Protein AF-A0A7V9HME3-F1 (afdb_monomer_lite)

pLDDT: mean 75.53, std 19.0, range [26.95, 96.56]

Structure (mmCIF, N/CA/C/O backbone):
data_AF-A0A7V9HME3-F1
#
_entry.id   AF-A0A7V9HME3-F1
#
loop_
_atom_site.group_PDB
_atom_site.id
_atom_site.type_symbol
_atom_site.label_atom_id
_atom_site.label_alt_id
_atom_site.label_comp_id
_atom_site.label_asym_id
_atom_site.label_entity_id
_atom_site.label_seq_id
_atom_site.pdbx_PDB_ins_code
_atom_site.Cartn_x
_atom_site.Cartn_y
_atom_site.Cartn_z
_atom_site.occupancy
_atom_site.B_iso_or_equiv
_atom_site.auth_seq_id
_atom_site.auth_comp_id
_atom_site.auth_asym_id
_atom_site.auth_atom_id
_atom_site.pdbx_PDB_model_num
ATOM 1 N N . MET A 1 1 ? 101.382 1.362 2.089 1.00 41.09 1 MET A N 1
ATOM 2 C CA . MET A 1 1 ? 100.525 1.329 0.886 1.00 41.09 1 MET A CA 1
ATOM 3 C C . MET A 1 1 ? 99.172 0.795 1.305 1.00 41.09 1 MET A C 1
ATOM 5 O O . MET A 1 1 ? 99.038 -0.388 1.569 1.00 41.09 1 MET A O 1
ATOM 9 N N . VAL A 1 2 ? 98.224 1.706 1.494 1.00 33.09 2 VAL A N 1
ATOM 10 C CA . VAL A 1 2 ? 96.854 1.451 1.943 1.00 33.09 2 VAL A CA 1
ATOM 11 C C . VAL A 1 2 ? 95.989 2.127 0.890 1.00 33.09 2 VAL A C 1
ATOM 13 O O . VAL A 1 2 ? 96.031 3.350 0.779 1.00 33.09 2 VAL A O 1
ATOM 16 N N . HIS A 1 3 ? 95.307 1.346 0.051 1.00 34.91 3 HIS A N 1
ATOM 17 C CA . HIS A 1 3 ? 94.431 1.894 -0.980 1.00 34.91 3 HIS A CA 1
ATOM 18 C C . HIS A 1 3 ? 92.996 1.987 -0.469 1.00 34.91 3 HIS A C 1
ATOM 20 O O . HIS A 1 3 ? 92.331 1.005 -0.149 1.00 34.91 3 HIS A O 1
ATOM 26 N N . SER A 1 4 ? 92.586 3.241 -0.364 1.00 33.09 4 SER A N 1
ATOM 27 C CA . SER A 1 4 ? 91.311 3.792 0.050 1.00 33.09 4 SER A CA 1
ATOM 28 C C . SER A 1 4 ? 90.191 3.470 -0.941 1.00 33.09 4 SER A C 1
ATOM 30 O O . SER A 1 4 ? 90.226 3.876 -2.099 1.00 33.09 4 SER A O 1
ATOM 32 N N . SER A 1 5 ? 89.153 2.795 -0.446 1.00 32.88 5 SER A N 1
ATOM 33 C CA . SER A 1 5 ? 87.836 2.715 -1.089 1.00 32.88 5 SER A CA 1
ATOM 34 C C . SER A 1 5 ? 87.030 3.993 -0.808 1.00 32.88 5 SER A C 1
ATOM 36 O O . SER A 1 5 ? 86.922 4.374 0.362 1.00 32.88 5 SER A O 1
ATOM 38 N N . PRO A 1 6 ? 86.418 4.648 -1.811 1.00 38.66 6 PRO A N 1
ATOM 39 C CA . PRO A 1 6 ? 85.421 5.681 -1.576 1.00 38.66 6 PRO A CA 1
ATOM 40 C C . PRO A 1 6 ? 84.012 5.082 -1.446 1.00 38.66 6 PRO A C 1
ATOM 42 O O . PRO A 1 6 ? 83.623 4.161 -2.162 1.00 38.66 6 PRO A O 1
ATOM 45 N N . ARG A 1 7 ? 83.250 5.640 -0.501 1.00 34.16 7 ARG A N 1
ATOM 46 C CA . ARG A 1 7 ? 81.841 5.344 -0.200 1.00 34.16 7 ARG A CA 1
ATOM 47 C C . ARG A 1 7 ? 80.904 5.768 -1.349 1.00 34.16 7 ARG A C 1
ATOM 49 O O . ARG A 1 7 ? 81.213 6.741 -2.036 1.00 34.16 7 ARG A O 1
ATOM 56 N N . PRO A 1 8 ? 79.725 5.134 -1.507 1.00 34.56 8 PRO A N 1
ATOM 57 C CA . PRO A 1 8 ? 78.711 5.573 -2.460 1.00 34.56 8 PRO A CA 1
ATOM 58 C C . PRO A 1 8 ? 77.891 6.754 -1.911 1.00 34.56 8 PRO A C 1
ATOM 60 O O . PRO A 1 8 ? 77.368 6.707 -0.797 1.00 34.56 8 PRO A O 1
ATOM 63 N N . CYS A 1 9 ? 77.763 7.805 -2.725 1.00 29.91 9 CYS A N 1
ATOM 64 C CA . CYS A 1 9 ? 76.843 8.919 -2.515 1.00 29.91 9 CYS A CA 1
ATOM 65 C C . CYS A 1 9 ? 75.464 8.610 -3.106 1.00 29.91 9 CYS A C 1
ATOM 67 O O . CYS A 1 9 ? 75.332 8.096 -4.215 1.00 29.91 9 CYS A O 1
ATOM 69 N N . ALA A 1 10 ? 74.442 8.996 -2.350 1.00 34.16 10 ALA A N 1
ATOM 70 C CA . ALA A 1 10 ? 73.043 8.986 -2.728 1.00 34.16 10 ALA A CA 1
ATOM 71 C C . ALA A 1 10 ? 72.748 9.908 -3.923 1.00 34.16 10 ALA A C 1
ATOM 73 O O . ALA A 1 10 ? 73.160 11.068 -3.936 1.00 34.16 10 ALA A O 1
ATOM 74 N N . ARG A 1 11 ? 71.926 9.429 -4.864 1.00 30.30 11 ARG A N 1
ATOM 75 C CA . ARG A 1 11 ? 71.015 10.287 -5.633 1.00 30.30 11 ARG A CA 1
ATOM 76 C C . ARG A 1 11 ? 69.853 9.469 -6.201 1.00 30.30 11 ARG A C 1
ATOM 78 O O . ARG A 1 11 ? 69.960 8.822 -7.234 1.00 30.30 11 ARG A O 1
ATOM 85 N N . TRP A 1 12 ? 68.740 9.505 -5.477 1.00 31.12 12 TRP A N 1
ATOM 86 C CA . TRP A 1 12 ? 67.407 9.266 -6.020 1.00 31.12 12 TRP A CA 1
ATOM 87 C C . TRP A 1 12 ? 66.980 10.500 -6.821 1.00 31.12 12 TRP A C 1
ATOM 89 O O . TRP A 1 12 ? 67.091 11.607 -6.297 1.00 31.12 12 TRP A O 1
ATOM 99 N N . LEU A 1 13 ? 66.488 10.296 -8.048 1.00 33.16 13 LEU A N 1
ATOM 100 C CA . LEU A 1 13 ? 65.291 10.907 -8.658 1.00 33.16 13 LEU A CA 1
ATOM 101 C C . LEU A 1 13 ? 65.391 10.903 -10.192 1.00 33.16 13 LEU A C 1
ATOM 103 O O . LEU A 1 13 ? 66.421 11.258 -10.753 1.00 33.16 13 LEU A O 1
ATOM 107 N N . ALA A 1 14 ? 64.244 10.604 -10.809 1.00 31.83 14 ALA A N 1
ATOM 108 C CA . ALA A 1 14 ? 63.891 10.711 -12.228 1.00 31.83 14 ALA A CA 1
ATOM 109 C C . ALA A 1 14 ? 64.246 9.519 -13.138 1.00 31.83 14 ALA A C 1
ATOM 111 O O . ALA A 1 14 ? 65.328 9.452 -13.705 1.00 31.83 14 ALA A O 1
ATOM 112 N N . ALA A 1 15 ? 63.269 8.619 -13.322 1.00 31.84 15 ALA A N 1
ATOM 113 C CA . ALA A 1 15 ? 62.687 8.271 -14.632 1.00 31.84 15 ALA A CA 1
ATOM 114 C C . ALA A 1 15 ? 61.824 6.994 -14.523 1.00 31.84 15 ALA A C 1
ATOM 116 O O . ALA A 1 15 ? 62.150 5.955 -15.088 1.00 31.84 15 ALA A O 1
ATOM 117 N N . ALA A 1 16 ? 60.695 7.060 -13.807 1.00 32.53 16 ALA A N 1
ATOM 118 C CA . ALA A 1 16 ? 59.605 6.119 -14.059 1.00 32.53 16 ALA A CA 1
ATOM 119 C C . ALA A 1 16 ? 58.816 6.667 -15.253 1.00 32.53 16 ALA A C 1
ATOM 121 O O . ALA A 1 16 ? 58.003 7.583 -15.117 1.00 32.53 16 ALA A O 1
ATOM 122 N N . GLY A 1 17 ? 59.163 6.159 -16.435 1.00 29.45 17 GLY A N 1
ATOM 123 C CA . GLY A 1 17 ? 58.468 6.423 -17.683 1.00 29.45 17 GLY A CA 1
ATOM 124 C C . GLY A 1 17 ? 56.984 6.091 -17.565 1.00 29.45 17 GLY A C 1
ATOM 125 O O . GLY A 1 17 ? 56.580 5.085 -16.984 1.00 29.45 17 GLY A O 1
ATOM 126 N N . ALA A 1 18 ? 56.185 6.995 -18.110 1.00 40.78 18 ALA A N 1
ATOM 127 C CA . ALA A 1 18 ? 54.745 6.941 -18.150 1.00 40.78 18 ALA A CA 1
ATOM 128 C C . ALA A 1 18 ? 54.237 5.691 -18.888 1.00 40.78 18 ALA A C 1
ATOM 130 O O . ALA A 1 18 ? 54.322 5.600 -20.108 1.00 40.78 18 ALA A O 1
ATOM 131 N N . GLN A 1 19 ? 53.594 4.786 -18.156 1.00 33.94 19 GLN A N 1
ATOM 132 C CA . GLN A 1 19 ? 52.427 4.069 -18.661 1.00 33.94 19 GLN A CA 1
ATOM 133 C C . GLN A 1 19 ? 51.243 4.466 -17.785 1.00 33.94 19 GLN A C 1
ATOM 135 O O . GLN A 1 19 ? 50.906 3.819 -16.796 1.00 33.94 19 GLN A O 1
ATOM 140 N N . ARG A 1 20 ? 50.614 5.589 -18.156 1.00 35.94 20 ARG A N 1
ATOM 141 C CA . ARG A 1 20 ? 49.207 5.819 -17.832 1.00 35.94 20 ARG A CA 1
ATOM 142 C C . ARG A 1 20 ? 48.431 4.696 -18.512 1.00 35.94 20 ARG A C 1
ATOM 144 O O . ARG A 1 20 ? 48.147 4.772 -19.702 1.00 35.94 20 ARG A O 1
ATOM 151 N N . ILE A 1 21 ? 48.092 3.662 -17.755 1.00 40.03 21 ILE A N 1
ATOM 152 C CA . ILE A 1 21 ? 46.880 2.906 -18.037 1.00 40.03 21 ILE A CA 1
ATOM 153 C C . ILE A 1 21 ? 45.759 3.911 -17.780 1.00 40.03 21 ILE A C 1
ATOM 155 O O . ILE A 1 21 ? 45.405 4.189 -16.635 1.00 40.03 21 ILE A O 1
ATOM 159 N N . GLU A 1 22 ? 45.269 4.543 -18.845 1.00 37.12 22 GLU A N 1
ATOM 160 C CA . GLU A 1 22 ? 43.923 5.096 -18.842 1.00 37.12 22 GLU A CA 1
ATOM 161 C C . GLU A 1 22 ? 42.990 3.947 -18.466 1.00 37.12 22 GLU A C 1
ATOM 163 O O . GLU A 1 22 ? 42.651 3.091 -19.281 1.00 37.12 22 GLU A O 1
ATOM 168 N N . ALA A 1 23 ? 42.608 3.893 -17.193 1.00 38.44 23 ALA A N 1
ATOM 169 C CA . ALA A 1 23 ? 41.457 3.132 -16.755 1.00 38.44 23 ALA A CA 1
ATOM 170 C C . ALA A 1 23 ? 40.221 3.814 -17.360 1.00 38.44 23 ALA A C 1
ATOM 172 O O . ALA A 1 23 ? 39.567 4.634 -16.718 1.00 38.44 23 ALA A O 1
ATOM 173 N N . ALA A 1 24 ? 39.955 3.522 -18.634 1.00 38.50 24 ALA A N 1
ATOM 174 C CA . ALA A 1 24 ? 38.717 3.867 -19.308 1.00 38.50 24 ALA A CA 1
ATOM 175 C C . ALA A 1 24 ? 37.545 3.384 -18.442 1.00 38.50 24 ALA A C 1
ATOM 177 O O . ALA A 1 24 ? 37.530 2.226 -18.031 1.00 38.50 24 ALA A O 1
ATOM 178 N N . GLU A 1 25 ? 36.592 4.269 -18.135 1.00 40.69 25 GLU A N 1
ATOM 179 C CA . GLU A 1 25 ? 35.398 3.979 -17.334 1.00 40.69 25 GLU A CA 1
ATOM 180 C C . GLU A 1 25 ? 34.687 2.687 -17.805 1.00 40.69 25 GLU A C 1
ATOM 182 O O . GLU A 1 25 ? 33.953 2.717 -18.797 1.00 40.69 25 GLU A O 1
ATOM 187 N N . PRO A 1 26 ? 34.777 1.551 -17.083 1.00 43.62 26 PRO A N 1
ATOM 188 C CA . PRO A 1 26 ? 34.186 0.293 -17.545 1.00 43.62 26 PRO A CA 1
ATOM 189 C C . PRO A 1 26 ? 32.694 0.156 -17.176 1.00 43.62 26 PRO A C 1
ATOM 191 O O . PRO A 1 26 ? 32.185 -0.955 -17.031 1.00 43.62 26 PRO A O 1
ATOM 194 N N . SER A 1 27 ? 31.971 1.250 -16.913 1.00 57.22 27 SER A N 1
ATOM 195 C CA . SER A 1 27 ? 30.692 1.190 -16.178 1.00 57.22 27 SER A CA 1
ATOM 196 C C . SER A 1 27 ? 29.428 1.346 -17.034 1.00 57.22 27 SER A C 1
ATOM 198 O O . SER A 1 27 ? 28.427 0.699 -16.734 1.00 57.22 27 SER A O 1
ATOM 200 N N . ARG A 1 28 ? 29.433 2.144 -18.114 1.00 54.12 28 ARG A N 1
ATOM 201 C CA . ARG A 1 28 ? 28.217 2.393 -18.927 1.00 54.12 28 ARG A CA 1
ATOM 202 C C . ARG A 1 28 ? 28.084 1.515 -20.169 1.00 54.12 28 ARG A C 1
ATOM 204 O O . ARG A 1 28 ? 26.977 1.063 -20.456 1.00 54.12 28 ARG A O 1
ATOM 211 N N . GLN A 1 29 ? 29.177 1.257 -20.891 1.00 57.31 29 GLN A N 1
ATOM 212 C CA . GLN A 1 29 ? 29.146 0.403 -22.091 1.00 57.31 29 GLN A CA 1
ATOM 213 C C . GLN A 1 29 ? 28.780 -1.046 -21.741 1.00 57.31 29 GLN A C 1
ATOM 215 O O . GLN A 1 29 ? 27.947 -1.650 -22.412 1.00 57.31 29 GLN A O 1
ATOM 220 N N . THR A 1 30 ? 29.299 -1.555 -20.622 1.00 76.25 30 THR A N 1
ATOM 221 C CA . THR A 1 30 ? 29.009 -2.901 -20.111 1.00 76.25 30 THR A CA 1
ATOM 222 C C . THR A 1 30 ? 27.530 -3.077 -19.769 1.00 76.25 30 THR A C 1
ATOM 224 O O . THR A 1 30 ? 26.920 -4.076 -20.139 1.00 76.25 30 THR A O 1
ATOM 227 N N . TRP A 1 31 ? 26.913 -2.079 -19.126 1.00 84.50 31 TRP A N 1
ATOM 228 C CA . TRP A 1 31 ? 25.488 -2.129 -18.799 1.00 84.50 31 TRP A CA 1
ATOM 229 C C . TRP A 1 31 ? 24.591 -1.962 -20.033 1.00 84.50 31 TRP A C 1
ATOM 231 O O . TRP A 1 31 ? 23.593 -2.667 -20.164 1.00 84.50 31 TRP A O 1
ATOM 241 N N . ALA A 1 32 ? 24.949 -1.080 -20.973 1.00 83.31 32 ALA A N 1
ATOM 242 C CA . ALA A 1 32 ? 24.205 -0.927 -22.223 1.00 83.31 32 ALA A CA 1
ATOM 243 C C . ALA A 1 32 ? 24.171 -2.233 -23.036 1.00 83.31 32 ALA A C 1
ATOM 245 O O . ALA A 1 32 ? 23.119 -2.596 -23.559 1.00 83.31 32 ALA A O 1
ATOM 246 N N . ALA A 1 33 ? 25.285 -2.969 -23.080 1.00 83.44 33 ALA A N 1
ATOM 247 C CA . ALA A 1 33 ? 25.333 -4.301 -23.676 1.00 83.44 33 ALA A CA 1
ATOM 248 C C . ALA A 1 33 ? 24.533 -5.331 -22.854 1.00 83.44 33 ALA A C 1
ATOM 250 O O . ALA A 1 33 ? 23.775 -6.123 -23.415 1.00 83.44 33 ALA A O 1
ATOM 251 N N . ALA A 1 34 ? 24.650 -5.305 -21.521 1.00 85.88 34 ALA A N 1
ATOM 252 C CA . ALA A 1 34 ? 23.962 -6.246 -20.638 1.00 85.88 34 ALA A CA 1
ATOM 253 C C . ALA A 1 34 ? 22.433 -6.111 -20.690 1.00 85.88 34 ALA A C 1
ATOM 255 O O . ALA A 1 34 ? 21.739 -7.129 -20.723 1.00 85.88 34 ALA A O 1
ATOM 256 N N . ARG A 1 35 ? 21.902 -4.882 -20.743 1.00 87.31 35 ARG A N 1
ATOM 257 C CA . ARG A 1 35 ? 20.454 -4.628 -20.778 1.00 87.31 35 ARG A CA 1
ATOM 258 C C . ARG A 1 35 ? 19.804 -4.926 -22.129 1.00 87.31 35 ARG A C 1
ATOM 260 O O . ARG A 1 35 ? 18.584 -5.060 -22.177 1.00 87.31 35 ARG A O 1
ATOM 267 N N . GLY A 1 36 ? 20.585 -5.044 -23.202 1.00 89.12 36 GLY A N 1
ATOM 268 C CA . GLY A 1 36 ? 20.087 -5.250 -24.564 1.00 89.12 36 GLY A CA 1
ATOM 269 C C . GLY A 1 36 ? 19.535 -3.983 -25.225 1.00 89.12 36 GLY A C 1
ATOM 270 O O . GLY A 1 36 ? 19.592 -2.879 -24.671 1.00 89.12 36 GLY A O 1
ATOM 271 N N . VAL A 1 37 ? 18.999 -4.139 -26.436 1.00 90.44 37 VAL A N 1
ATOM 272 C CA . VAL A 1 37 ? 18.492 -3.029 -27.249 1.00 90.44 37 VAL A CA 1
ATOM 273 C C . VAL A 1 37 ? 17.177 -2.522 -26.664 1.00 90.44 37 VAL A C 1
ATOM 275 O O . VAL A 1 37 ? 16.319 -3.298 -26.249 1.00 90.44 37 VAL A O 1
ATOM 278 N N . THR A 1 38 ? 17.006 -1.199 -26.620 1.00 91.44 38 THR A N 1
ATOM 279 C CA . THR A 1 38 ? 15.726 -0.590 -26.233 1.00 91.44 38 THR A CA 1
ATOM 280 C C . THR A 1 38 ? 14.723 -0.791 -27.366 1.00 91.44 38 THR A C 1
ATOM 282 O O . THR A 1 38 ? 14.939 -0.283 -28.462 1.00 91.44 38 THR A O 1
ATOM 285 N N . ARG A 1 39 ? 13.625 -1.498 -27.095 1.00 88.88 39 ARG A N 1
ATOM 286 C CA . ARG A 1 39 ? 12.517 -1.705 -28.040 1.00 88.88 39 ARG A CA 1
ATOM 287 C C . ARG A 1 39 ? 11.510 -0.574 -27.987 1.00 88.88 39 ARG A C 1
ATOM 289 O O . ARG A 1 39 ? 10.953 -0.188 -29.006 1.00 88.88 39 ARG A O 1
ATOM 296 N N . TRP A 1 40 ? 11.307 -0.023 -26.797 1.00 92.44 40 TRP A N 1
ATOM 297 C CA . TRP A 1 40 ? 10.346 1.043 -26.582 1.00 92.44 40 TRP A CA 1
ATOM 298 C C . TRP A 1 40 ? 10.709 1.875 -25.358 1.00 92.44 40 TRP A C 1
ATOM 300 O O . TRP A 1 40 ? 11.304 1.376 -24.400 1.00 92.44 40 TRP A O 1
ATOM 310 N N . ALA A 1 41 ? 10.356 3.158 -25.391 1.00 91.00 41 ALA A N 1
ATOM 311 C CA . ALA A 1 41 ? 10.542 4.069 -24.278 1.00 91.00 41 ALA A CA 1
ATOM 312 C C . ALA A 1 41 ? 9.422 5.108 -24.239 1.00 91.00 41 ALA A C 1
ATOM 314 O O . ALA A 1 41 ? 9.056 5.670 -25.269 1.00 91.00 41 ALA A O 1
ATOM 315 N N . ALA A 1 42 ? 8.926 5.408 -23.043 1.00 91.38 42 ALA A N 1
ATOM 316 C CA . ALA A 1 42 ? 7.930 6.448 -22.827 1.00 91.38 42 ALA A CA 1
ATOM 317 C C . ALA A 1 42 ? 8.014 7.002 -21.405 1.00 91.38 42 ALA A C 1
ATOM 319 O O . ALA A 1 42 ? 8.760 6.515 -20.556 1.00 91.38 42 ALA A O 1
ATOM 320 N N . THR A 1 43 ? 7.215 8.023 -21.124 1.00 91.81 43 THR A N 1
ATOM 321 C CA . THR A 1 43 ? 6.899 8.400 -19.747 1.00 91.81 43 THR A CA 1
ATOM 322 C C . THR A 1 43 ? 5.681 7.604 -19.287 1.00 91.81 43 THR A C 1
ATOM 324 O O . THR A 1 43 ? 4.725 7.465 -20.044 1.00 91.81 43 THR A O 1
ATOM 327 N N . ALA A 1 44 ? 5.682 7.101 -18.055 1.00 91.81 44 ALA A N 1
ATOM 328 C CA . ALA A 1 44 ? 4.568 6.345 -17.494 1.00 91.81 44 ALA A CA 1
ATOM 329 C C . ALA A 1 44 ? 4.349 6.668 -16.011 1.00 91.81 44 ALA A C 1
ATOM 331 O O . ALA A 1 44 ? 5.264 7.089 -15.306 1.00 91.81 44 ALA A O 1
ATOM 332 N N . ASP A 1 45 ? 3.122 6.449 -15.547 1.00 92.00 45 ASP A N 1
ATOM 333 C CA . ASP A 1 45 ? 2.838 6.280 -14.126 1.00 92.00 45 ASP A CA 1
ATOM 334 C C . ASP A 1 45 ? 2.911 4.804 -13.773 1.00 92.00 45 ASP A C 1
ATOM 336 O O . ASP A 1 45 ? 2.432 3.957 -14.527 1.00 92.00 45 ASP A O 1
ATOM 340 N N . ILE A 1 46 ? 3.494 4.507 -12.622 1.00 93.38 46 ILE A N 1
ATOM 341 C CA . ILE A 1 46 ? 3.687 3.155 -12.118 1.00 93.38 46 ILE A CA 1
ATOM 342 C C . ILE A 1 46 ? 3.099 3.084 -10.714 1.00 93.38 46 ILE A C 1
ATOM 344 O O . ILE A 1 46 ? 3.332 3.977 -9.902 1.00 93.38 46 ILE A O 1
ATOM 348 N N . ALA A 1 47 ? 2.330 2.042 -10.426 1.00 91.56 47 ALA A N 1
ATOM 349 C CA . ALA A 1 47 ? 1.734 1.818 -9.115 1.00 91.56 47 ALA A CA 1
ATOM 350 C C . ALA A 1 47 ? 1.715 0.331 -8.753 1.00 91.56 47 ALA A C 1
ATOM 352 O O . ALA A 1 47 ? 1.915 -0.534 -9.607 1.00 91.56 47 ALA A O 1
ATOM 353 N N . GLY A 1 48 ? 1.484 0.038 -7.477 1.00 90.62 48 GLY A N 1
ATOM 354 C CA . GLY A 1 48 ? 1.412 -1.327 -6.965 1.00 90.62 48 GLY A CA 1
ATOM 355 C C . GLY A 1 48 ? 2.759 -1.857 -6.474 1.00 90.62 48 GLY A C 1
ATOM 356 O O . GLY A 1 48 ? 3.617 -1.111 -5.996 1.00 90.62 48 GLY A O 1
ATOM 357 N N . ALA A 1 49 ? 2.926 -3.168 -6.586 1.00 91.25 49 ALA A N 1
ATOM 358 C CA . ALA A 1 49 ? 3.977 -3.951 -5.954 1.00 91.25 49 ALA A CA 1
ATOM 359 C C . ALA A 1 49 ? 5.294 -3.952 -6.746 1.00 91.25 49 ALA A C 1
ATOM 361 O O . ALA A 1 49 ? 5.836 -5.014 -7.010 1.00 91.25 49 ALA A O 1
ATOM 362 N N . PHE A 1 50 ? 5.790 -2.800 -7.201 1.00 93.12 50 PHE A N 1
ATOM 363 C CA . PHE A 1 50 ? 7.058 -2.742 -7.943 1.00 93.12 50 PHE A CA 1
ATOM 364 C C . PHE A 1 50 ? 8.291 -2.874 -7.024 1.00 93.12 50 PHE A C 1
ATOM 366 O O . PHE A 1 50 ? 8.202 -2.573 -5.832 1.00 93.12 50 PHE A O 1
ATOM 373 N N . PRO A 1 51 ? 9.474 -3.239 -7.556 1.00 92.81 51 PRO A N 1
ATOM 374 C CA . PRO A 1 51 ? 10.717 -3.275 -6.785 1.00 92.81 51 PRO A CA 1
ATOM 375 C C . PRO A 1 51 ? 11.003 -1.971 -6.022 1.00 92.81 51 PRO A C 1
ATOM 377 O O . PRO A 1 51 ? 11.150 -0.905 -6.620 1.00 92.81 51 PRO A O 1
ATOM 380 N N . GLY A 1 52 ? 11.100 -2.043 -4.691 1.00 89.62 52 GLY A N 1
ATOM 381 C CA . GLY A 1 52 ? 11.301 -0.876 -3.826 1.00 89.62 52 GLY A CA 1
ATOM 382 C C . GLY A 1 52 ? 10.035 -0.059 -3.526 1.00 89.62 52 GLY A C 1
ATOM 383 O O . GLY A 1 52 ? 10.144 1.047 -2.986 1.00 89.62 52 GLY A O 1
ATOM 384 N N . CYS A 1 53 ? 8.838 -0.576 -3.832 1.00 89.50 53 CYS A N 1
ATOM 385 C CA . CYS A 1 53 ? 7.558 0.103 -3.595 1.00 89.50 53 CYS A CA 1
ATOM 386 C C . CYS A 1 53 ? 7.381 0.590 -2.150 1.00 89.50 53 CYS A C 1
ATOM 388 O O . CYS A 1 53 ? 6.878 1.697 -1.944 1.00 89.50 53 CYS A O 1
ATOM 390 N N . GLY A 1 54 ? 7.850 -0.180 -1.162 1.00 86.94 54 GLY A N 1
ATOM 391 C CA . GLY A 1 54 ? 7.728 0.142 0.262 1.00 86.94 54 GLY A CA 1
ATOM 392 C C . GLY A 1 54 ? 8.432 1.440 0.668 1.00 86.94 54 GLY A C 1
ATOM 393 O O . GLY A 1 54 ? 7.986 2.114 1.585 1.00 86.94 54 GLY A O 1
ATOM 394 N N . GLN A 1 55 ? 9.474 1.858 -0.056 1.00 87.00 55 GLN A N 1
ATOM 395 C CA . GLN A 1 55 ? 10.165 3.128 0.204 1.00 87.00 55 GLN A CA 1
ATOM 396 C C . GLN A 1 55 ? 9.519 4.318 -0.514 1.00 87.00 55 GLN A C 1
ATOM 398 O O . GLN A 1 55 ? 9.809 5.471 -0.204 1.00 87.00 55 GLN A O 1
ATOM 403 N N . ARG A 1 56 ? 8.658 4.055 -1.502 1.00 85.81 56 ARG A N 1
ATOM 404 C CA . ARG A 1 56 ? 8.049 5.064 -2.389 1.00 85.81 56 ARG A CA 1
ATOM 405 C C . ARG A 1 56 ? 6.545 5.192 -2.195 1.00 85.81 56 ARG A C 1
ATOM 407 O O . ARG A 1 56 ? 5.884 5.928 -2.918 1.00 85.81 56 ARG A O 1
ATOM 414 N N . GLY A 1 57 ? 5.998 4.437 -1.249 1.00 85.00 57 GLY A N 1
ATOM 415 C CA . GLY A 1 57 ? 4.571 4.364 -1.003 1.00 85.00 57 GLY A CA 1
ATOM 416 C C . GLY A 1 57 ? 3.816 3.720 -2.151 1.00 85.00 57 GLY A C 1
ATOM 417 O O . GLY A 1 57 ? 2.632 3.962 -2.261 1.00 85.00 57 GLY A O 1
ATOM 418 N N . GLY A 1 58 ? 4.440 2.933 -3.027 1.00 88.19 58 GLY A N 1
ATOM 419 C CA . GLY A 1 58 ? 3.714 2.191 -4.065 1.00 88.19 58 GLY A CA 1
ATOM 420 C C . GLY A 1 58 ? 3.180 3.015 -5.235 1.00 88.19 58 GLY A C 1
ATOM 421 O O . GLY A 1 58 ? 2.265 2.557 -5.918 1.00 88.19 58 GLY A O 1
ATOM 422 N N . ALA A 1 59 ? 3.725 4.210 -5.486 1.00 90.06 59 ALA A N 1
ATOM 423 C CA . ALA A 1 59 ? 3.495 4.937 -6.735 1.00 90.06 59 ALA A CA 1
ATOM 424 C C . ALA A 1 59 ? 4.743 5.712 -7.194 1.00 90.06 59 ALA A C 1
ATOM 426 O O . ALA A 1 59 ? 5.447 6.314 -6.387 1.00 90.06 59 ALA A O 1
ATOM 427 N N . LEU A 1 60 ? 4.987 5.731 -8.503 1.00 91.31 60 LEU A N 1
ATOM 428 C CA . LEU A 1 60 ? 5.966 6.576 -9.186 1.00 91.31 60 LEU A CA 1
ATOM 429 C C . LEU A 1 60 ? 5.262 7.261 -10.359 1.00 91.31 60 LEU A C 1
ATOM 431 O O . LEU A 1 60 ? 4.777 6.600 -11.275 1.00 91.31 60 LEU A O 1
ATOM 435 N N . LEU A 1 61 ? 5.163 8.588 -10.320 1.00 90.88 61 LEU A N 1
ATOM 436 C CA . LEU A 1 61 ? 4.417 9.355 -11.317 1.00 90.88 61 LEU A CA 1
ATOM 437 C C . LEU A 1 61 ? 5.364 10.024 -12.310 1.00 90.88 61 LEU A C 1
ATOM 439 O O . LEU A 1 61 ? 6.312 10.697 -11.916 1.00 90.88 61 LEU A O 1
ATOM 443 N N . GLY A 1 62 ? 5.065 9.901 -13.603 1.00 91.12 62 GLY A N 1
ATOM 444 C CA . GLY A 1 62 ? 5.849 10.538 -14.662 1.00 91.12 62 GLY A CA 1
ATOM 445 C C . GLY A 1 62 ? 7.275 9.993 -14.819 1.00 91.12 62 GLY A C 1
ATOM 446 O O . GLY A 1 62 ? 8.152 10.718 -15.289 1.00 91.12 62 GLY A O 1
ATOM 447 N N . SER A 1 63 ? 7.507 8.735 -14.453 1.00 93.75 63 SER A N 1
ATOM 448 C CA . SER A 1 63 ? 8.801 8.065 -14.593 1.00 93.75 63 SER A CA 1
ATOM 449 C C . SER A 1 63 ? 9.123 7.728 -16.046 1.00 93.75 63 SER A C 1
ATOM 451 O O . SER A 1 63 ? 8.233 7.476 -16.860 1.00 93.75 63 SER A O 1
ATOM 453 N N . LYS A 1 64 ? 10.413 7.691 -16.388 1.00 94.62 64 LYS A N 1
ATOM 454 C CA . LYS A 1 64 ? 10.884 7.213 -17.692 1.00 94.62 64 LYS A CA 1
ATOM 455 C C . LYS A 1 64 ? 10.885 5.690 -17.699 1.00 94.62 64 LYS A C 1
ATOM 457 O O . LYS A 1 64 ? 11.669 5.070 -16.990 1.00 94.62 64 LYS A O 1
ATOM 462 N N . LEU A 1 65 ? 10.032 5.106 -18.525 1.00 94.81 65 LEU A N 1
ATOM 463 C CA . LEU A 1 65 ? 9.911 3.674 -18.735 1.00 94.81 65 LEU A CA 1
ATOM 464 C C . LEU A 1 65 ? 10.639 3.274 -20.020 1.00 94.81 65 LEU A C 1
ATOM 466 O O . LEU A 1 65 ? 10.516 3.952 -21.041 1.00 94.81 65 LEU A O 1
ATOM 470 N N . ARG A 1 66 ? 11.382 2.170 -19.979 1.00 93.81 66 ARG A N 1
ATOM 471 C CA . ARG A 1 66 ? 12.003 1.541 -21.147 1.00 93.81 66 ARG A CA 1
ATOM 472 C C . ARG A 1 66 ? 11.739 0.045 -21.118 1.00 93.81 66 ARG A C 1
ATOM 474 O O . ARG A 1 66 ? 11.934 -0.587 -20.088 1.00 93.81 66 ARG A O 1
ATOM 481 N N . VAL A 1 67 ? 11.352 -0.514 -22.254 1.00 92.75 67 VAL A N 1
ATOM 482 C CA . VAL A 1 67 ? 11.342 -1.960 -22.483 1.00 92.75 67 VAL A CA 1
ATOM 483 C C . VAL A 1 67 ? 12.532 -2.270 -23.378 1.00 92.75 67 VAL A C 1
ATOM 485 O O . VAL A 1 67 ? 12.673 -1.691 -24.458 1.00 92.75 67 VAL A O 1
ATOM 488 N N . THR A 1 68 ? 13.422 -3.134 -22.907 1.00 92.75 68 THR A N 1
ATOM 489 C CA . THR A 1 68 ? 14.559 -3.650 -23.672 1.00 92.75 68 THR A CA 1
ATOM 490 C C . THR A 1 68 ? 14.351 -5.126 -23.993 1.00 92.75 68 THR A C 1
ATOM 492 O O . THR A 1 68 ? 13.369 -5.720 -23.565 1.00 92.75 68 THR A O 1
ATOM 495 N N . ASP A 1 69 ? 15.298 -5.739 -24.700 1.00 88.56 69 ASP A N 1
ATOM 496 C CA . ASP A 1 69 ? 15.293 -7.190 -24.942 1.00 88.56 69 ASP A CA 1
ATOM 497 C C . ASP A 1 69 ? 15.253 -8.039 -23.663 1.00 88.56 69 ASP A C 1
ATOM 499 O O . ASP A 1 69 ? 14.832 -9.190 -23.691 1.00 88.56 69 ASP A O 1
ATOM 503 N N . ARG A 1 70 ? 15.760 -7.503 -22.547 1.00 91.00 70 ARG A N 1
ATOM 504 C CA . ARG A 1 70 ? 16.016 -8.278 -21.323 1.00 91.00 70 ARG A CA 1
ATOM 505 C C . ARG A 1 70 ? 15.367 -7.693 -20.080 1.00 91.00 70 ARG A C 1
ATOM 507 O O . ARG A 1 70 ? 15.193 -8.419 -19.106 1.00 91.00 70 ARG A O 1
ATOM 514 N N . TYR A 1 71 ? 15.023 -6.408 -20.088 1.00 93.94 71 TYR A N 1
ATOM 515 C CA . TYR A 1 71 ? 14.542 -5.712 -18.902 1.00 93.94 71 TYR A CA 1
ATOM 516 C C . TYR A 1 71 ? 13.397 -4.751 -19.210 1.00 93.94 71 TYR A C 1
ATOM 518 O O . TYR A 1 71 ? 13.383 -4.050 -20.221 1.00 93.94 71 TYR A O 1
ATOM 526 N N . LEU A 1 72 ? 12.496 -4.632 -18.243 1.00 95.31 72 LEU A N 1
ATOM 527 C CA . LEU A 1 72 ? 11.698 -3.438 -18.027 1.00 95.31 72 LEU A CA 1
ATOM 528 C C . LEU A 1 72 ? 12.483 -2.502 -17.101 1.00 95.31 72 LEU A C 1
ATOM 530 O O . LEU A 1 72 ? 12.800 -2.873 -15.976 1.00 95.31 72 LEU A O 1
ATOM 534 N N . LEU A 1 73 ? 12.810 -1.295 -17.547 1.00 95.88 73 LEU A N 1
ATOM 535 C CA . LEU A 1 73 ? 13.600 -0.328 -16.783 1.00 95.88 73 LEU A CA 1
ATOM 536 C C . LEU A 1 73 ? 12.771 0.914 -16.477 1.00 95.88 73 LEU A C 1
ATOM 538 O O . LEU A 1 73 ? 12.158 1.501 -17.367 1.00 95.88 73 LEU A O 1
ATOM 542 N N . VAL A 1 74 ? 12.814 1.345 -15.224 1.00 96.56 74 VAL A N 1
ATOM 543 C CA . VAL A 1 74 ? 12.129 2.532 -14.719 1.00 96.56 74 VAL A CA 1
ATOM 544 C C . VAL A 1 74 ? 13.164 3.474 -14.148 1.00 96.56 74 VAL A C 1
ATOM 546 O O . VAL A 1 74 ? 13.909 3.099 -13.248 1.00 96.56 74 VAL A O 1
ATOM 549 N N . ASP A 1 75 ? 13.205 4.697 -14.675 1.00 95.19 75 ASP A N 1
ATOM 550 C CA . ASP A 1 75 ? 14.113 5.758 -14.244 1.00 95.19 75 ASP A CA 1
ATOM 551 C C . ASP A 1 75 ? 15.563 5.264 -14.090 1.00 95.19 75 ASP A C 1
ATOM 553 O O . ASP A 1 75 ? 16.235 5.501 -13.088 1.00 95.19 75 ASP A O 1
ATOM 557 N N . GLU A 1 76 ? 16.043 4.559 -15.117 1.00 92.88 76 GLU A N 1
ATOM 558 C CA . GLU A 1 76 ? 17.390 3.987 -15.189 1.00 92.88 76 GLU A CA 1
ATOM 559 C C . GLU A 1 76 ? 18.468 4.991 -14.738 1.00 92.88 76 GLU A C 1
ATOM 561 O O . GLU A 1 76 ? 18.540 6.125 -15.224 1.00 92.88 76 GLU A O 1
ATOM 566 N N . GLY A 1 77 ? 19.308 4.569 -13.790 1.00 88.25 77 GLY A N 1
ATOM 567 C CA . GLY A 1 77 ? 20.366 5.391 -13.197 1.00 88.25 77 GLY A CA 1
ATOM 568 C C . GLY A 1 77 ? 19.924 6.288 -12.033 1.00 88.25 77 GLY A C 1
ATOM 569 O O . GLY A 1 77 ? 20.781 6.844 -11.347 1.00 88.25 77 GLY A O 1
ATOM 570 N N . ARG A 1 78 ? 18.621 6.429 -11.757 1.00 90.88 78 ARG A N 1
ATOM 571 C CA . ARG A 1 78 ? 18.119 7.185 -10.595 1.00 90.88 78 ARG A CA 1
ATOM 572 C C . ARG A 1 78 ? 18.139 6.331 -9.329 1.00 90.88 78 ARG A C 1
ATOM 574 O O . ARG A 1 78 ? 18.012 5.114 -9.390 1.00 90.88 78 ARG A O 1
ATOM 581 N N . ALA A 1 79 ? 18.229 6.985 -8.168 1.00 88.38 79 ALA A N 1
ATOM 582 C CA . ALA A 1 79 ? 18.222 6.318 -6.862 1.00 88.38 79 ALA A CA 1
ATOM 583 C C . ALA A 1 79 ? 16.912 5.562 -6.570 1.00 88.38 79 ALA A C 1
ATOM 585 O O . ALA A 1 79 ? 16.930 4.571 -5.849 1.00 88.38 79 ALA A O 1
ATOM 586 N N . HIS A 1 80 ? 15.789 6.017 -7.129 1.00 87.62 80 HIS A N 1
ATOM 587 C CA . HIS A 1 80 ? 14.478 5.368 -7.019 1.00 87.62 80 HIS A CA 1
ATOM 588 C C . HIS A 1 80 ? 14.124 4.482 -8.214 1.00 87.62 80 HIS A C 1
ATOM 590 O O . HIS A 1 80 ? 13.081 3.836 -8.187 1.00 87.62 80 HIS A O 1
ATOM 596 N N . GLY A 1 81 ? 14.948 4.496 -9.263 1.00 92.88 81 GLY A N 1
ATOM 597 C CA . GLY A 1 81 ? 14.711 3.687 -10.447 1.00 92.88 81 GLY A CA 1
ATOM 598 C C . GLY A 1 81 ? 14.909 2.210 -10.144 1.00 92.88 81 GLY A C 1
ATOM 599 O O . GLY A 1 81 ? 15.693 1.863 -9.259 1.00 92.88 81 GLY A O 1
ATOM 600 N N . PHE A 1 82 ? 14.236 1.352 -10.900 1.00 94.94 82 PHE A N 1
ATOM 601 C CA . PHE A 1 82 ? 14.432 -0.090 -10.824 1.00 94.94 82 PHE A CA 1
ATOM 602 C C . PHE A 1 82 ? 14.490 -0.751 -12.204 1.00 94.94 82 PHE A C 1
ATOM 604 O O . PHE A 1 82 ? 14.065 -0.177 -13.207 1.00 94.94 82 PHE A O 1
ATOM 611 N N . GLY A 1 83 ? 15.031 -1.964 -12.257 1.00 94.75 83 GLY A N 1
ATOM 612 C CA . GLY A 1 83 ? 14.949 -2.850 -13.410 1.00 94.75 83 GLY A CA 1
ATOM 613 C C . GLY A 1 83 ? 14.218 -4.133 -13.043 1.00 94.75 83 GLY A C 1
ATOM 614 O O . GLY A 1 83 ? 14.418 -4.667 -11.966 1.00 94.75 83 GLY A O 1
ATOM 615 N N . LEU A 1 84 ? 13.378 -4.648 -13.924 1.00 94.56 84 LEU A N 1
ATOM 616 C CA . LEU A 1 84 ? 12.755 -5.953 -13.768 1.00 94.56 84 LEU A CA 1
ATOM 617 C C . LEU A 1 84 ? 13.197 -6.815 -14.953 1.00 94.56 84 LEU A C 1
ATOM 619 O O . LEU A 1 84 ? 12.901 -6.439 -16.091 1.00 94.56 84 LEU A O 1
ATOM 623 N N . PRO A 1 85 ? 13.937 -7.917 -14.729 1.00 92.56 85 PRO A N 1
ATOM 624 C CA . PRO A 1 85 ? 14.243 -8.856 -15.796 1.00 92.56 85 PRO A CA 1
ATOM 625 C C . PRO A 1 85 ? 12.940 -9.334 -16.425 1.00 92.56 85 PRO A C 1
ATOM 627 O O . PRO A 1 85 ? 12.026 -9.739 -15.708 1.00 92.56 85 PRO A O 1
ATOM 630 N N . LEU A 1 86 ? 12.854 -9.312 -17.754 1.00 91.69 86 LEU A N 1
ATOM 631 C CA . LEU A 1 86 ? 11.664 -9.812 -18.435 1.00 91.69 86 LEU A CA 1
ATOM 632 C C . LEU A 1 86 ? 11.448 -11.291 -18.102 1.00 91.69 86 LEU A C 1
ATOM 634 O O . LEU A 1 86 ? 10.329 -11.685 -17.844 1.00 91.69 86 LEU A O 1
ATOM 638 N N . THR A 1 87 ? 12.505 -12.081 -17.925 1.00 90.50 87 THR A N 1
ATOM 639 C CA . THR A 1 87 ? 12.400 -13.487 -17.494 1.00 90.50 87 THR A CA 1
ATOM 640 C C . THR A 1 87 ? 11.698 -13.705 -16.147 1.00 90.50 87 THR A C 1
ATOM 642 O O . THR A 1 87 ? 11.285 -14.826 -15.871 1.00 90.50 87 THR A O 1
ATOM 645 N N . ALA A 1 88 ? 11.567 -12.677 -15.300 1.00 91.50 88 ALA A N 1
ATOM 646 C CA . ALA A 1 88 ? 10.818 -12.756 -14.044 1.00 91.50 88 ALA A CA 1
ATOM 647 C C . ALA A 1 88 ? 9.319 -12.444 -14.216 1.00 91.50 88 ALA A C 1
ATOM 649 O O . ALA A 1 88 ? 8.541 -12.637 -13.283 1.00 91.50 88 ALA A O 1
ATOM 650 N N . VAL A 1 89 ? 8.906 -11.940 -15.381 1.00 92.88 89 VAL A N 1
ATOM 651 C CA . VAL A 1 89 ? 7.522 -11.577 -15.690 1.00 92.88 89 VAL A CA 1
ATOM 652 C C . VAL A 1 89 ? 6.737 -12.838 -16.033 1.00 92.88 89 VAL A C 1
ATOM 654 O O . VAL A 1 89 ? 7.021 -13.501 -17.025 1.00 92.88 89 VAL A O 1
ATOM 657 N N . SER A 1 90 ? 5.731 -13.161 -15.220 1.00 91.44 90 SER A N 1
ATOM 658 C CA . SER A 1 90 ? 4.871 -14.329 -15.432 1.00 91.44 90 SER A CA 1
ATOM 659 C C . SER A 1 90 ? 3.736 -14.027 -16.407 1.00 91.44 90 SER A C 1
ATOM 661 O O . SER A 1 90 ? 3.356 -14.877 -17.210 1.00 91.44 90 SER A O 1
ATOM 663 N N . ARG A 1 91 ? 3.169 -12.815 -16.345 1.00 91.25 91 ARG A N 1
ATOM 664 C CA . ARG A 1 91 ? 1.955 -12.467 -17.093 1.00 91.25 91 ARG A CA 1
ATOM 665 C C . ARG A 1 91 ? 1.847 -10.969 -17.345 1.00 91.25 91 ARG A C 1
ATOM 667 O O . ARG A 1 91 ? 2.188 -10.153 -16.491 1.00 91.25 91 ARG A O 1
ATOM 674 N N . ILE A 1 92 ? 1.284 -10.615 -18.500 1.00 91.50 92 ILE A N 1
ATOM 675 C CA . ILE A 1 92 ? 0.916 -9.240 -18.851 1.00 91.50 92 ILE A CA 1
ATOM 676 C C . ILE A 1 92 ? -0.556 -9.212 -19.252 1.00 91.50 92 ILE A C 1
ATOM 678 O O . ILE A 1 92 ? -1.000 -10.001 -20.084 1.00 91.50 92 ILE A O 1
ATOM 682 N N . ALA A 1 93 ? -1.314 -8.290 -18.671 1.00 89.12 93 ALA A N 1
ATOM 683 C CA . ALA A 1 93 ? -2.718 -8.084 -18.985 1.00 89.12 93 ALA A CA 1
ATOM 684 C C . ALA A 1 93 ? -3.025 -6.606 -19.244 1.00 89.12 93 ALA A C 1
ATOM 686 O O . ALA A 1 93 ? -2.431 -5.708 -18.654 1.00 89.12 93 ALA A O 1
ATOM 687 N N . ILE A 1 94 ? -3.985 -6.353 -20.124 1.00 87.38 94 ILE A N 1
ATOM 688 C CA . ILE A 1 94 ? -4.511 -5.030 -20.447 1.00 87.38 94 ILE A CA 1
ATOM 689 C C . ILE A 1 94 ? -5.773 -4.818 -19.619 1.00 87.38 94 ILE A C 1
ATOM 691 O O . ILE A 1 94 ? -6.772 -5.498 -19.837 1.00 87.38 94 ILE A O 1
ATOM 695 N N . GLY A 1 95 ? -5.733 -3.881 -18.681 1.00 81.19 95 GLY A N 1
ATOM 696 C CA . GLY A 1 95 ? -6.882 -3.481 -17.875 1.00 81.19 95 GLY A CA 1
ATOM 697 C C . GLY A 1 95 ? -7.395 -2.094 -18.242 1.00 81.19 95 GLY A C 1
ATOM 698 O O . GLY A 1 95 ? -6.832 -1.389 -19.085 1.00 81.19 95 GLY A O 1
ATOM 699 N N . ALA A 1 96 ? -8.460 -1.681 -17.564 1.00 71.00 96 ALA A N 1
ATOM 700 C CA . ALA A 1 96 ? -8.984 -0.326 -17.630 1.00 71.00 96 ALA A CA 1
ATOM 701 C C . ALA A 1 96 ? -8.864 0.346 -16.261 1.00 71.00 96 ALA A C 1
ATOM 703 O O . ALA A 1 96 ? -9.251 -0.225 -15.244 1.00 71.00 96 ALA A O 1
ATOM 704 N N . ALA A 1 97 ? -8.387 1.589 -16.239 1.00 63.84 97 ALA A N 1
ATOM 705 C CA . ALA A 1 97 ? -8.532 2.432 -15.066 1.00 63.84 97 ALA A CA 1
ATOM 706 C C . ALA A 1 97 ? -10.005 2.804 -14.890 1.00 63.84 97 ALA A C 1
ATOM 708 O O . ALA A 1 97 ? -10.603 3.435 -15.769 1.00 63.84 97 ALA A O 1
ATOM 709 N N . ALA A 1 98 ? -10.580 2.420 -13.749 1.00 55.38 98 ALA A N 1
ATOM 710 C CA . ALA A 1 98 ? -11.875 2.900 -13.290 1.00 55.38 98 ALA A CA 1
ATOM 711 C C . ALA A 1 98 ? -11.751 4.382 -12.883 1.00 55.38 98 ALA A C 1
ATOM 713 O O . ALA A 1 98 ? -11.764 4.740 -11.711 1.00 55.38 98 ALA A O 1
ATOM 714 N N . GLU A 1 99 ? -11.560 5.267 -13.861 1.00 52.88 99 GLU A N 1
ATOM 715 C CA . GLU A 1 99 ? -11.662 6.708 -13.648 1.00 52.88 99 GLU A CA 1
ATOM 716 C C . GLU A 1 99 ? -13.131 7.127 -13.806 1.00 52.88 99 GLU A C 1
ATOM 718 O O . GLU A 1 99 ? -13.796 6.765 -14.772 1.00 52.88 99 GLU A O 1
ATOM 723 N N . THR A 1 100 ? -13.631 7.949 -12.881 1.00 43.34 100 THR A N 1
ATOM 724 C CA . THR A 1 100 ? -14.936 8.639 -12.948 1.00 43.34 100 THR A CA 1
ATOM 725 C C . THR A 1 100 ? -14.997 9.731 -14.035 1.00 43.34 100 THR A C 1
ATOM 727 O O . THR A 1 100 ? -15.862 10.603 -13.996 1.00 43.34 100 THR A O 1
ATOM 730 N N . LEU A 1 101 ? -14.072 9.710 -14.997 1.00 40.75 101 LEU A N 1
ATOM 731 C CA . LEU A 1 101 ? -13.940 10.651 -16.111 1.00 40.75 101 LEU A CA 1
ATOM 732 C C . LEU A 1 101 ? -14.387 9.983 -17.427 1.00 40.75 101 LEU A C 1
ATOM 734 O O . LEU A 1 101 ? -14.333 8.760 -17.539 1.00 40.75 101 LEU A O 1
ATOM 738 N N . PRO A 1 102 ? -14.792 10.753 -18.457 1.00 40.16 102 PRO A N 1
ATOM 739 C CA . PRO A 1 102 ? -15.494 10.230 -19.639 1.00 40.16 102 PRO A CA 1
ATOM 740 C C . PRO A 1 102 ? -14.680 9.293 -20.553 1.00 40.16 102 PRO A C 1
ATOM 742 O O . PRO A 1 102 ? -15.205 8.825 -21.560 1.00 40.16 102 PRO A O 1
ATOM 745 N N . ARG A 1 103 ? -13.411 8.989 -20.244 1.00 51.72 103 ARG A N 1
ATOM 746 C CA . ARG A 1 103 ? -12.594 8.028 -21.001 1.00 51.72 103 ARG A CA 1
ATOM 747 C C . ARG A 1 103 ? -11.807 7.128 -20.054 1.00 51.72 103 ARG A C 1
ATOM 749 O O . ARG A 1 103 ? -10.860 7.580 -19.415 1.00 51.72 103 ARG A O 1
ATOM 756 N N . ARG A 1 104 ? -12.168 5.840 -20.018 1.00 59.50 104 ARG A N 1
ATOM 757 C CA . ARG A 1 104 ? -11.359 4.785 -19.392 1.00 59.50 104 ARG A CA 1
ATOM 758 C C . ARG A 1 104 ? -9.988 4.763 -20.068 1.00 59.50 104 ARG A C 1
ATOM 760 O O . ARG A 1 104 ? -9.905 4.535 -21.273 1.00 59.50 104 ARG A O 1
ATOM 767 N N . LYS A 1 105 ? -8.920 5.019 -19.313 1.00 72.69 105 LYS A N 1
ATOM 768 C CA . LYS A 1 105 ? -7.549 4.874 -19.818 1.00 72.69 105 LYS A CA 1
ATOM 769 C C . LYS A 1 105 ? -7.108 3.428 -19.655 1.00 72.69 105 LYS A C 1
ATOM 771 O O . LYS A 1 105 ? -7.273 2.855 -18.579 1.00 72.69 105 LYS A O 1
ATOM 776 N N . ALA A 1 106 ? -6.566 2.851 -20.720 1.00 80.31 106 ALA A N 1
ATOM 777 C CA . ALA A 1 106 ? -6.000 1.515 -20.672 1.00 80.31 106 ALA A CA 1
ATOM 778 C C . ALA A 1 106 ? -4.723 1.507 -19.816 1.00 80.31 106 ALA A C 1
ATOM 780 O O . ALA A 1 106 ? -3.950 2.471 -19.816 1.00 80.31 106 ALA A O 1
ATOM 781 N N . VAL A 1 107 ? -4.526 0.427 -19.067 1.00 87.19 107 VAL A N 1
ATOM 782 C CA . VAL A 1 107 ? -3.352 0.203 -18.216 1.00 87.19 107 VAL A CA 1
ATOM 783 C C . VAL A 1 107 ? -2.797 -1.192 -18.461 1.00 87.19 107 VAL A C 1
ATOM 785 O O . VAL A 1 107 ? -3.531 -2.098 -18.854 1.00 87.19 107 VAL A O 1
ATOM 788 N N . LEU A 1 108 ? -1.499 -1.367 -18.245 1.00 89.88 108 LEU A N 1
ATOM 789 C CA . LEU A 1 108 ? -0.856 -2.675 -18.259 1.00 89.88 108 LEU A CA 1
ATOM 790 C C . LEU A 1 108 ? -0.720 -3.167 -16.823 1.00 89.88 108 LEU A C 1
ATOM 792 O O . LEU A 1 108 ? -0.156 -2.475 -15.980 1.00 89.88 108 LEU A O 1
ATOM 796 N N . HIS A 1 109 ? -1.222 -4.361 -16.556 1.00 90.31 109 HIS A N 1
ATOM 797 C CA . HIS A 1 109 ? -0.934 -5.121 -15.353 1.00 90.31 109 HIS A CA 1
ATOM 798 C C . HIS A 1 109 ? 0.170 -6.106 -15.686 1.00 90.31 109 HIS A C 1
ATOM 800 O O . HIS A 1 109 ? 0.027 -6.907 -16.606 1.00 90.31 109 HIS A O 1
ATOM 806 N N . LEU A 1 110 ? 1.258 -6.045 -14.941 1.00 92.75 110 LEU A N 1
ATOM 807 C CA . LEU A 1 110 ? 2.384 -6.938 -15.106 1.00 92.75 110 LEU A CA 1
ATOM 808 C C . LEU A 1 110 ? 2.554 -7.708 -13.801 1.00 92.75 110 LEU A C 1
ATOM 810 O O . LEU A 1 110 ? 2.816 -7.110 -12.757 1.00 92.75 110 LEU A O 1
ATOM 814 N N . ALA A 1 111 ? 2.353 -9.019 -13.874 1.00 92.38 111 ALA A N 1
ATOM 815 C CA . ALA A 1 111 ? 2.627 -9.936 -12.783 1.00 92.38 111 ALA A CA 1
ATOM 816 C C . ALA A 1 111 ? 4.047 -10.483 -12.942 1.00 92.38 111 ALA A C 1
ATOM 818 O O . ALA A 1 111 ? 4.472 -10.818 -14.052 1.00 92.38 111 ALA A O 1
ATOM 819 N N . TYR A 1 112 ? 4.795 -10.530 -11.849 1.00 93.50 112 TYR A N 1
ATOM 820 C CA . TYR A 1 112 ? 6.166 -11.015 -11.842 1.00 93.50 112 TYR A CA 1
ATOM 821 C C . TYR A 1 112 ? 6.466 -11.776 -10.557 1.00 93.50 112 TYR A C 1
ATOM 823 O O . TYR A 1 112 ? 5.857 -11.524 -9.519 1.00 93.50 112 TYR A O 1
ATOM 831 N N . ASN A 1 113 ? 7.407 -12.712 -10.629 1.00 90.81 113 ASN A N 1
ATOM 832 C CA . ASN A 1 113 ? 7.843 -13.471 -9.469 1.00 90.81 113 ASN A CA 1
ATOM 833 C C . ASN A 1 113 ? 9.001 -12.751 -8.768 1.00 90.81 113 ASN A C 1
ATOM 835 O O . ASN A 1 113 ? 10.030 -12.456 -9.378 1.00 90.81 113 ASN A O 1
ATOM 839 N N . ASP A 1 114 ? 8.831 -12.494 -7.477 1.00 88.50 114 ASP A N 1
ATOM 840 C CA . ASP A 1 114 ? 9.856 -11.976 -6.584 1.00 88.50 114 ASP A CA 1
ATOM 841 C C . ASP A 1 114 ? 10.083 -12.981 -5.455 1.00 88.50 114 ASP A C 1
ATOM 843 O O . ASP A 1 114 ? 9.277 -13.080 -4.530 1.00 88.50 114 ASP A O 1
ATOM 847 N N . ARG A 1 115 ? 11.164 -13.764 -5.562 1.00 84.50 115 ARG A N 1
ATOM 848 C CA . ARG A 1 115 ? 11.574 -14.765 -4.557 1.00 84.50 115 ARG A CA 1
ATOM 849 C C . ARG A 1 115 ? 10.459 -15.747 -4.167 1.00 84.50 115 ARG A C 1
ATOM 851 O O . ARG A 1 115 ? 10.318 -16.109 -3.006 1.00 84.50 115 ARG A O 1
ATOM 858 N N . GLY A 1 116 ? 9.659 -16.184 -5.136 1.00 82.81 116 GLY A N 1
ATOM 859 C CA . GLY A 1 116 ? 8.542 -17.104 -4.909 1.00 82.81 116 GLY A CA 1
ATOM 860 C C . GLY A 1 116 ? 7.200 -16.419 -4.646 1.00 82.81 116 GLY A C 1
ATOM 861 O O . GLY A 1 116 ? 6.179 -17.097 -4.674 1.00 82.81 116 GLY A O 1
ATOM 862 N N . THR A 1 117 ? 7.165 -15.095 -4.480 1.00 84.50 117 THR A N 1
ATOM 863 C CA . THR A 1 117 ? 5.920 -14.327 -4.338 1.00 84.50 117 THR A CA 1
ATOM 864 C C . THR A 1 117 ? 5.533 -13.699 -5.674 1.00 84.50 117 THR A C 1
ATOM 866 O O . THR A 1 117 ? 6.309 -12.936 -6.249 1.00 84.50 117 THR A O 1
ATOM 869 N N . GLU A 1 118 ? 4.330 -13.982 -6.183 1.00 89.19 118 GLU A N 1
ATOM 870 C CA . GLU A 1 118 ? 3.804 -13.255 -7.345 1.00 89.19 118 GLU A CA 1
ATOM 871 C C . GLU A 1 118 ? 3.375 -11.843 -6.928 1.00 89.19 118 GLU A C 1
ATOM 873 O O . GLU A 1 118 ? 2.581 -11.661 -6.009 1.00 89.19 118 GLU A O 1
ATOM 878 N N . ARG A 1 119 ? 3.897 -10.832 -7.618 1.00 90.50 119 ARG A N 1
ATOM 879 C CA . ARG A 1 119 ? 3.620 -9.416 -7.376 1.00 90.50 119 ARG A CA 1
ATOM 880 C C . ARG A 1 119 ? 3.061 -8.774 -8.628 1.00 90.50 119 ARG A C 1
ATOM 882 O O . ARG A 1 119 ? 3.467 -9.114 -9.735 1.00 90.50 119 ARG A O 1
ATOM 889 N N . THR A 1 120 ? 2.181 -7.790 -8.452 1.00 91.44 120 THR A N 1
ATOM 890 C CA . THR A 1 120 ? 1.595 -7.060 -9.579 1.00 91.44 120 THR A CA 1
ATOM 891 C C . THR A 1 120 ? 1.985 -5.588 -9.576 1.00 91.44 120 THR A C 1
ATOM 893 O O . THR A 1 120 ? 1.694 -4.856 -8.628 1.00 91.44 120 THR A O 1
ATOM 896 N N . VAL A 1 121 ? 2.563 -5.130 -10.686 1.00 92.44 121 VAL A N 1
ATOM 897 C CA . VAL A 1 121 ? 2.775 -3.711 -10.989 1.00 92.44 121 VAL A CA 1
ATOM 898 C C . VAL A 1 121 ? 1.785 -3.247 -12.055 1.00 92.44 121 VAL A C 1
ATOM 900 O O . VAL A 1 121 ? 1.493 -3.958 -13.016 1.00 92.44 121 VAL A O 1
ATOM 903 N N . VAL A 1 122 ? 1.254 -2.041 -11.884 1.00 91.56 122 VAL A N 1
ATOM 904 C CA . VAL A 1 122 ? 0.370 -1.384 -12.847 1.00 91.56 122 VAL A CA 1
ATOM 905 C C . VAL A 1 122 ? 1.128 -0.258 -13.528 1.00 91.56 122 VAL A C 1
ATOM 907 O O . VAL A 1 122 ? 1.741 0.577 -12.867 1.00 91.56 122 VAL A O 1
ATOM 910 N N . ILE A 1 123 ? 1.066 -0.219 -14.855 1.00 92.25 123 ILE A N 1
ATOM 911 C CA . ILE A 1 123 ? 1.764 0.749 -15.693 1.00 92.25 123 ILE A CA 1
ATOM 912 C C . ILE A 1 123 ? 0.740 1.492 -16.546 1.00 92.25 123 ILE A C 1
ATOM 914 O O . ILE A 1 123 ? -0.032 0.891 -17.295 1.00 92.25 123 ILE A O 1
ATOM 918 N N . ARG A 1 124 ? 0.765 2.821 -16.471 1.00 90.19 124 ARG A N 1
ATOM 919 C CA . ARG A 1 124 ? -0.050 3.721 -17.288 1.00 90.19 124 ARG A CA 1
ATOM 920 C C . ARG A 1 124 ? 0.862 4.624 -18.124 1.00 90.19 124 ARG A C 1
ATOM 922 O O . ARG A 1 124 ? 1.320 5.651 -17.614 1.00 90.19 124 ARG A O 1
ATOM 929 N N . PRO A 1 125 ? 1.140 4.271 -19.392 1.00 88.12 125 PRO A N 1
ATOM 930 C CA . PRO A 1 125 ? 1.878 5.139 -20.305 1.00 88.12 125 PRO A CA 1
ATOM 931 C C . PRO A 1 125 ? 1.188 6.501 -20.450 1.00 88.12 125 PRO A C 1
ATOM 933 O O . PRO A 1 125 ? -0.037 6.589 -20.553 1.00 88.12 125 PRO A O 1
ATOM 936 N N . ARG A 1 126 ? 1.970 7.580 -20.442 1.00 84.38 126 ARG A N 1
ATOM 937 C CA . ARG A 1 126 ? 1.486 8.947 -20.649 1.00 84.38 126 ARG A CA 1
ATOM 938 C C . ARG A 1 126 ? 1.687 9.340 -22.108 1.00 84.38 126 ARG A C 1
ATOM 940 O O . ARG A 1 126 ? 2.796 9.259 -22.625 1.00 84.38 126 ARG A O 1
ATOM 947 N N . THR A 1 127 ? 0.633 9.846 -22.740 1.00 69.81 127 THR A N 1
ATOM 948 C CA . THR A 1 127 ? 0.734 10.520 -24.040 1.00 69.81 127 THR A CA 1
ATOM 949 C C . THR A 1 127 ? 1.448 11.861 -23.871 1.00 69.81 127 THR A C 1
ATOM 951 O O . THR A 1 127 ? 1.106 12.641 -22.973 1.00 69.81 127 THR A O 1
ATOM 954 N N . VAL A 1 128 ? 2.426 12.156 -24.726 1.00 61.72 128 VAL A N 1
ATOM 955 C CA . VAL A 1 128 ? 3.137 13.443 -24.712 1.00 61.72 128 VAL A CA 1
ATOM 956 C C . VAL A 1 128 ? 2.184 14.543 -25.193 1.00 61.72 128 VAL A C 1
ATOM 958 O O . VAL A 1 128 ? 1.597 14.427 -26.261 1.00 61.72 128 VAL A O 1
ATOM 961 N N . ARG A 1 129 ? 2.031 15.626 -24.416 1.00 50.34 129 ARG A N 1
ATOM 962 C CA . ARG A 1 129 ? 1.073 16.724 -24.683 1.00 50.34 129 ARG A CA 1
ATOM 963 C C . ARG A 1 129 ? 1.309 17.503 -25.994 1.00 50.34 129 ARG A C 1
ATOM 965 O O . ARG A 1 129 ? 0.427 18.258 -26.377 1.00 50.34 129 ARG A O 1
ATOM 972 N N . PHE A 1 130 ? 2.462 17.341 -26.649 1.00 47.22 130 PHE A N 1
ATOM 973 C CA . PHE A 1 130 ? 2.884 18.144 -27.811 1.00 47.22 130 PHE A CA 1
ATOM 974 C C . PHE A 1 130 ? 3.549 17.334 -28.943 1.00 47.22 130 PHE A C 1
ATOM 976 O O . PHE A 1 130 ? 4.110 17.915 -29.867 1.00 47.22 130 PHE A O 1
ATOM 983 N N . GLY A 1 131 ? 3.506 16.000 -28.884 1.00 39.62 131 GLY A N 1
ATOM 984 C CA . GLY A 1 131 ? 3.924 15.135 -29.991 1.00 39.62 131 GLY A CA 1
ATOM 985 C C . GLY A 1 131 ? 2.706 14.677 -30.782 1.00 39.62 131 GLY A C 1
ATOM 986 O O . GLY A 1 131 ? 1.613 14.597 -30.222 1.00 39.62 131 GLY A O 1
ATOM 987 N N . TRP A 1 132 ? 2.887 14.365 -32.066 1.00 41.19 132 TRP A N 1
ATOM 988 C CA . TRP A 1 132 ? 1.878 13.663 -32.863 1.00 41.19 132 TRP A CA 1
ATOM 989 C C . TRP A 1 132 ? 1.301 12.496 -32.039 1.00 41.19 132 TRP A C 1
ATOM 991 O O . TRP A 1 132 ? 2.085 11.801 -31.385 1.00 41.19 132 TRP A O 1
ATOM 1001 N N . PRO A 1 133 ? -0.031 12.304 -31.996 1.00 42.53 133 PRO A N 1
ATOM 1002 C CA . PRO A 1 133 ? -0.669 11.356 -31.092 1.00 42.53 133 PRO A CA 1
ATOM 1003 C C . PRO A 1 133 ? -0.416 9.921 -31.567 1.00 42.53 133 PRO A C 1
ATOM 1005 O O . PRO A 1 133 ? -1.274 9.288 -32.171 1.00 42.53 133 PRO A O 1
ATOM 1008 N N . GLY A 1 134 ? 0.783 9.408 -31.303 1.00 54.38 134 GLY A N 1
ATOM 1009 C CA . GLY A 1 134 ? 1.034 7.977 -31.281 1.00 54.38 134 GLY A CA 1
ATOM 1010 C C . GLY A 1 134 ? 0.290 7.376 -30.095 1.00 54.38 134 GLY A C 1
ATOM 1011 O O . GLY A 1 134 ? 0.286 7.946 -28.996 1.00 54.38 134 GLY A O 1
ATOM 1012 N N . ASP A 1 135 ? -0.368 6.243 -30.315 1.00 73.75 135 ASP A N 1
ATOM 1013 C CA . ASP A 1 135 ? -0.970 5.457 -29.247 1.00 73.75 135 ASP A CA 1
ATOM 1014 C C . ASP A 1 135 ? 0.150 4.834 -28.399 1.00 73.75 135 ASP A C 1
ATOM 1016 O O . ASP A 1 135 ? 0.508 3.673 -28.568 1.00 73.75 135 ASP A O 1
ATOM 1020 N N . CYS A 1 136 ? 0.728 5.614 -27.474 1.00 78.06 136 CYS A N 1
ATOM 1021 C CA . CYS A 1 136 ? 1.829 5.160 -26.618 1.00 78.06 136 CYS A CA 1
ATOM 1022 C C . CYS A 1 136 ? 1.479 3.881 -25.839 1.00 78.06 136 CYS A C 1
ATOM 1024 O O . CYS A 1 136 ? 2.375 3.153 -25.415 1.00 78.06 136 CYS A O 1
ATOM 1026 N N . PHE A 1 137 ? 0.186 3.625 -25.611 1.00 82.88 137 PHE A N 1
ATOM 1027 C CA . PHE A 1 137 ? -0.286 2.384 -25.016 1.00 82.88 137 PHE A CA 1
ATOM 1028 C C . PHE A 1 137 ? -0.197 1.221 -26.014 1.00 82.88 137 PHE A C 1
ATOM 1030 O O . PHE A 1 137 ? 0.365 0.178 -25.680 1.00 82.88 137 PHE A O 1
ATOM 1037 N N . GLY A 1 138 ? -0.688 1.408 -27.240 1.00 84.25 138 GLY A N 1
ATOM 1038 C CA . GLY A 1 138 ? -0.528 0.456 -28.343 1.00 84.25 138 GLY A CA 1
ATOM 1039 C C . GLY A 1 138 ? 0.937 0.120 -28.644 1.00 84.25 138 GLY A C 1
ATOM 1040 O O . GLY A 1 138 ? 1.277 -1.052 -28.825 1.00 84.25 138 GLY A O 1
ATOM 1041 N N . ASP A 1 139 ? 1.826 1.113 -28.595 1.00 86.38 139 ASP A N 1
ATOM 1042 C CA . ASP A 1 139 ? 3.271 0.916 -28.760 1.00 86.38 139 ASP A CA 1
ATOM 1043 C C . ASP A 1 139 ? 3.863 0.079 -27.618 1.00 86.38 139 ASP A C 1
ATOM 1045 O O . ASP A 1 139 ? 4.657 -0.830 -27.861 1.00 86.38 139 ASP A O 1
ATOM 1049 N N . ALA A 1 140 ? 3.439 0.328 -26.372 1.00 86.69 140 ALA A N 1
ATOM 1050 C CA . ALA A 1 140 ? 3.861 -0.465 -25.219 1.00 86.69 140 ALA A CA 1
ATOM 1051 C C . ALA A 1 140 ? 3.427 -1.932 -25.359 1.00 86.69 140 ALA A C 1
ATOM 1053 O O . ALA A 1 140 ? 4.231 -2.842 -25.164 1.00 86.69 140 ALA A O 1
ATOM 1054 N N . VAL A 1 141 ? 2.167 -2.168 -25.743 1.00 88.44 141 VAL A N 1
ATOM 1055 C CA . VAL A 1 141 ? 1.634 -3.514 -26.012 1.00 88.44 141 VAL A CA 1
ATOM 1056 C C . VAL A 1 141 ? 2.444 -4.202 -27.111 1.00 88.44 141 VAL A C 1
ATOM 1058 O O . VAL A 1 141 ? 2.815 -5.365 -26.968 1.00 88.44 141 VAL A O 1
ATOM 1061 N N . THR A 1 142 ? 2.760 -3.481 -28.187 1.00 88.75 142 THR A N 1
ATOM 1062 C CA . THR A 1 142 ? 3.563 -4.001 -29.301 1.00 88.75 142 THR A CA 1
ATOM 1063 C C . THR A 1 142 ? 4.979 -4.357 -28.858 1.00 88.75 142 THR A C 1
ATOM 1065 O O . THR A 1 142 ? 5.481 -5.417 -29.225 1.00 88.75 142 THR A O 1
ATOM 1068 N N . ALA A 1 143 ? 5.606 -3.536 -28.015 1.00 88.50 143 ALA A N 1
ATOM 1069 C CA . ALA A 1 143 ? 6.930 -3.815 -27.472 1.00 88.50 143 ALA A CA 1
ATOM 1070 C C . ALA A 1 143 ? 6.951 -5.088 -26.614 1.00 88.50 143 ALA A C 1
ATOM 1072 O O . ALA A 1 143 ? 7.871 -5.895 -26.732 1.00 88.50 143 ALA A O 1
ATOM 1073 N N . PHE A 1 144 ? 5.919 -5.310 -25.794 1.00 87.88 144 PHE A N 1
ATOM 1074 C CA . PHE A 1 144 ? 5.791 -6.551 -25.030 1.00 87.88 144 PHE A CA 1
ATOM 1075 C C . PHE A 1 144 ? 5.536 -7.770 -25.926 1.00 87.88 144 PHE A C 1
ATOM 1077 O O . PHE A 1 144 ? 6.125 -8.819 -25.675 1.00 87.88 144 PHE A O 1
ATOM 1084 N N . ARG A 1 145 ? 4.766 -7.629 -27.015 1.00 89.44 145 ARG A N 1
ATOM 1085 C CA . ARG A 1 145 ? 4.630 -8.689 -28.033 1.00 89.44 145 ARG A CA 1
ATOM 1086 C C . ARG A 1 145 ? 5.947 -9.048 -28.697 1.00 89.44 145 ARG A C 1
ATOM 1088 O O . ARG A 1 145 ? 6.286 -10.220 -28.807 1.00 89.44 145 ARG A O 1
ATOM 1095 N N . GLN A 1 146 ? 6.734 -8.046 -29.074 1.00 86.31 146 GLN A N 1
ATOM 1096 C CA . GLN A 1 146 ? 8.070 -8.261 -29.634 1.00 86.31 146 GLN A CA 1
ATOM 1097 C C . GLN A 1 146 ? 9.032 -8.918 -28.635 1.00 86.31 146 GLN A C 1
ATOM 1099 O O . GLN A 1 146 ? 9.961 -9.605 -29.048 1.00 86.31 146 GLN A O 1
ATOM 1104 N N . ALA A 1 147 ? 8.801 -8.734 -27.333 1.00 83.31 147 ALA A N 1
ATOM 1105 C CA . ALA A 1 147 ? 9.533 -9.410 -26.268 1.00 83.31 147 ALA A CA 1
ATOM 1106 C C . ALA A 1 147 ? 8.994 -10.820 -25.936 1.00 83.31 147 ALA A C 1
ATOM 1108 O O . ALA A 1 147 ? 9.468 -11.433 -24.983 1.00 83.31 147 ALA A O 1
ATOM 1109 N N . GLY A 1 148 ? 8.024 -11.334 -26.703 1.00 85.62 148 GLY A N 1
ATOM 1110 C CA . GLY A 1 148 ? 7.493 -12.695 -26.572 1.00 85.62 148 GLY A CA 1
ATOM 1111 C C . GLY A 1 148 ? 6.297 -12.849 -25.628 1.00 85.62 148 GLY A C 1
ATOM 1112 O O . GLY A 1 148 ? 5.926 -13.976 -25.313 1.00 85.62 148 GLY A O 1
ATOM 1113 N N . TYR A 1 149 ? 5.685 -11.753 -25.172 1.00 88.31 149 TYR A N 1
ATOM 1114 C CA . TYR A 1 149 ? 4.475 -11.796 -24.343 1.00 88.31 149 TYR A CA 1
ATOM 1115 C C . TYR A 1 149 ? 3.220 -11.636 -25.192 1.00 88.31 149 TYR A C 1
ATOM 1117 O O . TYR A 1 149 ? 3.209 -10.860 -26.136 1.00 88.31 149 TYR A O 1
ATOM 1125 N N . GLU A 1 150 ? 2.115 -12.254 -24.788 1.00 88.31 150 GLU A N 1
ATOM 1126 C CA . GLU A 1 150 ? 0.798 -11.986 -25.375 1.00 88.31 150 GLU A CA 1
ATOM 1127 C C . GLU A 1 150 ? -0.101 -11.276 -24.355 1.00 88.31 150 GLU A C 1
ATOM 1129 O O . GLU A 1 150 ? -0.728 -11.935 -23.522 1.00 88.31 150 GLU A O 1
ATOM 1134 N N . PRO A 1 151 ? -0.162 -9.923 -24.361 1.00 85.19 151 PRO A N 1
ATOM 1135 C CA . PRO A 1 151 ? -0.992 -9.179 -23.424 1.00 85.19 151 PRO A CA 1
ATOM 1136 C C . PRO A 1 151 ? -2.477 -9.509 -23.595 1.00 85.19 151 PRO A C 1
ATOM 1138 O O . PRO A 1 151 ? -3.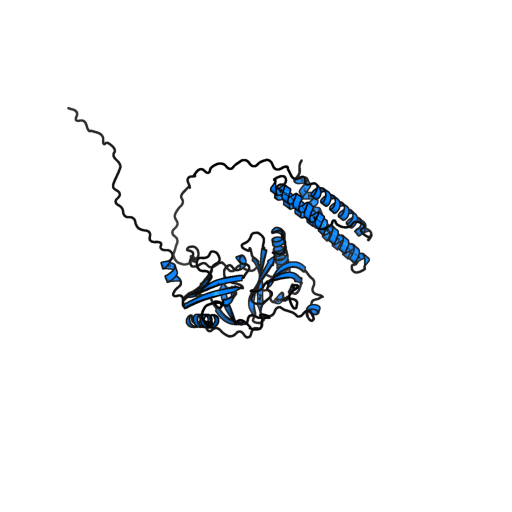103 -9.148 -24.596 1.00 85.19 151 PRO A O 1
ATOM 1141 N N . MET A 1 152 ? -3.063 -10.156 -22.591 1.00 84.44 152 MET A N 1
ATOM 1142 C CA . MET A 1 152 ? -4.476 -10.538 -22.604 1.00 84.44 152 MET A CA 1
ATOM 1143 C C . MET A 1 152 ? -5.357 -9.388 -22.118 1.00 84.44 152 MET A C 1
ATOM 1145 O O . MET A 1 152 ? -5.006 -8.693 -21.167 1.00 84.44 152 MET A O 1
ATOM 1149 N N . ARG A 1 153 ? -6.536 -9.187 -22.716 1.00 79.81 153 ARG A N 1
ATOM 1150 C CA . ARG A 1 153 ? -7.519 -8.256 -22.142 1.00 79.81 153 ARG A CA 1
ATOM 1151 C C . ARG A 1 153 ? -8.043 -8.814 -20.824 1.00 79.81 153 ARG A C 1
ATOM 1153 O O . ARG A 1 153 ? -8.533 -9.936 -20.766 1.00 79.81 153 ARG A O 1
ATOM 1160 N N . SER A 1 154 ? -7.954 -8.003 -19.783 1.00 72.06 154 SER A N 1
ATOM 1161 C CA . SER A 1 154 ? -8.580 -8.265 -18.502 1.00 72.06 154 SER A CA 1
ATOM 1162 C C . SER A 1 154 ? -10.020 -7.765 -18.549 1.00 72.06 154 SER A C 1
ATOM 1164 O O . SER A 1 154 ? -10.268 -6.582 -18.778 1.00 72.06 154 SER A O 1
ATOM 1166 N N . ASN A 1 155 ? -10.971 -8.664 -18.299 1.00 62.16 155 ASN A N 1
ATOM 1167 C CA . ASN A 1 155 ? -12.376 -8.306 -18.085 1.00 62.16 155 ASN A CA 1
ATOM 1168 C C . ASN A 1 155 ? -12.639 -7.828 -16.642 1.00 62.16 155 ASN A C 1
ATOM 1170 O O . ASN A 1 155 ? -13.790 -7.626 -16.260 1.00 62.16 155 ASN A O 1
ATOM 1174 N N . GLN A 1 156 ? -11.593 -7.671 -15.823 1.00 61.69 156 GLN A N 1
ATOM 1175 C CA . GLN A 1 156 ? -11.728 -7.332 -14.411 1.00 61.69 156 GLN A CA 1
ATOM 1176 C C . GLN A 1 156 ? -12.271 -5.911 -14.237 1.00 61.69 156 GLN A C 1
ATOM 1178 O O . GLN A 1 156 ? -11.652 -4.929 -14.651 1.00 61.69 156 GLN A O 1
ATOM 1183 N N . THR A 1 157 ? -13.399 -5.804 -13.541 1.00 58.84 157 THR A N 1
ATOM 1184 C CA . THR A 1 157 ? -13.816 -4.553 -12.910 1.00 58.84 157 THR A CA 1
ATOM 1185 C C . THR A 1 157 ? -13.445 -4.667 -11.444 1.00 58.84 157 THR A C 1
ATOM 1187 O O . THR A 1 157 ? -14.206 -5.191 -10.644 1.00 58.84 157 THR A O 1
ATOM 1190 N N . LEU A 1 158 ? -12.238 -4.231 -11.097 1.00 63.66 158 LEU A N 1
ATOM 1191 C CA . LEU A 1 158 ? -11.859 -4.147 -9.694 1.00 63.66 158 LEU A CA 1
ATOM 1192 C C . LEU A 1 158 ? -12.645 -2.982 -9.077 1.00 63.66 158 LEU A C 1
ATOM 1194 O O . LEU A 1 158 ? -12.654 -1.878 -9.624 1.00 63.66 158 LEU A O 1
ATOM 1198 N N . SER A 1 159 ? -13.324 -3.210 -7.960 1.00 71.19 159 SER A N 1
ATOM 1199 C CA . SER A 1 159 ? -13.921 -2.141 -7.164 1.00 71.19 159 SER A CA 1
ATOM 1200 C C . SER A 1 159 ? -13.921 -2.560 -5.709 1.00 71.19 159 SER A C 1
ATOM 1202 O O . SER A 1 159 ? -14.471 -3.595 -5.360 1.00 71.19 159 SER A O 1
ATOM 1204 N N . PHE A 1 160 ? -13.333 -1.730 -4.860 1.00 77.94 160 PHE A N 1
ATOM 1205 C CA . PHE A 1 160 ? -13.534 -1.815 -3.414 1.00 77.94 160 PHE A CA 1
ATOM 1206 C C . PHE A 1 160 ? -14.650 -0.884 -2.945 1.00 77.94 160 PHE A C 1
ATOM 1208 O O . PHE A 1 160 ? -14.968 -0.869 -1.761 1.00 77.94 160 PHE A O 1
ATOM 1215 N N . VAL A 1 161 ? -15.224 -0.083 -3.850 1.00 85.19 161 VAL A N 1
ATOM 1216 C CA . VAL A 1 161 ? -16.225 0.923 -3.508 1.00 85.19 161 VAL A CA 1
ATOM 1217 C C . VAL A 1 161 ? -17.564 0.239 -3.285 1.00 85.19 161 VAL A C 1
ATOM 1219 O O . VAL A 1 161 ? -18.165 -0.287 -4.222 1.00 85.19 161 VAL A O 1
ATOM 1222 N N . ILE A 1 162 ? -18.044 0.326 -2.053 1.00 84.88 162 ILE A N 1
ATOM 1223 C CA . ILE A 1 162 ? -19.383 -0.056 -1.641 1.00 84.88 162 ILE A CA 1
ATOM 1224 C C . ILE A 1 162 ? -20.239 1.211 -1.529 1.00 84.88 162 ILE A C 1
ATOM 1226 O O . ILE A 1 162 ? -19.869 2.143 -0.807 1.00 84.88 162 ILE A O 1
ATOM 1230 N N . PRO A 1 163 ? -21.377 1.280 -2.234 1.00 83.75 163 PRO A N 1
ATOM 1231 C CA . PRO A 1 163 ? -22.344 2.361 -2.086 1.00 83.75 163 PRO A CA 1
ATOM 1232 C C . PRO A 1 163 ? -22.811 2.572 -0.631 1.00 83.75 163 PRO A C 1
ATOM 1234 O O . PRO A 1 163 ? -22.924 1.627 0.150 1.00 83.75 163 PRO A O 1
ATOM 1237 N N . TRP A 1 164 ? -23.095 3.821 -0.245 1.00 82.19 164 TRP A N 1
ATOM 1238 C CA . TRP A 1 164 ? -23.480 4.160 1.137 1.00 82.19 164 TRP A CA 1
ATOM 1239 C C . TRP A 1 164 ? -24.774 3.486 1.617 1.00 82.19 164 TRP A C 1
ATOM 1241 O O . TRP A 1 164 ? -24.909 3.197 2.806 1.00 82.19 164 TRP A O 1
ATOM 1251 N N . ASP A 1 165 ? -25.715 3.220 0.715 1.00 81.94 165 ASP A N 1
ATOM 1252 C CA . ASP A 1 165 ? -26.941 2.466 0.991 1.00 81.94 165 ASP A CA 1
ATOM 1253 C C . ASP A 1 165 ? -26.644 1.015 1.400 1.00 81.94 165 ASP A C 1
ATOM 1255 O O . ASP A 1 165 ? -27.314 0.483 2.285 1.00 81.94 165 ASP A O 1
ATOM 1259 N N . GLN A 1 166 ? -25.588 0.417 0.844 1.00 83.25 166 GLN A N 1
ATOM 1260 C CA . GLN A 1 166 ? -25.128 -0.933 1.182 1.00 83.25 166 GLN A CA 1
ATOM 1261 C C . GLN A 1 166 ? -24.205 -0.964 2.411 1.00 83.25 166 GLN A C 1
ATOM 1263 O O . GLN A 1 166 ? -24.163 -1.961 3.127 1.00 83.25 166 GLN A O 1
ATOM 1268 N N . ALA A 1 167 ? -23.508 0.136 2.723 1.00 83.44 167 ALA A N 1
ATOM 1269 C CA . ALA A 1 167 ? -22.590 0.209 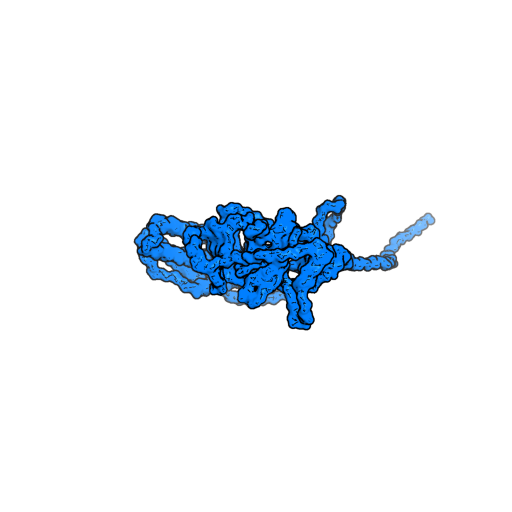3.866 1.00 83.44 167 ALA A CA 1
ATOM 1270 C C . ALA A 1 167 ? -23.270 -0.053 5.227 1.00 83.44 167 ALA A C 1
ATOM 1272 O O . ALA A 1 167 ? -22.615 -0.465 6.184 1.00 83.44 167 ALA A O 1
ATOM 1273 N N . ARG A 1 168 ? -24.596 0.132 5.316 1.00 80.06 168 ARG A N 1
ATOM 1274 C CA . ARG A 1 168 ? -25.396 -0.167 6.519 1.00 80.06 168 ARG A CA 1
ATOM 1275 C C . ARG A 1 168 ? -25.331 -1.634 6.945 1.00 80.06 168 ARG A C 1
ATOM 1277 O O . ARG A 1 168 ? -25.514 -1.907 8.130 1.00 80.06 168 ARG A O 1
ATOM 1284 N N . CYS A 1 169 ? -25.058 -2.551 6.017 1.00 84.06 169 CYS A N 1
ATOM 1285 C CA . CYS A 1 169 ? -24.920 -3.979 6.302 1.00 84.06 169 CYS A CA 1
ATOM 1286 C C . CYS A 1 169 ? -23.737 -4.296 7.232 1.00 84.06 169 CYS A C 1
ATOM 1288 O O . CYS A 1 169 ? -23.738 -5.350 7.853 1.00 84.06 169 CYS A O 1
ATOM 1290 N N . PHE A 1 170 ? -22.770 -3.384 7.376 1.00 84.38 170 PHE A N 1
ATOM 1291 C CA . PHE A 1 170 ? -21.556 -3.596 8.177 1.00 84.38 170 PHE A CA 1
ATOM 1292 C C . PHE A 1 170 ? -21.594 -2.902 9.542 1.00 84.38 170 PHE A C 1
ATOM 1294 O O . PHE A 1 170 ? -20.595 -2.871 10.251 1.00 84.38 170 PHE A O 1
ATOM 1301 N N . ARG A 1 171 ? -22.736 -2.316 9.929 1.00 79.44 171 ARG A N 1
ATOM 1302 C CA . ARG A 1 171 ? -22.869 -1.534 11.175 1.00 79.44 171 ARG A CA 1
ATOM 1303 C C . ARG A 1 171 ? -22.582 -2.338 12.452 1.00 79.44 171 ARG A C 1
ATOM 1305 O O . ARG A 1 171 ? -22.354 -1.743 13.498 1.00 79.44 171 ARG A O 1
ATOM 1312 N N . GLU A 1 172 ? -22.692 -3.663 12.374 1.00 86.06 172 GLU A N 1
ATOM 1313 C CA . GLU A 1 172 ? -22.563 -4.585 13.510 1.00 86.06 172 GLU A CA 1
ATOM 1314 C C . GLU A 1 172 ? -21.129 -5.121 13.649 1.00 86.06 172 GLU A C 1
ATOM 1316 O O . GLU A 1 172 ? -20.811 -5.768 14.643 1.00 86.06 172 GLU A O 1
ATOM 1321 N N . GLU A 1 173 ? -20.243 -4.818 12.692 1.00 88.31 173 GLU A N 1
ATOM 1322 C CA . GLU A 1 173 ? -18.842 -5.228 12.749 1.00 88.31 173 GLU A CA 1
ATOM 1323 C C . GLU A 1 173 ? -18.094 -4.444 13.829 1.00 88.31 173 GLU A C 1
ATOM 1325 O O . GLU A 1 173 ? -18.067 -3.209 13.841 1.00 88.31 173 GLU A O 1
ATOM 1330 N N . ALA A 1 174 ? -17.462 -5.171 14.751 1.00 88.12 174 ALA A N 1
ATOM 1331 C CA . ALA A 1 174 ? -16.724 -4.558 15.840 1.00 88.12 174 ALA A CA 1
ATOM 1332 C C . ALA A 1 174 ? -15.446 -3.897 15.309 1.00 88.12 174 ALA A C 1
ATOM 1334 O O . ALA A 1 174 ? -14.616 -4.539 14.663 1.00 88.12 174 ALA A O 1
ATOM 1335 N N . VAL A 1 175 ? -15.276 -2.608 15.607 1.00 91.81 175 VAL A N 1
ATOM 1336 C CA . VAL A 1 175 ? -14.061 -1.855 15.280 1.00 91.81 175 VAL A CA 1
ATOM 1337 C C . VAL A 1 175 ? -12.969 -2.213 16.284 1.00 91.81 175 VAL A C 1
ATOM 1339 O O . VAL A 1 175 ? -13.121 -1.988 17.483 1.00 91.81 175 VAL A O 1
ATOM 1342 N N . ILE A 1 176 ? -11.862 -2.749 15.779 1.00 89.88 176 ILE A N 1
ATOM 1343 C CA . ILE A 1 176 ? -10.682 -3.143 16.560 1.00 89.88 176 ILE A CA 1
ATOM 1344 C C . ILE A 1 176 ? -9.679 -1.994 16.602 1.00 89.88 176 ILE A C 1
ATOM 1346 O O . ILE A 1 176 ? -9.026 -1.755 17.615 1.00 89.88 176 ILE A O 1
ATOM 1350 N N . TRP A 1 177 ? -9.571 -1.261 15.496 1.00 92.88 177 TRP A N 1
ATOM 1351 C CA . TRP A 1 177 ? -8.688 -0.114 15.383 1.00 92.88 177 TRP A CA 1
ATOM 1352 C C . TRP A 1 177 ? -9.295 0.934 14.451 1.00 92.88 177 TRP A C 1
ATOM 1354 O O . TRP A 1 177 ? -9.988 0.612 13.484 1.00 92.88 177 TRP A O 1
ATOM 1364 N N . SER A 1 178 ? -9.014 2.204 14.727 1.00 93.00 178 SER A N 1
ATOM 1365 C CA . SER A 1 178 ? -9.396 3.316 13.861 1.00 93.00 178 SER A CA 1
ATOM 1366 C C . SER A 1 178 ? -8.307 4.374 13.828 1.00 93.00 178 SER A C 1
ATOM 1368 O O . SER A 1 178 ? -7.679 4.643 14.852 1.00 93.00 178 SER A O 1
ATOM 1370 N N . GLY A 1 179 ? -8.146 5.037 12.689 1.00 91.69 179 GLY A N 1
ATOM 1371 C CA . GLY A 1 179 ? -7.184 6.117 12.540 1.00 91.69 179 GLY A CA 1
ATOM 1372 C C . GLY A 1 179 ? -7.387 6.915 11.262 1.00 91.69 179 GLY A C 1
ATOM 1373 O O . GLY A 1 179 ? -8.353 6.725 10.525 1.00 91.69 179 GLY A O 1
ATOM 1374 N N . ARG A 1 180 ? -6.452 7.828 10.997 1.00 91.31 180 ARG A N 1
ATOM 1375 C CA . ARG A 1 180 ? -6.428 8.635 9.775 1.00 91.31 180 ARG A CA 1
ATOM 1376 C C . ARG A 1 180 ? -5.218 8.276 8.938 1.00 91.31 180 ARG A C 1
ATOM 1378 O O . ARG A 1 180 ? -4.104 8.186 9.447 1.00 91.31 180 ARG A O 1
ATOM 1385 N N . ALA A 1 181 ? -5.437 8.119 7.644 1.00 92.62 181 ALA A N 1
ATOM 1386 C CA . ALA A 1 181 ? -4.389 7.767 6.701 1.00 92.62 181 ALA A CA 1
ATOM 1387 C C . ALA A 1 181 ? -4.655 8.407 5.339 1.00 92.62 181 ALA A C 1
ATOM 1389 O O . ALA A 1 181 ? -5.689 9.026 5.114 1.00 92.62 181 ALA A O 1
ATOM 1390 N N . THR A 1 182 ? -3.717 8.253 4.423 1.00 91.62 182 THR A N 1
ATOM 1391 C CA . THR A 1 182 ? -3.897 8.435 2.994 1.00 91.62 182 THR A CA 1
ATOM 1392 C C . THR A 1 182 ? -3.968 7.048 2.365 1.00 91.62 182 THR A C 1
ATOM 1394 O O . THR A 1 182 ? -3.006 6.284 2.437 1.00 91.62 182 THR A O 1
ATOM 1397 N N . ALA A 1 183 ? -5.100 6.707 1.752 1.00 90.56 183 ALA A N 1
ATOM 1398 C CA . ALA A 1 183 ? -5.344 5.386 1.165 1.00 90.56 183 ALA A CA 1
ATOM 1399 C C . ALA A 1 183 ? -5.821 5.490 -0.297 1.00 90.56 183 ALA A C 1
ATOM 1401 O O . ALA A 1 183 ? -6.223 6.576 -0.741 1.00 90.56 183 ALA A O 1
ATOM 1402 N N . PRO A 1 184 ? -5.766 4.394 -1.080 1.00 87.50 184 PRO A N 1
ATOM 1403 C CA . PRO A 1 184 ? -6.188 4.393 -2.476 1.00 87.50 184 PRO A CA 1
ATOM 1404 C C . PRO A 1 184 ? -7.669 4.725 -2.651 1.00 87.50 184 PRO A C 1
ATOM 1406 O O . PRO A 1 184 ? -8.525 4.218 -1.937 1.00 87.50 184 PRO A O 1
ATOM 1409 N N . LEU A 1 185 ? -7.979 5.559 -3.640 1.00 81.81 185 LEU A N 1
ATOM 1410 C CA . LEU A 1 185 ? -9.354 5.806 -4.090 1.00 81.81 185 LEU A CA 1
ATOM 1411 C C . LEU A 1 185 ? -9.775 4.863 -5.219 1.00 81.81 185 LEU A C 1
ATOM 1413 O O . LEU A 1 185 ? -10.944 4.841 -5.596 1.00 81.81 185 LEU A O 1
ATOM 1417 N N . ASP A 1 186 ? -8.814 4.149 -5.800 1.00 78.88 186 ASP A N 1
ATOM 1418 C CA . ASP A 1 186 ? -9.021 3.254 -6.925 1.00 78.88 186 ASP A CA 1
ATOM 1419 C C . ASP A 1 186 ? -8.151 1.985 -6.801 1.00 78.88 186 ASP A C 1
ATOM 1421 O O . ASP A 1 186 ? -7.070 2.043 -6.204 1.00 78.88 186 ASP A O 1
ATOM 1425 N N . PRO A 1 187 ? -8.596 0.856 -7.387 1.00 74.81 187 PRO A N 1
ATOM 1426 C CA . PRO A 1 187 ? -7.878 -0.429 -7.455 1.00 74.81 187 PRO A CA 1
ATOM 1427 C C . PRO A 1 187 ? -6.460 -0.404 -7.965 1.00 74.81 187 PRO A C 1
ATOM 1429 O O . PRO A 1 187 ? -5.691 -1.316 -7.673 1.00 74.81 187 PRO A O 1
ATOM 1432 N N . LEU A 1 188 ? -6.110 0.610 -8.745 1.00 76.38 188 LEU A N 1
ATOM 1433 C CA . LEU A 1 188 ? -4.803 0.696 -9.365 1.00 76.38 188 LEU A CA 1
ATOM 1434 C C . LEU A 1 188 ? -3.806 1.447 -8.483 1.00 76.38 188 LEU A C 1
ATOM 1436 O O . LEU A 1 188 ? -2.615 1.426 -8.774 1.00 76.38 188 LEU A O 1
ATOM 1440 N N . GLY A 1 189 ? -4.264 2.108 -7.416 1.00 78.75 189 GLY A N 1
ATOM 1441 C CA . GLY A 1 189 ? -3.403 2.805 -6.464 1.00 78.75 189 GLY A CA 1
ATOM 1442 C C . GLY A 1 189 ? -2.826 4.128 -6.975 1.00 78.75 189 GLY A C 1
ATOM 1443 O O . GLY A 1 189 ? -1.947 4.690 -6.311 1.00 78.75 189 GLY A O 1
ATOM 1444 N N . PHE A 1 190 ? -3.309 4.636 -8.120 1.00 81.00 190 PHE A N 1
ATOM 1445 C CA . PHE A 1 190 ? -2.836 5.891 -8.718 1.00 81.00 190 PHE A CA 1
ATOM 1446 C C . PHE A 1 190 ? -3.417 7.129 -8.039 1.00 81.00 190 PHE A C 1
ATOM 1448 O O . PHE A 1 190 ? -2.739 8.155 -7.961 1.00 81.00 190 PHE A O 1
ATOM 1455 N N . ARG A 1 191 ? -4.667 7.066 -7.570 1.00 82.81 191 ARG A N 1
ATOM 1456 C CA . ARG A 1 191 ? -5.298 8.139 -6.802 1.00 82.81 191 ARG A CA 1
ATOM 1457 C C . ARG A 1 191 ? -5.371 7.754 -5.344 1.00 82.81 191 ARG A C 1
ATOM 1459 O O . ARG A 1 191 ? -5.705 6.625 -4.991 1.00 82.81 191 ARG A O 1
ATOM 1466 N N . ARG A 1 192 ? -5.112 8.738 -4.493 1.00 86.44 192 ARG A N 1
ATOM 1467 C CA . ARG A 1 192 ? -5.198 8.610 -3.043 1.00 86.44 192 ARG A CA 1
ATOM 1468 C C . ARG A 1 192 ? -5.761 9.880 -2.459 1.00 86.44 192 ARG A C 1
ATOM 1470 O O . ARG A 1 192 ? -5.642 10.947 -3.063 1.00 86.44 192 ARG A O 1
ATOM 1477 N N . ALA A 1 193 ? -6.359 9.754 -1.293 1.00 87.88 193 ALA A N 1
ATOM 1478 C CA . ALA A 1 193 ? -6.775 10.896 -0.509 1.00 87.88 193 ALA A CA 1
ATOM 1479 C C . ALA A 1 193 ? -6.711 10.554 0.974 1.00 87.88 193 ALA A C 1
ATOM 1481 O O . ALA A 1 193 ? -6.713 9.380 1.350 1.00 87.88 193 ALA A O 1
ATOM 1482 N N . GLY A 1 194 ? -6.675 11.606 1.790 1.00 90.56 194 GLY A N 1
ATOM 1483 C CA . GLY A 1 194 ? -6.879 11.480 3.223 1.00 90.56 194 GLY A CA 1
ATOM 1484 C C . GLY A 1 194 ? -8.232 10.828 3.506 1.00 90.56 194 GLY A C 1
ATOM 1485 O O . GLY A 1 194 ? -9.251 11.223 2.931 1.00 90.56 194 GLY A O 1
ATOM 1486 N N . CYS A 1 195 ? -8.220 9.830 4.374 1.00 91.12 195 CYS A N 1
ATOM 1487 C CA . CYS A 1 195 ? -9.354 9.005 4.736 1.00 91.12 195 CYS A CA 1
ATOM 1488 C C . CYS A 1 195 ? -9.387 8.761 6.244 1.00 91.12 195 CYS A C 1
ATOM 1490 O O . CYS A 1 195 ? -8.342 8.715 6.905 1.00 91.12 195 CYS A O 1
ATOM 1492 N N . ASP A 1 196 ? -10.592 8.535 6.752 1.00 91.88 196 ASP A N 1
ATOM 1493 C CA . ASP A 1 196 ? -10.766 7.806 8.001 1.00 91.88 196 ASP A CA 1
ATOM 1494 C C . ASP A 1 196 ? -10.708 6.309 7.669 1.00 91.88 196 ASP A C 1
ATOM 1496 O O . ASP A 1 196 ? -11.289 5.858 6.673 1.00 91.88 196 ASP A O 1
ATOM 1500 N N . LEU A 1 197 ? -9.928 5.572 8.455 1.00 94.12 197 LEU A N 1
ATOM 1501 C CA . LEU A 1 197 ? -9.600 4.164 8.268 1.00 94.12 197 LEU A CA 1
ATOM 1502 C C . LEU A 1 197 ? -10.070 3.389 9.499 1.00 94.12 197 LEU A C 1
ATOM 1504 O O . LEU A 1 197 ? -9.805 3.794 10.632 1.00 94.12 197 LEU A O 1
ATOM 1508 N N . TRP A 1 198 ? -10.724 2.260 9.267 1.00 94.44 198 TRP A N 1
ATOM 1509 C CA . TRP A 1 198 ? -11.220 1.356 10.292 1.00 94.44 198 TRP A CA 1
ATOM 1510 C C . TRP A 1 198 ? -10.761 -0.059 9.980 1.00 94.44 198 TRP A C 1
ATOM 1512 O O . TRP A 1 198 ? -10.933 -0.548 8.863 1.00 94.44 198 TRP A O 1
ATOM 1522 N N . LEU A 1 199 ? -10.199 -0.720 10.981 1.00 96.25 199 LEU A N 1
ATOM 1523 C CA . LEU A 1 199 ? -10.010 -2.159 10.985 1.00 96.25 199 LEU A CA 1
ATOM 1524 C C . LEU A 1 199 ? -11.099 -2.762 11.865 1.00 96.25 199 LEU A C 1
ATOM 1526 O O . LEU A 1 199 ? -11.226 -2.415 13.041 1.00 96.25 199 LEU A O 1
ATOM 1530 N N . THR A 1 200 ? -11.879 -3.656 11.280 1.00 95.25 200 THR A N 1
ATOM 1531 C CA . THR A 1 200 ? -12.922 -4.414 11.972 1.00 95.25 200 THR A CA 1
ATOM 1532 C C . THR A 1 200 ? -12.527 -5.876 12.094 1.00 95.25 200 THR A C 1
ATOM 1534 O O . THR A 1 200 ? -11.497 -6.284 11.563 1.00 95.25 200 THR A O 1
ATOM 1537 N N . THR A 1 201 ? -13.359 -6.673 12.760 1.00 91.19 201 THR A N 1
ATOM 1538 C CA . THR A 1 201 ? -13.204 -8.133 12.812 1.00 91.19 201 THR A CA 1
ATOM 1539 C C . THR A 1 201 ? -13.253 -8.805 11.437 1.00 91.19 201 THR A C 1
ATOM 1541 O O . THR A 1 201 ? -12.686 -9.879 11.292 1.00 9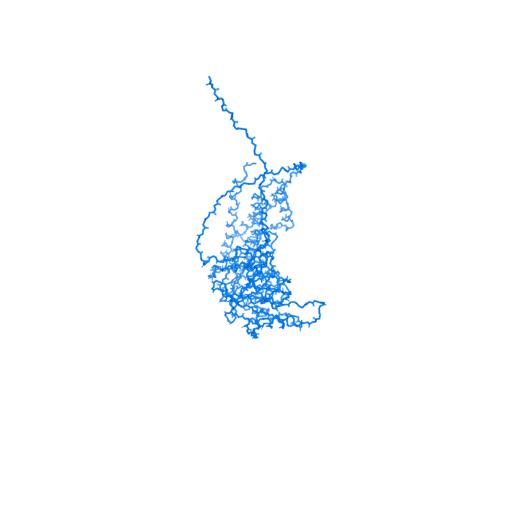1.19 201 THR A O 1
ATOM 1544 N N . GLU A 1 202 ? -13.876 -8.183 10.426 1.00 94.00 202 GLU A N 1
ATOM 1545 C CA . GLU A 1 202 ? -14.145 -8.815 9.119 1.00 94.00 202 GLU A CA 1
ATOM 1546 C C . GLU A 1 202 ? -13.452 -8.132 7.933 1.00 94.00 202 GLU A C 1
ATOM 1548 O O . GLU A 1 202 ? -13.272 -8.728 6.863 1.00 94.00 202 GLU A O 1
ATOM 1553 N N . ALA A 1 203 ? -13.102 -6.852 8.071 1.00 95.19 203 ALA A N 1
ATOM 1554 C CA . ALA A 1 203 ? -12.588 -6.056 6.965 1.00 95.19 203 ALA A CA 1
ATOM 1555 C C . ALA A 1 203 ? -11.722 -4.868 7.386 1.00 95.19 203 ALA A C 1
ATOM 1557 O O . ALA A 1 203 ? -11.899 -4.258 8.444 1.00 95.19 203 ALA A O 1
ATOM 1558 N N . LEU A 1 204 ? -10.863 -4.467 6.450 1.00 95.19 204 LEU A N 1
ATOM 1559 C CA . LEU A 1 204 ? -10.290 -3.132 6.393 1.00 95.19 204 LEU A CA 1
ATOM 1560 C C . LEU A 1 204 ? -11.219 -2.218 5.591 1.00 95.19 204 LEU A C 1
ATOM 1562 O O . LEU A 1 204 ? -11.566 -2.523 4.446 1.00 95.19 204 LEU A O 1
ATOM 1566 N N . MET A 1 205 ? -11.591 -1.079 6.166 1.00 94.25 205 MET A N 1
ATOM 1567 C CA . MET A 1 205 ? -12.511 -0.127 5.552 1.00 94.25 205 MET A CA 1
ATOM 1568 C C . MET A 1 205 ? -11.972 1.292 5.607 1.00 94.25 205 MET A C 1
ATOM 1570 O O . MET A 1 205 ? -11.395 1.701 6.608 1.00 94.25 205 MET A O 1
ATOM 1574 N N . TRP A 1 206 ? -12.187 2.071 4.551 1.00 92.81 206 TRP A N 1
ATOM 1575 C CA . TRP A 1 206 ? -11.847 3.489 4.558 1.00 92.81 206 TRP A CA 1
ATOM 1576 C C . TRP A 1 206 ? -12.819 4.316 3.745 1.00 92.81 206 TRP A C 1
ATOM 1578 O O . TRP A 1 206 ? -13.303 3.910 2.689 1.00 92.81 206 TRP A O 1
ATOM 1588 N N . SER A 1 207 ? -13.075 5.526 4.218 1.00 89.00 207 SER A N 1
ATOM 1589 C CA . SER A 1 207 ? -13.929 6.475 3.514 1.00 89.00 207 SER A CA 1
ATOM 1590 C C . SER A 1 207 ? -13.222 7.808 3.359 1.00 89.00 207 SER A C 1
ATOM 1592 O O . SER A 1 207 ? -12.353 8.172 4.150 1.00 89.00 207 SER A O 1
ATOM 1594 N N . THR A 1 208 ? -13.589 8.540 2.312 1.00 82.62 208 THR A N 1
ATOM 1595 C CA . THR A 1 208 ? -13.109 9.909 2.116 1.00 82.62 208 THR A CA 1
ATOM 1596 C C . THR A 1 208 ? -14.304 10.834 1.955 1.00 82.62 208 THR A C 1
ATOM 1598 O O . THR A 1 208 ? -15.307 10.402 1.381 1.00 82.62 208 THR A O 1
ATOM 1601 N N . PRO A 1 209 ? -14.199 12.113 2.357 1.00 70.62 209 PRO A N 1
ATOM 1602 C CA . PRO A 1 209 ? -15.288 13.079 2.193 1.00 70.62 209 PRO A CA 1
ATOM 1603 C C . PRO A 1 209 ? -15.746 13.263 0.737 1.00 70.62 209 PRO A C 1
ATOM 1605 O O . PRO A 1 209 ? -16.853 13.721 0.482 1.00 70.62 209 PRO A O 1
ATOM 1608 N N . ILE A 1 210 ? -14.882 12.924 -0.225 1.00 67.31 210 ILE A N 1
ATOM 1609 C CA . ILE A 1 210 ? -15.112 13.084 -1.666 1.00 67.31 210 ILE A CA 1
ATOM 1610 C C . ILE A 1 210 ? -15.527 11.780 -2.368 1.00 67.31 210 ILE A C 1
ATOM 1612 O O . ILE A 1 210 ? -15.804 11.794 -3.569 1.00 67.31 210 ILE A O 1
ATOM 1616 N N . ALA A 1 211 ? -15.529 10.643 -1.664 1.00 65.50 211 ALA A N 1
ATOM 1617 C CA . ALA A 1 211 ? -15.888 9.354 -2.246 1.00 65.50 211 ALA A CA 1
ATOM 1618 C C . ALA A 1 211 ? -17.409 9.157 -2.263 1.00 65.50 211 ALA A C 1
ATOM 1620 O O . ALA A 1 211 ? -18.127 9.563 -1.353 1.00 65.50 211 ALA A O 1
ATOM 1621 N N . ARG A 1 212 ? -17.904 8.465 -3.296 1.00 68.75 212 ARG A N 1
ATOM 1622 C CA . ARG A 1 212 ? -19.329 8.114 -3.447 1.00 68.75 212 ARG A CA 1
ATOM 1623 C C . ARG A 1 212 ? -19.779 6.948 -2.549 1.00 68.75 212 ARG A C 1
ATOM 1625 O O . ARG A 1 212 ? -20.900 6.477 -2.699 1.00 68.75 212 ARG A O 1
ATOM 1632 N N . GLY A 1 213 ? -18.916 6.468 -1.658 1.00 80.25 213 GLY A N 1
ATOM 1633 C CA . GLY A 1 213 ? -19.158 5.278 -0.853 1.00 80.25 213 GLY A CA 1
ATOM 1634 C C . GLY A 1 213 ? -18.014 4.969 0.108 1.00 80.25 213 GLY A C 1
ATOM 1635 O O . GLY A 1 213 ? -17.104 5.780 0.306 1.00 80.25 213 GLY A O 1
ATOM 1636 N N . LEU A 1 214 ? -18.074 3.767 0.668 1.00 87.12 214 LEU A N 1
ATOM 1637 C CA . LEU A 1 214 ? -17.099 3.182 1.576 1.00 87.12 214 LEU A CA 1
ATOM 1638 C C . LEU A 1 214 ? -16.194 2.231 0.798 1.00 87.12 214 LEU A C 1
ATOM 1640 O O . LEU A 1 214 ? -16.690 1.354 0.103 1.00 87.12 214 LEU A O 1
ATOM 1644 N N . ASN A 1 215 ? -14.879 2.368 0.913 1.00 90.56 215 ASN A N 1
ATOM 1645 C CA . ASN A 1 215 ? -13.985 1.345 0.392 1.00 90.56 215 ASN A CA 1
ATOM 1646 C C . ASN A 1 215 ? -13.833 0.221 1.414 1.00 90.56 215 ASN A C 1
ATOM 1648 O O . ASN A 1 215 ? -13.672 0.501 2.603 1.00 90.56 215 ASN A O 1
ATOM 1652 N N . ARG A 1 216 ? -13.859 -1.030 0.955 1.00 90.94 216 ARG A N 1
ATOM 1653 C CA . ARG A 1 216 ? -13.761 -2.213 1.814 1.00 90.94 216 ARG A CA 1
ATOM 1654 C C . ARG A 1 216 ? -12.905 -3.299 1.174 1.00 90.94 216 ARG A C 1
ATOM 1656 O O . ARG A 1 216 ? -13.073 -3.611 -0.001 1.00 90.94 216 ARG A O 1
ATOM 1663 N N . VAL A 1 217 ? -12.053 -3.921 1.983 1.00 92.06 217 VAL A N 1
ATOM 1664 C CA . VAL A 1 217 ? -11.351 -5.171 1.667 1.00 92.06 217 VAL A CA 1
ATOM 1665 C C . VAL A 1 217 ? -11.618 -6.160 2.797 1.00 92.06 217 VAL A C 1
ATOM 1667 O O . VAL A 1 217 ? -11.309 -5.871 3.952 1.00 92.06 217 VAL A O 1
ATOM 1670 N N . SER A 1 218 ? -12.217 -7.309 2.474 1.00 92.50 218 SER A N 1
ATOM 1671 C CA . SER A 1 218 ? -12.434 -8.382 3.453 1.00 92.50 218 SER A CA 1
ATOM 1672 C C . SER A 1 218 ? -11.098 -8.948 3.926 1.00 92.50 218 SER A C 1
ATOM 1674 O O . SER A 1 218 ? -10.204 -9.175 3.109 1.00 92.50 218 SER A O 1
ATOM 1676 N N . LEU A 1 219 ? -10.978 -9.218 5.227 1.00 94.12 219 LEU A N 1
ATOM 1677 C CA . LEU A 1 219 ? -9.780 -9.830 5.802 1.00 94.12 219 LEU A CA 1
ATOM 1678 C C . LEU A 1 219 ? -9.547 -11.254 5.293 1.00 94.12 219 LEU A C 1
ATOM 1680 O O . LEU A 1 219 ? -8.397 -11.655 5.183 1.00 94.12 219 LEU A O 1
ATOM 1684 N N . ASN A 1 220 ? -10.592 -11.958 4.844 1.00 92.12 220 ASN A N 1
ATOM 1685 C CA . ASN A 1 220 ? -10.461 -13.262 4.182 1.00 92.12 220 ASN A CA 1
ATOM 1686 C C . ASN A 1 220 ? -9.656 -13.198 2.876 1.00 92.12 220 ASN A C 1
ATOM 1688 O O . ASN A 1 220 ? -9.183 -14.218 2.385 1.00 92.12 220 ASN A O 1
ATOM 1692 N N . HIS A 1 221 ? -9.529 -12.008 2.287 1.00 92.62 221 HIS A N 1
ATOM 1693 C CA . HIS A 1 221 ? -8.716 -11.786 1.098 1.00 92.62 221 HIS A CA 1
ATOM 1694 C C . HIS A 1 221 ? -7.337 -11.221 1.431 1.00 92.62 221 HIS A C 1
ATOM 1696 O O . HIS A 1 221 ? -6.485 -11.191 0.549 1.00 92.62 221 HIS A O 1
ATOM 1702 N N . VAL A 1 222 ? -7.096 -10.755 2.658 1.00 94.31 222 VAL A N 1
ATOM 1703 C CA . VAL A 1 222 ? -5.796 -10.211 3.057 1.00 94.31 222 VAL A CA 1
ATOM 1704 C C . VAL A 1 222 ? -4.848 -11.374 3.333 1.00 94.31 222 VAL A C 1
ATOM 1706 O O . VAL A 1 222 ? -5.141 -12.245 4.142 1.00 94.31 222 VAL A O 1
ATOM 1709 N N . VAL A 1 223 ? -3.709 -11.390 2.644 1.00 93.94 223 VAL A N 1
ATOM 1710 C CA . VAL A 1 223 ? -2.706 -12.459 2.774 1.00 93.94 223 VAL A CA 1
ATOM 1711 C C . VAL A 1 223 ? -1.577 -12.073 3.710 1.00 93.94 223 VAL A C 1
ATOM 1713 O O . VAL A 1 223 ? -1.085 -12.912 4.458 1.00 93.94 223 VAL A O 1
ATOM 1716 N N . ASP A 1 224 ? -1.165 -10.808 3.676 1.00 93.94 224 ASP A N 1
ATOM 1717 C CA . ASP A 1 224 ? -0.115 -10.297 4.539 1.00 93.94 224 ASP A CA 1
ATOM 1718 C C . ASP A 1 224 ? -0.172 -8.772 4.689 1.00 93.94 224 ASP A C 1
ATOM 1720 O O . ASP A 1 224 ? -0.892 -8.059 3.979 1.00 93.94 224 ASP A O 1
ATOM 1724 N N . ALA A 1 225 ? 0.612 -8.267 5.639 1.00 94.00 225 ALA A N 1
ATOM 1725 C CA . ALA A 1 225 ? 0.836 -6.843 5.819 1.00 94.00 225 ALA A CA 1
ATOM 1726 C C . ALA A 1 225 ? 2.304 -6.546 6.139 1.00 94.00 225 ALA A C 1
ATOM 1728 O O . ALA A 1 225 ? 2.941 -7.224 6.944 1.00 94.00 225 ALA A O 1
ATOM 1729 N N . LEU A 1 226 ? 2.850 -5.504 5.521 1.00 90.69 226 LEU A N 1
ATOM 1730 C CA . LEU A 1 226 ? 4.252 -5.117 5.627 1.00 90.69 226 LEU A CA 1
ATOM 1731 C C . LEU A 1 226 ? 4.372 -3.628 5.980 1.00 90.69 226 LEU A C 1
ATOM 1733 O O . LEU A 1 226 ? 3.924 -2.777 5.202 1.00 90.69 226 LEU A O 1
ATOM 1737 N N . PRO A 1 227 ? 5.050 -3.275 7.084 1.00 88.56 227 PRO A N 1
ATOM 1738 C CA . PRO A 1 227 ? 5.445 -1.899 7.355 1.00 88.56 227 PRO A CA 1
ATOM 1739 C C . PRO A 1 227 ? 6.340 -1.337 6.240 1.00 88.56 227 PRO A C 1
ATOM 1741 O O . PRO A 1 227 ? 7.373 -1.903 5.884 1.00 88.56 227 PRO A O 1
ATOM 1744 N N . ALA A 1 228 ? 5.956 -0.187 5.699 1.00 85.44 228 ALA A N 1
ATOM 1745 C CA . ALA A 1 228 ? 6.689 0.551 4.681 1.00 85.44 228 ALA A CA 1
ATOM 1746 C C . ALA A 1 228 ? 7.367 1.783 5.299 1.00 85.44 228 ALA A C 1
ATOM 1748 O O . ALA A 1 228 ? 6.716 2.675 5.849 1.00 85.44 228 ALA A O 1
ATOM 1749 N N . ASN A 1 229 ? 8.693 1.849 5.175 1.00 78.88 229 ASN A N 1
ATOM 1750 C CA . ASN A 1 229 ? 9.489 3.001 5.595 1.00 78.88 229 ASN A CA 1
ATOM 1751 C C . ASN A 1 229 ? 9.654 3.950 4.409 1.00 78.88 229 ASN A C 1
ATOM 1753 O O . ASN A 1 229 ? 10.538 3.771 3.568 1.00 78.88 229 ASN A O 1
ATOM 1757 N N . LEU A 1 230 ? 8.757 4.929 4.319 1.00 82.44 230 LEU A N 1
ATOM 1758 C CA . LEU A 1 230 ? 8.716 5.868 3.207 1.00 82.44 230 LEU A CA 1
ATOM 1759 C C . LEU A 1 230 ? 9.932 6.794 3.239 1.00 82.44 230 LEU A C 1
ATOM 1761 O O . LEU A 1 230 ? 10.391 7.223 4.295 1.00 82.44 230 LEU A O 1
ATOM 1765 N N . SER A 1 231 ? 10.459 7.128 2.061 1.00 69.12 231 SER A N 1
ATOM 1766 C CA . SER A 1 231 ? 11.543 8.097 1.933 1.00 69.12 231 SER A CA 1
ATOM 1767 C C . SER A 1 231 ? 11.016 9.507 2.238 1.00 69.12 231 SER A C 1
ATOM 1769 O O . SER A 1 231 ? 10.543 10.199 1.338 1.00 69.12 231 SER A O 1
ATOM 1771 N N . GLY A 1 232 ? 11.059 9.901 3.510 1.00 62.66 232 GLY A N 1
ATOM 1772 C CA . GLY A 1 232 ? 10.591 11.185 4.037 1.00 62.66 232 GLY A CA 1
ATOM 1773 C C . GLY A 1 232 ? 10.325 11.051 5.537 1.00 62.66 232 GLY A C 1
ATOM 1774 O O . GLY A 1 232 ? 9.706 10.084 5.957 1.00 62.66 232 GLY A O 1
ATOM 1775 N N . HIS A 1 233 ? 10.833 11.971 6.362 1.00 53.91 233 HIS A N 1
ATOM 1776 C CA . HIS A 1 233 ? 10.979 11.756 7.815 1.00 53.91 233 HIS A CA 1
ATOM 1777 C C . HIS A 1 233 ? 9.658 11.708 8.607 1.00 53.91 233 HIS A C 1
ATOM 1779 O O . HIS A 1 233 ? 9.687 11.493 9.812 1.00 53.91 233 HIS A O 1
ATOM 1785 N N . THR A 1 234 ? 8.506 11.903 7.959 1.00 64.81 234 THR A N 1
ATOM 1786 C CA . THR A 1 234 ? 7.222 12.083 8.648 1.00 64.81 234 THR A CA 1
ATOM 1787 C C . THR A 1 234 ? 6.158 11.039 8.321 1.00 64.81 234 THR A C 1
ATOM 1789 O O . THR A 1 234 ? 5.187 10.936 9.067 1.00 64.81 234 THR A O 1
ATOM 1792 N N . ALA A 1 235 ? 6.313 10.261 7.246 1.00 74.50 235 ALA A N 1
ATOM 1793 C CA . ALA A 1 235 ? 5.265 9.374 6.746 1.00 74.50 235 ALA A CA 1
ATOM 1794 C C . ALA A 1 235 ? 5.587 7.900 7.030 1.00 74.50 235 ALA A C 1
ATOM 1796 O O . ALA A 1 235 ? 6.658 7.407 6.675 1.00 74.50 235 ALA A O 1
ATOM 1797 N N . ALA A 1 236 ? 4.632 7.182 7.621 1.00 84.25 236 ALA A N 1
ATOM 1798 C CA . ALA A 1 236 ? 4.747 5.760 7.921 1.00 84.25 236 ALA A CA 1
ATOM 1799 C C . ALA A 1 236 ? 3.758 4.980 7.045 1.00 84.25 236 ALA A C 1
ATOM 1801 O O . ALA A 1 236 ? 2.556 5.218 7.093 1.00 84.25 236 ALA A O 1
ATOM 1802 N N . GLY A 1 237 ? 4.250 4.086 6.192 1.00 88.06 237 GLY A N 1
ATOM 1803 C CA . GLY A 1 237 ? 3.412 3.320 5.272 1.00 88.06 237 GLY A CA 1
ATOM 1804 C C . GLY A 1 237 ? 3.077 1.928 5.797 1.00 88.06 237 GLY A C 1
ATOM 1805 O O . GLY A 1 237 ? 3.832 1.352 6.574 1.00 88.06 237 GLY A O 1
ATOM 1806 N N . LEU A 1 238 ? 1.993 1.350 5.300 1.00 92.50 238 LEU A N 1
ATOM 1807 C CA . LEU A 1 238 ? 1.667 -0.064 5.412 1.00 92.50 238 LEU A CA 1
ATOM 1808 C C . LEU A 1 238 ? 1.261 -0.577 4.027 1.00 92.50 238 LEU A C 1
ATOM 1810 O O . LEU A 1 238 ? 0.396 0.003 3.366 1.00 92.50 238 LEU A O 1
ATOM 1814 N N . VAL A 1 239 ? 1.913 -1.645 3.578 1.00 92.88 239 VAL A N 1
ATOM 1815 C CA . VAL A 1 239 ? 1.543 -2.383 2.369 1.00 92.88 239 VAL A CA 1
ATOM 1816 C C . VAL A 1 239 ? 0.691 -3.563 2.798 1.00 92.88 239 VAL A C 1
ATOM 1818 O O . VAL A 1 239 ? 1.113 -4.335 3.650 1.00 92.88 239 VAL A O 1
ATOM 1821 N N . ILE A 1 240 ? -0.497 -3.692 2.227 1.00 93.31 240 ILE A N 1
ATOM 1822 C CA . ILE A 1 240 ? -1.451 -4.750 2.549 1.00 93.31 240 ILE A CA 1
ATOM 1823 C C . ILE A 1 240 ? -1.620 -5.595 1.295 1.00 93.31 240 ILE A C 1
ATOM 1825 O O . ILE A 1 240 ? -2.192 -5.129 0.305 1.00 93.31 240 ILE A O 1
ATOM 1829 N N . GLY A 1 241 ? -1.072 -6.807 1.324 1.00 92.25 241 GLY A N 1
ATOM 1830 C CA . GLY A 1 241 ? -1.253 -7.783 0.265 1.00 92.25 241 GLY A CA 1
ATOM 1831 C C . GLY A 1 241 ? -2.642 -8.393 0.371 1.00 92.25 241 GLY A C 1
ATOM 1832 O O . GLY A 1 241 ? -3.029 -8.882 1.430 1.00 92.25 241 GLY A O 1
ATOM 1833 N N . TYR A 1 242 ? -3.396 -8.391 -0.721 1.00 91.62 242 TYR A N 1
ATOM 1834 C CA . TYR A 1 242 ? -4.694 -9.049 -0.790 1.00 91.62 242 TYR A CA 1
ATOM 1835 C C . TYR A 1 242 ? -4.883 -9.787 -2.113 1.00 91.62 242 TYR A C 1
ATOM 1837 O O . TYR A 1 242 ? -4.285 -9.439 -3.132 1.00 91.62 242 TYR A O 1
ATOM 1845 N N . LEU A 1 243 ? -5.717 -10.817 -2.096 1.00 89.31 243 LEU A N 1
ATOM 1846 C CA . LEU A 1 243 ? -6.134 -11.570 -3.269 1.00 89.31 243 LEU A CA 1
ATOM 1847 C C . LEU A 1 243 ? -7.398 -10.933 -3.841 1.00 89.31 243 LEU A C 1
ATOM 1849 O O . LEU A 1 243 ? -8.378 -10.709 -3.131 1.00 89.31 243 LEU A O 1
ATOM 1853 N N . ASP A 1 244 ? -7.369 -10.606 -5.131 1.00 83.56 244 ASP A N 1
ATOM 1854 C CA . ASP A 1 244 ? -8.591 -10.232 -5.837 1.00 83.56 244 ASP A CA 1
ATOM 1855 C C . ASP A 1 244 ? -9.486 -11.462 -6.087 1.00 83.56 244 ASP A C 1
ATOM 1857 O O . ASP A 1 244 ? -9.136 -12.597 -5.762 1.00 83.56 244 ASP A O 1
ATOM 1861 N N . GLU A 1 245 ? -10.663 -11.249 -6.678 1.00 80.62 245 GLU A N 1
ATOM 1862 C CA . GLU A 1 245 ? -11.632 -12.318 -6.976 1.00 80.62 245 GLU A CA 1
ATOM 1863 C C . GLU A 1 245 ? -11.048 -13.450 -7.840 1.00 80.62 245 GLU A C 1
ATOM 1865 O O . GLU A 1 245 ? -11.558 -14.568 -7.835 1.00 80.62 245 GLU A O 1
ATOM 1870 N N . GLN A 1 246 ? -9.964 -13.182 -8.573 1.00 77.44 246 GLN A N 1
ATOM 1871 C CA . GLN A 1 246 ? -9.266 -14.164 -9.403 1.00 77.44 246 GLN A CA 1
ATOM 1872 C C . GLN A 1 246 ? -8.054 -14.774 -8.699 1.00 77.44 246 GLN A C 1
ATOM 1874 O O . GLN A 1 246 ? -7.183 -15.332 -9.368 1.00 77.44 246 GLN A O 1
ATOM 1879 N N . GLN A 1 247 ? -7.965 -14.637 -7.375 1.00 82.62 247 GLN A N 1
ATOM 1880 C CA . 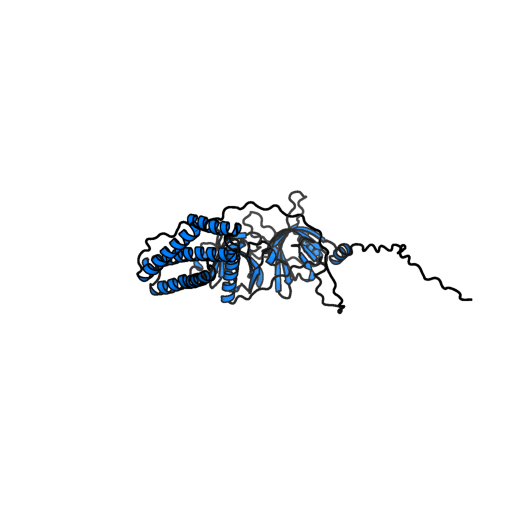GLN A 1 247 ? -6.829 -15.099 -6.579 1.00 82.62 247 GLN A CA 1
ATOM 1881 C C . GLN A 1 247 ? -5.499 -14.478 -7.040 1.00 82.62 247 GLN A C 1
ATOM 1883 O O . GLN A 1 247 ? -4.430 -15.042 -6.822 1.00 82.62 247 GLN A O 1
ATOM 1888 N N . THR A 1 248 ? -5.538 -13.312 -7.699 1.00 83.31 248 THR A N 1
ATOM 1889 C CA . THR A 1 248 ? -4.323 -12.589 -8.076 1.00 83.31 248 THR A CA 1
ATOM 1890 C C . THR A 1 248 ? -3.951 -11.638 -6.952 1.00 83.31 248 THR A C 1
ATOM 1892 O O . THR A 1 248 ? -4.760 -10.813 -6.521 1.00 83.31 248 THR A O 1
ATOM 1895 N N . ARG A 1 249 ? -2.698 -11.720 -6.501 1.00 87.38 249 ARG A N 1
ATOM 1896 C CA . ARG A 1 249 ? -2.193 -10.832 -5.460 1.00 87.38 249 ARG A CA 1
ATOM 1897 C C . ARG A 1 249 ? -2.087 -9.389 -5.953 1.00 87.38 249 ARG A C 1
ATOM 1899 O O . ARG A 1 249 ? -1.481 -9.089 -6.990 1.00 87.38 249 ARG A O 1
ATOM 1906 N N . ARG A 1 250 ? -2.618 -8.481 -5.142 1.00 87.38 250 ARG A N 1
ATOM 1907 C CA . ARG A 1 250 ? -2.536 -7.027 -5.263 1.00 87.38 250 ARG A CA 1
ATOM 1908 C C . ARG A 1 250 ? -2.016 -6.446 -3.959 1.00 87.38 250 ARG A C 1
ATOM 1910 O O . ARG A 1 250 ? -2.267 -6.989 -2.893 1.00 87.38 250 ARG A O 1
ATOM 1917 N N . ASP A 1 251 ? -1.355 -5.303 -4.060 1.00 89.38 251 ASP A N 1
ATOM 1918 C CA . ASP A 1 251 ? -0.833 -4.600 -2.894 1.00 89.38 251 ASP A CA 1
ATOM 1919 C C . ASP A 1 251 ? -1.541 -3.248 -2.756 1.00 89.38 251 ASP A C 1
ATOM 1921 O O . ASP A 1 251 ? -1.540 -2.419 -3.674 1.00 89.38 251 ASP A O 1
ATOM 1925 N N . LEU A 1 252 ? -2.151 -3.029 -1.594 1.00 90.50 252 LEU A N 1
ATOM 1926 C CA . LEU A 1 252 ? -2.789 -1.783 -1.198 1.00 90.50 252 LEU A CA 1
ATOM 1927 C C . LEU A 1 252 ? -1.842 -0.985 -0.295 1.00 90.50 252 LEU A C 1
ATOM 1929 O O . LEU A 1 252 ? -1.312 -1.506 0.678 1.00 90.50 252 LEU A O 1
ATOM 1933 N N . PHE A 1 253 ? -1.632 0.293 -0.611 1.00 91.31 253 PHE A N 1
ATOM 1934 C CA . PHE A 1 253 ? -0.710 1.157 0.130 1.00 91.31 253 PHE A CA 1
ATOM 1935 C C . PHE A 1 253 ? -1.479 2.152 0.990 1.00 91.31 253 PHE A C 1
ATOM 1937 O O . PHE A 1 253 ? -2.037 3.119 0.469 1.00 91.31 253 PHE A O 1
ATOM 1944 N N . VAL A 1 254 ? -1.458 1.933 2.301 1.00 92.12 254 VAL A N 1
ATOM 1945 C CA . VAL A 1 254 ? -1.935 2.884 3.307 1.00 92.12 254 VAL A CA 1
ATOM 1946 C C . VAL A 1 254 ? -0.752 3.712 3.786 1.00 92.12 254 VAL A C 1
ATOM 1948 O O . VAL A 1 254 ? 0.311 3.172 4.075 1.00 92.12 254 VAL A O 1
ATOM 1951 N N . ILE A 1 255 ? -0.912 5.026 3.869 1.00 91.50 255 ILE A N 1
ATOM 1952 C CA . ILE A 1 255 ? 0.114 5.925 4.392 1.00 91.50 255 ILE A CA 1
ATOM 1953 C C . ILE A 1 255 ? -0.451 6.647 5.610 1.00 91.50 255 ILE A C 1
ATOM 1955 O O . ILE A 1 255 ? -1.331 7.489 5.486 1.00 91.50 255 ILE A O 1
ATOM 1959 N N . CYS A 1 256 ? 0.062 6.352 6.793 1.00 88.00 256 CYS A N 1
ATOM 1960 C CA . CYS A 1 256 ? -0.173 7.154 7.981 1.00 88.00 256 CYS A CA 1
ATOM 1961 C C . CYS A 1 256 ? 0.689 8.422 7.861 1.00 88.00 256 CYS A C 1
ATOM 1963 O O . CYS A 1 256 ? 1.884 8.400 8.136 1.00 88.00 256 CYS A O 1
ATOM 1965 N N . ASP A 1 257 ? 0.106 9.507 7.350 1.00 83.94 257 ASP A N 1
ATOM 1966 C CA . ASP A 1 257 ? 0.755 10.817 7.152 1.00 83.94 257 ASP A CA 1
ATOM 1967 C C . ASP A 1 257 ? -0.118 11.991 7.615 1.00 83.94 257 ASP A C 1
ATOM 1969 O O . ASP A 1 257 ? 0.153 13.155 7.316 1.00 83.94 257 ASP A O 1
ATOM 1973 N N . ARG A 1 258 ? -1.221 11.693 8.302 1.00 80.62 258 ARG A N 1
ATOM 1974 C CA . ARG A 1 258 ? -2.254 12.683 8.618 1.00 80.62 258 ARG A CA 1
ATOM 1975 C C . ARG A 1 258 ? -2.020 13.382 9.951 1.00 80.62 258 ARG A C 1
ATOM 1977 O O . ARG A 1 258 ? -2.717 14.355 10.238 1.00 80.62 258 ARG A O 1
ATOM 1984 N N . HIS A 1 259 ? -1.053 12.923 10.740 1.00 75.06 259 HIS A N 1
ATOM 1985 C CA . HIS A 1 259 ? -0.610 13.612 11.943 1.00 75.06 259 HIS A CA 1
ATOM 1986 C C . HIS A 1 259 ? 0.602 14.490 11.627 1.00 75.06 259 HIS A C 1
ATOM 1988 O O . HIS A 1 259 ? 1.506 14.083 10.900 1.00 75.06 259 HIS A O 1
ATOM 1994 N N . LEU A 1 260 ? 0.625 15.694 12.206 1.00 73.00 260 LEU A N 1
ATOM 1995 C CA . LEU A 1 260 ? 1.756 16.623 12.090 1.00 73.00 260 LEU A CA 1
ATOM 1996 C C . LEU A 1 260 ? 3.030 16.052 12.736 1.00 73.00 260 LEU A C 1
ATOM 1998 O O . LEU A 1 260 ? 4.136 16.381 12.322 1.00 73.00 260 LEU A O 1
ATOM 2002 N N . VAL A 1 261 ? 2.858 15.162 13.718 1.00 74.56 261 VAL A N 1
ATOM 2003 C CA . VAL A 1 261 ? 3.938 14.515 14.465 1.00 74.56 261 VAL A CA 1
ATOM 2004 C C . VAL A 1 261 ? 4.308 13.180 13.809 1.00 74.56 261 VAL A C 1
ATOM 2006 O O . VAL A 1 261 ? 3.460 12.282 13.764 1.00 74.56 261 VAL A O 1
ATOM 2009 N N . PRO A 1 262 ? 5.564 12.985 13.369 1.00 71.50 262 PRO A N 1
ATOM 2010 C CA . PRO A 1 262 ? 6.018 11.724 12.773 1.00 71.50 262 PRO A CA 1
ATOM 2011 C C . PRO A 1 262 ? 5.795 10.499 13.665 1.00 71.50 262 PRO A C 1
ATOM 2013 O O . PRO A 1 262 ? 5.406 9.438 13.180 1.00 71.50 262 PRO A O 1
ATOM 2016 N N . GLY A 1 263 ? 5.980 10.655 14.981 1.00 79.88 263 GLY A N 1
ATOM 2017 C CA . GLY A 1 263 ? 5.766 9.581 15.954 1.00 79.88 263 GLY A CA 1
ATOM 2018 C C . GLY A 1 263 ? 4.327 9.062 15.976 1.00 79.88 263 GLY A C 1
ATOM 2019 O O . GLY A 1 263 ? 4.114 7.858 16.066 1.00 79.88 263 GLY A O 1
ATOM 2020 N N . HIS A 1 264 ? 3.328 9.932 15.799 1.00 80.88 264 HIS A N 1
ATOM 2021 C CA . HIS A 1 264 ? 1.923 9.513 15.725 1.00 80.88 264 HIS A CA 1
ATOM 2022 C C . HIS A 1 264 ? 1.604 8.773 14.429 1.00 80.88 264 HIS A C 1
ATOM 2024 O O . HIS A 1 264 ? 0.808 7.840 14.431 1.00 80.88 264 HIS A O 1
ATOM 2030 N N . ASN A 1 265 ? 2.244 9.157 13.328 1.00 84.69 265 ASN A N 1
ATOM 2031 C CA . ASN A 1 265 ? 2.130 8.438 12.067 1.00 84.69 265 ASN A CA 1
ATOM 2032 C C . ASN A 1 265 ? 2.719 7.022 12.188 1.00 84.69 265 ASN A C 1
ATOM 2034 O O . ASN A 1 265 ? 2.075 6.059 11.771 1.00 84.69 265 ASN A O 1
ATOM 2038 N N . ALA A 1 266 ? 3.890 6.882 12.820 1.00 86.88 266 ALA A N 1
ATOM 2039 C CA . ALA A 1 266 ? 4.494 5.582 13.116 1.00 86.88 266 ALA A CA 1
ATOM 2040 C C . ALA A 1 266 ? 3.624 4.745 14.068 1.00 86.88 266 ALA A C 1
ATOM 2042 O O . ALA A 1 266 ? 3.308 3.606 13.746 1.00 86.88 266 ALA A O 1
ATOM 2043 N N . CYS A 1 267 ? 3.145 5.333 15.167 1.00 87.69 267 CYS A N 1
ATOM 2044 C CA . CYS A 1 267 ? 2.241 4.675 16.113 1.00 87.69 267 CYS A CA 1
ATOM 2045 C C . CYS A 1 267 ? 0.928 4.232 15.443 1.00 87.69 267 CYS A C 1
ATOM 2047 O O . CYS A 1 267 ? 0.462 3.118 15.661 1.00 87.69 267 CYS A O 1
ATOM 2049 N N . GLY A 1 268 ? 0.358 5.060 14.562 1.00 89.06 268 GLY A N 1
ATOM 2050 C CA . GLY A 1 268 ? -0.824 4.709 13.775 1.00 89.06 268 GLY A CA 1
ATOM 2051 C C . GLY A 1 268 ? -0.577 3.518 12.847 1.00 89.06 268 GLY A C 1
ATOM 2052 O O . GLY A 1 268 ? -1.380 2.585 12.827 1.00 89.06 268 GLY A O 1
ATOM 2053 N N . ARG A 1 269 ? 0.554 3.510 12.128 1.00 92.19 269 ARG A N 1
ATOM 2054 C CA . ARG A 1 269 ? 0.980 2.369 11.301 1.00 92.19 269 ARG A CA 1
ATOM 2055 C C . ARG A 1 269 ? 1.147 1.110 12.152 1.00 92.19 269 ARG A C 1
ATOM 2057 O O . ARG A 1 269 ? 0.645 0.058 11.769 1.00 92.19 269 ARG A O 1
ATOM 2064 N N . ASP A 1 270 ? 1.849 1.217 13.275 1.00 91.12 270 ASP A N 1
ATOM 2065 C CA . ASP A 1 270 ? 2.194 0.078 14.128 1.00 91.12 270 ASP A CA 1
ATOM 2066 C C . ASP A 1 270 ? 0.959 -0.486 14.835 1.00 91.12 270 ASP A C 1
ATOM 2068 O O . ASP A 1 270 ? 0.797 -1.700 14.900 1.00 91.12 270 ASP A O 1
ATOM 2072 N N . GLY A 1 271 ? 0.030 0.373 15.261 1.00 91.75 271 GLY A N 1
ATOM 2073 C CA . GLY A 1 271 ? -1.268 -0.036 15.794 1.00 91.75 271 GLY A CA 1
ATOM 2074 C C . GLY A 1 271 ? -2.132 -0.757 14.758 1.00 91.75 271 GLY A C 1
ATOM 2075 O O . GLY A 1 271 ? -2.721 -1.791 15.067 1.00 91.75 271 GLY A O 1
ATOM 2076 N N . LEU A 1 272 ? -2.166 -0.269 13.512 1.00 94.25 272 LEU A N 1
ATOM 2077 C CA . LEU A 1 272 ? -2.862 -0.954 12.420 1.00 94.25 272 LEU A CA 1
ATOM 2078 C C . LEU A 1 272 ? -2.212 -2.310 12.096 1.00 94.25 272 LEU A C 1
ATOM 2080 O O . LEU A 1 272 ? -2.918 -3.301 11.922 1.00 94.25 272 LEU A O 1
ATOM 2084 N N . ALA A 1 273 ? -0.879 -2.369 12.042 1.00 93.75 273 ALA A N 1
ATOM 2085 C CA . ALA A 1 273 ? -0.141 -3.607 11.806 1.00 93.75 273 ALA A CA 1
ATOM 2086 C C . ALA A 1 273 ? -0.377 -4.632 12.928 1.00 93.75 273 ALA A C 1
ATOM 2088 O O . ALA A 1 273 ? -0.663 -5.792 12.640 1.00 93.75 273 ALA A O 1
ATOM 2089 N N . ALA A 1 274 ? -0.332 -4.201 14.191 1.00 92.00 274 ALA A N 1
ATOM 2090 C CA . ALA A 1 274 ? -0.627 -5.045 15.346 1.00 92.00 274 ALA A CA 1
ATOM 2091 C C . ALA A 1 274 ? -2.079 -5.549 15.333 1.00 92.00 274 ALA A C 1
ATOM 2093 O O . ALA A 1 274 ? -2.327 -6.709 15.650 1.00 92.00 274 ALA A O 1
ATOM 2094 N N . GLY A 1 275 ? -3.033 -4.709 14.915 1.00 92.00 275 GLY A N 1
ATOM 2095 C CA . GLY A 1 275 ? -4.429 -5.108 14.738 1.00 92.00 275 GLY A CA 1
ATOM 2096 C C . GLY A 1 275 ? -4.622 -6.166 13.647 1.00 92.00 275 GLY A C 1
ATOM 2097 O O . GLY A 1 275 ? -5.407 -7.088 13.820 1.00 92.00 275 GLY A O 1
ATOM 2098 N N . LEU A 1 276 ? -3.895 -6.077 12.529 1.00 94.25 276 LEU A N 1
ATOM 2099 C CA . LEU A 1 276 ? -3.931 -7.115 11.491 1.00 94.25 276 LEU A CA 1
ATOM 2100 C C . LEU A 1 276 ? -3.294 -8.422 11.986 1.00 94.25 276 LEU A C 1
ATOM 2102 O O . LEU A 1 276 ? -3.833 -9.502 11.754 1.00 94.25 276 LEU A O 1
ATOM 2106 N N . GLN A 1 277 ? -2.183 -8.331 12.718 1.00 93.31 277 GLN A N 1
ATOM 2107 C CA . GLN A 1 277 ? -1.511 -9.497 13.299 1.00 93.31 277 GLN A CA 1
ATOM 2108 C C . GLN A 1 277 ? -2.365 -10.205 14.355 1.00 93.31 277 GLN A C 1
ATOM 2110 O O . GLN A 1 277 ? -2.388 -11.434 14.387 1.00 93.31 277 GLN A O 1
ATOM 2115 N N . SER A 1 278 ? -3.102 -9.466 15.191 1.00 90.81 278 SER A N 1
ATOM 2116 C CA . SER A 1 278 ? -4.009 -10.070 16.177 1.00 90.81 278 SER A CA 1
ATOM 2117 C C . SER A 1 278 ? -5.175 -10.827 15.530 1.00 90.81 278 SER A C 1
ATOM 2119 O O . SER A 1 278 ? -5.751 -11.711 16.160 1.00 90.81 278 SER A O 1
ATOM 2121 N N . LEU A 1 279 ? -5.471 -10.534 14.260 1.00 91.44 279 LEU A N 1
ATOM 2122 C CA . LEU A 1 279 ? -6.443 -11.236 13.419 1.00 91.44 279 LEU A CA 1
ATOM 2123 C C . LEU A 1 279 ? -5.818 -12.370 12.589 1.00 91.44 279 LEU A C 1
ATOM 2125 O O . LEU A 1 279 ? -6.479 -12.938 11.725 1.00 91.44 279 LEU A O 1
ATOM 2129 N N . GLY A 1 280 ? -4.552 -12.715 12.841 1.00 91.19 280 GLY A N 1
ATOM 2130 C CA . GLY A 1 280 ? -3.859 -13.823 12.181 1.00 91.19 280 GLY A CA 1
ATOM 2131 C C . GLY A 1 280 ? -3.267 -13.489 10.809 1.00 91.19 280 GLY A C 1
ATOM 2132 O O . GLY A 1 280 ? -2.782 -14.393 10.131 1.00 91.19 280 GLY A O 1
ATOM 2133 N N . ILE A 1 281 ? -3.263 -12.217 10.393 1.00 94.25 281 ILE A N 1
ATOM 2134 C CA . ILE A 1 281 ? -2.618 -11.805 9.141 1.00 94.25 281 ILE A CA 1
ATOM 2135 C C . ILE A 1 281 ? -1.097 -11.851 9.307 1.00 94.25 281 ILE A C 1
ATOM 2137 O O . ILE A 1 281 ? -0.527 -11.219 10.202 1.00 94.25 281 ILE A O 1
ATOM 2141 N N . ALA A 1 282 ? -0.432 -12.591 8.421 1.00 92.12 282 ALA A N 1
ATOM 2142 C CA . ALA A 1 282 ? 1.011 -12.774 8.463 1.00 92.12 282 ALA A CA 1
ATOM 2143 C C . ALA A 1 282 ? 1.776 -11.473 8.136 1.00 92.12 282 ALA A C 1
ATOM 2145 O O . ALA A 1 282 ? 1.293 -10.627 7.375 1.00 92.12 282 ALA A O 1
ATOM 2146 N N . PRO A 1 283 ? 3.001 -11.298 8.664 1.00 91.25 283 PRO A N 1
ATOM 2147 C CA . PRO A 1 283 ? 3.891 -10.249 8.188 1.00 91.25 283 PRO A CA 1
ATOM 2148 C C . PRO A 1 283 ? 4.313 -10.527 6.736 1.00 91.25 283 PRO A C 1
ATOM 2150 O O . PRO A 1 283 ? 4.676 -11.650 6.391 1.00 91.25 283 PRO A O 1
ATOM 2153 N N . GLY A 1 284 ? 4.280 -9.499 5.889 1.00 87.56 284 GLY A N 1
ATOM 2154 C CA . GLY A 1 284 ? 4.680 -9.591 4.483 1.00 87.56 284 GLY A CA 1
ATOM 2155 C C . GLY A 1 284 ? 6.180 -9.378 4.265 1.00 87.56 284 GLY A C 1
ATOM 2156 O O . GLY A 1 284 ? 6.883 -8.854 5.129 1.00 87.56 284 GLY A O 1
ATOM 2157 N N . GLU A 1 285 ? 6.670 -9.725 3.071 1.00 85.75 285 GLU A N 1
ATOM 2158 C CA . GLU A 1 285 ? 8.045 -9.438 2.633 1.00 85.75 285 GLU A CA 1
ATOM 2159 C C . GLU A 1 285 ? 8.078 -8.246 1.664 1.00 85.75 285 GLU A C 1
ATOM 2161 O O . GLU A 1 285 ? 7.242 -8.120 0.761 1.00 85.75 285 GLU A O 1
ATOM 2166 N N . ALA A 1 286 ? 9.064 -7.360 1.826 1.00 80.62 286 ALA A N 1
ATOM 2167 C CA . ALA A 1 286 ? 9.249 -6.205 0.953 1.00 80.62 286 ALA A CA 1
ATOM 2168 C C . ALA A 1 286 ? 9.802 -6.606 -0.416 1.00 80.62 286 ALA A C 1
ATOM 2170 O O . ALA A 1 286 ? 10.799 -7.320 -0.498 1.00 80.62 286 ALA A O 1
ATOM 2171 N N . ALA A 1 287 ? 9.226 -6.050 -1.487 1.00 84.81 287 ALA A N 1
ATOM 2172 C CA . ALA A 1 287 ? 9.822 -6.151 -2.813 1.00 84.81 287 ALA A CA 1
ATOM 2173 C C . ALA A 1 287 ? 11.177 -5.436 -2.817 1.00 84.81 287 ALA A C 1
ATOM 2175 O O . ALA A 1 287 ? 11.237 -4.202 -2.712 1.00 84.81 287 ALA A O 1
ATOM 2176 N N . ALA A 1 288 ? 12.265 -6.198 -2.920 1.00 84.81 288 ALA A N 1
ATOM 2177 C CA . ALA A 1 288 ? 13.608 -5.639 -2.890 1.00 84.81 288 ALA A CA 1
ATOM 2178 C C . ALA A 1 288 ? 13.790 -4.651 -4.051 1.00 84.81 288 ALA A C 1
ATOM 2180 O O . ALA A 1 288 ? 13.389 -4.918 -5.183 1.00 84.81 288 ALA A O 1
ATOM 2181 N N . LEU A 1 289 ? 14.389 -3.487 -3.781 1.00 88.69 289 LEU A N 1
ATOM 2182 C CA . LEU A 1 289 ? 14.717 -2.537 -4.841 1.00 88.69 289 LEU A CA 1
ATOM 2183 C C . LEU A 1 289 ? 15.754 -3.169 -5.772 1.00 88.69 289 LEU A C 1
ATOM 2185 O O . LEU A 1 289 ? 16.857 -3.472 -5.322 1.00 88.69 289 LEU A O 1
ATOM 2189 N N . VAL A 1 290 ? 15.407 -3.318 -7.053 1.00 89.12 290 VAL A N 1
ATOM 2190 C CA . VAL A 1 290 ? 16.254 -3.957 -8.064 1.00 89.12 290 VAL A CA 1
ATOM 2191 C C . VAL A 1 290 ? 16.943 -2.936 -8.953 1.00 89.12 290 VAL A C 1
ATOM 2193 O O . VAL A 1 290 ? 16.288 -2.306 -9.774 1.00 89.12 290 VAL A O 1
ATOM 2196 N N . GLN A 1 291 ? 18.264 -2.778 -8.840 1.00 91.25 291 GLN A N 1
ATOM 2197 C CA . GLN A 1 291 ? 19.038 -1.812 -9.636 1.00 91.25 291 GLN A CA 1
ATOM 2198 C C . GLN A 1 291 ? 20.184 -2.501 -10.386 1.00 91.25 291 GLN A C 1
ATOM 2200 O O . GLN A 1 291 ? 21.339 -2.367 -9.990 1.00 91.25 291 GLN A O 1
ATOM 2205 N N . PRO A 1 292 ? 19.901 -3.207 -11.496 1.00 87.62 292 PRO A N 1
ATOM 2206 C CA . PRO A 1 292 ? 20.886 -4.047 -12.186 1.00 87.62 292 PRO A CA 1
ATOM 2207 C C . PRO A 1 292 ? 22.038 -3.250 -12.823 1.00 87.62 292 PRO A C 1
ATOM 2209 O O . PRO A 1 292 ? 23.088 -3.804 -13.125 1.00 87.62 292 PRO A O 1
ATOM 2212 N N . TRP A 1 293 ? 21.873 -1.935 -12.992 1.00 86.50 293 TRP A N 1
ATOM 2213 C CA . TRP A 1 293 ? 22.938 -1.024 -13.422 1.00 86.50 293 TRP A CA 1
ATOM 2214 C C . TRP A 1 293 ? 23.887 -0.598 -12.293 1.00 86.50 293 TRP A C 1
ATOM 2216 O O . TRP A 1 293 ? 24.871 0.096 -12.556 1.00 86.50 293 TRP A O 1
ATOM 2226 N N . ARG A 1 294 ? 23.595 -0.944 -11.032 1.00 82.81 294 ARG A N 1
ATOM 2227 C CA . ARG A 1 294 ? 24.512 -0.742 -9.907 1.00 82.81 294 ARG A CA 1
ATOM 2228 C C . ARG A 1 294 ? 25.355 -1.998 -9.721 1.00 82.81 294 ARG A C 1
ATOM 2230 O O . ARG A 1 294 ? 24.830 -3.106 -9.705 1.00 82.81 294 ARG A O 1
ATOM 2237 N N . ARG A 1 295 ? 26.668 -1.801 -9.567 1.00 56.91 295 ARG A N 1
ATOM 2238 C CA . ARG A 1 295 ? 27.671 -2.875 -9.461 1.00 56.91 295 ARG A CA 1
ATOM 2239 C C . ARG A 1 295 ? 27.381 -3.874 -8.333 1.00 56.91 295 ARG A C 1
ATOM 2241 O O . ARG A 1 295 ? 27.752 -5.032 -8.459 1.00 56.91 295 ARG A O 1
ATOM 2248 N N . ASP A 1 296 ? 26.669 -3.443 -7.297 1.00 56.97 296 ASP A N 1
ATOM 2249 C CA . ASP A 1 296 ? 26.443 -4.221 -6.075 1.00 56.97 296 ASP A CA 1
ATOM 2250 C C . ASP A 1 296 ? 25.241 -5.181 -6.165 1.00 56.97 296 ASP A C 1
ATOM 2252 O O . ASP A 1 296 ? 24.939 -5.881 -5.204 1.00 56.97 296 ASP A O 1
ATOM 2256 N N . TRP A 1 297 ? 24.517 -5.198 -7.292 1.00 48.50 297 TRP A N 1
ATOM 2257 C CA . TRP A 1 297 ? 23.210 -5.860 -7.389 1.00 48.50 297 TRP A CA 1
ATOM 2258 C C . TRP A 1 297 ? 23.229 -7.246 -8.055 1.00 48.50 297 TRP A C 1
ATOM 2260 O O . TRP A 1 297 ? 22.177 -7.838 -8.283 1.00 48.50 297 TRP A O 1
ATOM 2270 N N . TRP A 1 298 ? 24.402 -7.798 -8.376 1.00 39.34 298 TRP A N 1
ATOM 2271 C CA . TRP A 1 298 ? 24.479 -9.164 -8.899 1.00 39.34 298 TRP A CA 1
ATOM 2272 C C . TRP A 1 298 ? 24.335 -10.176 -7.748 1.00 39.34 298 TRP A C 1
ATOM 2274 O O . TRP A 1 298 ? 25.146 -10.124 -6.821 1.00 39.34 298 TRP A O 1
ATOM 2284 N N . PRO A 1 299 ? 23.365 -11.113 -7.765 1.00 37.72 299 PRO A N 1
ATOM 2285 C CA . PRO A 1 299 ? 23.357 -12.200 -6.796 1.00 37.72 299 PRO A CA 1
ATOM 2286 C C . PRO A 1 299 ? 24.604 -13.058 -7.037 1.00 37.72 299 PRO A C 1
ATOM 2288 O O . PRO A 1 299 ? 24.736 -13.736 -8.057 1.00 37.72 299 PRO A O 1
ATOM 2291 N N . ALA A 1 300 ? 25.559 -12.977 -6.113 1.00 34.72 300 ALA A N 1
ATOM 2292 C CA . ALA A 1 300 ? 26.760 -13.797 -6.102 1.00 34.72 300 ALA A CA 1
ATOM 2293 C C . ALA A 1 300 ? 26.361 -15.267 -5.887 1.00 34.72 300 ALA A C 1
ATOM 2295 O O . ALA A 1 300 ? 26.169 -15.710 -4.760 1.00 34.72 300 ALA A O 1
ATOM 2296 N N . GLY A 1 301 ? 26.176 -16.005 -6.983 1.00 36.31 301 GLY A N 1
ATOM 2297 C CA . GLY A 1 301 ? 25.756 -17.408 -6.970 1.00 36.31 301 GLY A CA 1
ATOM 2298 C C . GLY A 1 301 ? 26.483 -18.306 -7.972 1.00 36.31 301 GLY A C 1
ATOM 2299 O O . GLY A 1 301 ? 26.055 -19.434 -8.190 1.00 36.31 301 GLY A O 1
ATOM 2300 N N . SER A 1 302 ? 27.566 -17.858 -8.615 1.00 37.59 302 SER A N 1
ATOM 2301 C CA . SER A 1 302 ? 28.428 -18.743 -9.413 1.00 37.59 302 SER A CA 1
ATOM 2302 C C . SER A 1 302 ? 29.856 -18.198 -9.486 1.00 37.59 302 SER A C 1
ATOM 2304 O O . SER A 1 302 ? 30.055 -17.097 -9.988 1.00 37.59 302 SER A O 1
ATOM 2306 N N . VAL A 1 303 ? 30.814 -19.041 -9.079 1.00 32.03 303 VAL A N 1
ATOM 2307 C CA . VAL A 1 303 ? 32.294 -18.940 -9.172 1.00 32.03 303 VAL A CA 1
ATOM 2308 C C . VAL A 1 303 ? 33.004 -18.454 -7.878 1.00 32.03 303 VAL A C 1
ATOM 2310 O O . VAL A 1 303 ? 32.566 -17.476 -7.273 1.00 32.03 303 VAL A O 1
ATOM 2313 N N . PRO A 1 304 ? 34.041 -19.187 -7.389 1.00 34.09 304 PRO A N 1
ATOM 2314 C CA . PRO A 1 304 ? 34.433 -19.213 -5.978 1.00 34.09 304 PRO A CA 1
ATOM 2315 C C . PRO A 1 304 ? 35.349 -18.062 -5.540 1.00 34.09 304 PRO A C 1
ATOM 2317 O O . PRO A 1 304 ? 35.963 -17.362 -6.341 1.00 34.09 304 PRO A O 1
ATOM 2320 N N . ALA A 1 305 ? 35.402 -17.907 -4.217 1.00 38.31 305 ALA A N 1
ATOM 2321 C CA . ALA A 1 305 ? 35.984 -16.808 -3.461 1.00 38.31 305 ALA A CA 1
ATOM 2322 C C . ALA A 1 305 ? 37.421 -16.421 -3.845 1.00 38.31 305 ALA A C 1
ATOM 2324 O O . ALA A 1 305 ? 38.306 -17.269 -3.924 1.00 38.31 305 ALA A O 1
ATOM 2325 N N . HIS A 1 306 ? 37.678 -15.111 -3.870 1.00 30.77 306 HIS A N 1
ATOM 2326 C CA . HIS A 1 306 ? 38.972 -14.577 -3.464 1.00 30.77 306 HIS A CA 1
ATOM 2327 C C . HIS A 1 306 ? 38.778 -13.417 -2.486 1.00 30.77 306 HIS A C 1
ATOM 2329 O O . HIS A 1 306 ? 38.254 -12.358 -2.820 1.00 30.77 306 HIS A O 1
ATOM 2335 N N . GLN A 1 307 ? 39.187 -13.670 -1.244 1.00 33.97 307 GLN A N 1
ATOM 2336 C CA . GLN A 1 307 ? 39.415 -12.659 -0.220 1.00 33.97 307 GLN A CA 1
ATOM 2337 C C . GLN A 1 307 ? 40.725 -11.917 -0.491 1.00 33.97 307 GLN A C 1
ATOM 2339 O O . GLN A 1 307 ? 41.662 -12.515 -1.022 1.00 33.97 307 GLN A O 1
ATOM 2344 N N . THR A 1 308 ? 40.776 -10.663 -0.031 1.00 30.50 308 THR A N 1
ATOM 2345 C CA . THR A 1 308 ? 41.898 -9.858 0.526 1.00 30.50 308 THR A CA 1
ATOM 2346 C C . THR A 1 308 ? 41.610 -8.383 0.191 1.00 30.50 308 THR A C 1
ATOM 2348 O O . THR A 1 308 ? 41.089 -8.095 -0.875 1.00 30.50 308 THR A O 1
ATOM 2351 N N . GLY A 1 309 ? 41.827 -7.359 1.015 1.00 27.73 309 GLY A N 1
ATOM 2352 C CA . GLY A 1 309 ? 42.415 -7.185 2.339 1.00 27.73 309 GLY A CA 1
ATOM 2353 C C . GLY A 1 309 ? 42.290 -5.691 2.727 1.00 27.73 309 GLY A C 1
ATOM 2354 O O . GLY A 1 309 ? 41.962 -4.851 1.895 1.00 27.73 309 GLY A O 1
ATOM 2355 N N . LYS A 1 310 ? 42.497 -5.392 4.014 1.00 30.17 310 LYS A N 1
ATOM 2356 C CA . LYS A 1 310 ? 42.312 -4.106 4.727 1.00 30.17 310 LYS A CA 1
ATOM 2357 C C . LYS A 1 310 ? 43.263 -2.970 4.281 1.00 30.17 310 LYS A C 1
ATOM 2359 O O . LYS A 1 310 ? 44.386 -3.268 3.895 1.00 30.17 310 LYS A O 1
ATOM 2364 N N . GLY A 1 311 ? 42.900 -1.700 4.555 1.00 27.05 311 GLY A N 1
ATOM 2365 C CA . GLY A 1 311 ? 43.893 -0.664 4.927 1.00 27.05 311 GLY A CA 1
ATOM 2366 C C . GLY A 1 311 ? 43.618 0.826 4.617 1.00 27.05 311 GLY A C 1
ATOM 2367 O O . GLY A 1 311 ? 43.953 1.278 3.535 1.00 27.05 311 GLY A O 1
ATOM 2368 N N . HIS A 1 312 ? 43.151 1.556 5.643 1.00 30.36 312 HIS A N 1
ATOM 2369 C CA . HIS A 1 312 ? 43.547 2.899 6.153 1.00 30.36 312 HIS A CA 1
ATOM 2370 C C . HIS A 1 312 ? 43.238 4.282 5.494 1.00 30.36 312 HIS A C 1
ATOM 2372 O O . HIS A 1 312 ? 43.647 4.587 4.381 1.00 30.36 312 HIS A O 1
ATOM 2378 N N . ASP A 1 313 ? 42.614 5.114 6.356 1.00 26.95 313 ASP A N 1
ATOM 2379 C CA . ASP A 1 313 ? 42.737 6.546 6.730 1.00 26.95 313 ASP A CA 1
ATOM 2380 C C . ASP A 1 313 ? 42.577 7.748 5.763 1.00 26.95 313 ASP A C 1
ATOM 2382 O O . ASP A 1 313 ? 43.335 7.900 4.805 1.00 26.95 313 ASP A O 1
ATOM 2386 N N . PRO A 1 314 ? 41.696 8.725 6.107 1.00 38.16 314 PRO A N 1
ATOM 2387 C CA . PRO A 1 314 ? 41.672 10.061 5.515 1.00 38.16 314 PRO A CA 1
ATOM 2388 C C . PRO A 1 314 ? 42.435 11.105 6.360 1.00 38.16 314 PRO A C 1
ATOM 2390 O O . PRO A 1 314 ? 42.356 11.143 7.587 1.00 38.16 314 PRO A O 1
ATOM 2393 N N . ARG A 1 315 ? 43.133 12.022 5.680 1.00 28.64 315 ARG A N 1
ATOM 2394 C CA . ARG A 1 315 ? 43.808 13.198 6.262 1.00 28.64 315 ARG A CA 1
ATOM 2395 C C . ARG A 1 315 ? 42.850 14.408 6.307 1.00 28.64 315 ARG A C 1
ATOM 2397 O O . ARG A 1 315 ? 42.141 14.623 5.324 1.00 28.64 315 ARG A O 1
ATOM 2404 N N . PRO A 1 316 ? 42.835 15.228 7.377 1.00 43.50 316 PRO A N 1
ATOM 2405 C CA . PRO A 1 316 ? 41.872 16.320 7.526 1.00 43.50 316 PRO A CA 1
ATOM 2406 C C . PRO A 1 316 ? 42.318 17.607 6.811 1.00 43.50 316 PRO A C 1
ATOM 2408 O O . PRO A 1 316 ? 43.494 17.976 6.849 1.00 43.50 316 PRO A O 1
ATOM 2411 N N . LEU A 1 317 ? 41.357 18.320 6.216 1.00 35.62 317 LEU A N 1
ATOM 2412 C CA . LEU A 1 317 ? 41.474 19.737 5.858 1.00 35.62 317 LEU A CA 1
ATOM 2413 C C . LEU A 1 317 ? 40.715 20.575 6.893 1.00 35.62 317 LEU A C 1
ATOM 2415 O O . LEU A 1 317 ? 39.579 20.266 7.247 1.00 35.62 317 LEU A O 1
ATOM 2419 N N . ALA A 1 318 ? 41.379 21.620 7.383 1.00 37.88 318 ALA A N 1
ATOM 2420 C CA . ALA A 1 318 ? 40.869 22.550 8.380 1.00 37.88 318 ALA A CA 1
ATOM 2421 C C . ALA A 1 318 ? 39.656 23.340 7.861 1.00 37.88 318 ALA A C 1
ATOM 2423 O O . ALA A 1 318 ? 39.672 23.857 6.744 1.00 37.88 318 ALA A O 1
ATOM 2424 N N . SER A 1 319 ? 38.634 23.461 8.708 1.00 38.56 319 SER A N 1
ATOM 2425 C CA . SER A 1 319 ? 37.440 24.280 8.489 1.00 38.56 319 SER A CA 1
ATOM 2426 C C . SER A 1 319 ? 37.521 25.536 9.372 1.00 38.56 319 SER A C 1
ATOM 2428 O O . SER A 1 319 ? 37.944 25.417 10.525 1.00 38.56 319 SER A O 1
ATOM 2430 N N . PRO A 1 320 ? 37.143 26.734 8.888 1.00 44.69 320 PRO A N 1
ATOM 2431 C CA . PRO A 1 320 ? 37.136 27.941 9.709 1.00 44.69 320 PRO A CA 1
ATOM 2432 C C . PRO A 1 320 ? 35.974 27.926 10.718 1.00 44.69 320 PRO A C 1
ATOM 2434 O O . PRO A 1 320 ? 34.923 27.333 10.471 1.00 44.69 320 PRO A O 1
ATOM 2437 N N . ALA A 1 321 ? 36.196 28.570 11.867 1.00 39.22 321 ALA A N 1
ATOM 2438 C CA . ALA A 1 321 ? 35.286 28.597 13.011 1.00 39.22 321 ALA A CA 1
ATOM 2439 C C . ALA A 1 321 ? 33.975 29.364 12.721 1.00 39.22 321 ALA A C 1
ATOM 2441 O O . ALA A 1 321 ? 34.020 30.414 12.072 1.00 39.22 321 ALA A O 1
ATOM 2442 N N . PRO A 1 322 ? 32.817 28.889 13.222 1.00 48.22 322 PRO A N 1
ATOM 2443 C CA . PRO A 1 322 ? 31.547 29.595 13.094 1.00 48.22 322 PRO A CA 1
ATOM 2444 C C . PRO A 1 322 ? 31.415 30.731 14.131 1.00 48.22 322 PRO A C 1
ATOM 2446 O O . PRO A 1 322 ? 32.015 30.662 15.208 1.00 48.22 322 PRO A O 1
ATOM 2449 N N . PRO A 1 323 ? 30.621 31.776 13.836 1.00 42.31 323 PRO A N 1
ATOM 2450 C CA . PRO A 1 323 ? 30.369 32.878 14.759 1.00 42.31 323 PRO A CA 1
ATOM 2451 C C . PRO A 1 323 ? 29.510 32.435 15.952 1.00 42.31 323 PRO A C 1
ATOM 2453 O O . PRO A 1 323 ? 28.574 31.649 15.808 1.00 42.31 323 PRO A O 1
ATOM 2456 N N . VAL A 1 324 ? 29.827 32.976 17.132 1.00 42.06 324 VAL A N 1
ATOM 2457 C CA . VAL A 1 324 ? 29.105 32.756 18.395 1.00 42.06 324 VAL A CA 1
ATOM 2458 C C . VAL A 1 324 ? 27.695 33.364 18.298 1.00 42.06 324 VAL A C 1
ATOM 2460 O O . VAL A 1 324 ? 27.589 34.579 18.116 1.00 42.06 324 VAL A O 1
ATOM 2463 N N . PRO A 1 325 ? 26.608 32.577 18.420 1.00 48.38 325 PRO A N 1
ATOM 2464 C CA . PRO A 1 325 ? 25.258 33.125 18.438 1.00 48.38 325 PRO A CA 1
ATOM 2465 C C . PRO A 1 325 ? 24.959 33.821 19.773 1.00 48.38 325 PRO A C 1
ATOM 2467 O O . PRO A 1 325 ? 25.308 33.341 20.853 1.00 48.38 325 PRO A O 1
ATOM 2470 N N . ALA A 1 326 ? 24.300 34.976 19.679 1.00 45.50 326 ALA A N 1
ATOM 2471 C CA . ALA A 1 326 ? 23.802 35.745 20.812 1.00 45.50 326 ALA A CA 1
ATOM 2472 C C . ALA A 1 326 ? 22.832 34.906 21.668 1.00 45.50 326 ALA A C 1
ATOM 2474 O O . ALA 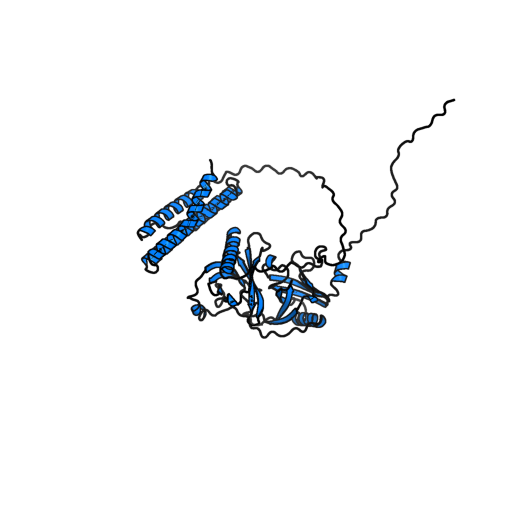A 1 326 ? 21.993 34.182 21.131 1.00 45.50 326 ALA A O 1
ATOM 2475 N N . ARG A 1 327 ? 22.937 35.019 23.002 1.00 43.97 327 ARG A N 1
ATOM 2476 C CA . ARG A 1 327 ? 22.040 34.355 23.964 1.00 43.97 327 ARG A CA 1
ATOM 2477 C C . ARG A 1 327 ? 20.593 34.802 23.732 1.00 43.97 327 ARG A C 1
ATOM 2479 O O . ARG A 1 327 ? 20.224 35.919 24.087 1.00 43.97 327 ARG A O 1
ATOM 2486 N N . VAL A 1 328 ? 19.788 33.909 23.165 1.00 48.19 328 VAL A N 1
ATOM 2487 C CA . VAL A 1 328 ? 18.325 34.012 23.131 1.00 48.19 328 VAL A CA 1
ATOM 2488 C C . VAL A 1 328 ? 17.803 33.815 24.565 1.00 48.19 328 VAL A C 1
ATOM 2490 O O . VAL A 1 328 ? 18.301 32.922 25.256 1.00 48.19 328 VAL A O 1
ATOM 2493 N N . PRO A 1 329 ? 16.860 34.638 25.061 1.00 54.47 329 PRO A N 1
ATOM 2494 C CA . PRO A 1 329 ? 16.259 34.428 26.377 1.00 54.47 329 PRO A CA 1
ATOM 2495 C C . PRO A 1 329 ? 15.564 33.062 26.434 1.00 54.47 329 PRO A C 1
ATOM 2497 O O . PRO A 1 329 ? 14.862 32.681 25.499 1.00 54.47 329 PRO A O 1
ATOM 2500 N N . ALA A 1 330 ? 15.778 32.325 27.526 1.00 55.94 330 ALA A N 1
ATOM 2501 C CA . ALA A 1 330 ? 15.183 31.009 27.715 1.00 55.94 330 ALA A CA 1
ATOM 2502 C C . ALA A 1 330 ? 13.642 31.120 27.736 1.00 55.94 330 ALA A C 1
ATOM 2504 O O . ALA A 1 330 ? 13.108 31.942 28.487 1.00 55.94 330 ALA A O 1
ATOM 2505 N N . PRO A 1 331 ? 12.918 30.325 26.935 1.00 60.56 331 PRO A N 1
ATOM 2506 C CA . PRO A 1 331 ? 11.465 30.278 26.970 1.00 60.56 331 PRO A CA 1
ATOM 2507 C C . PRO A 1 331 ? 11.016 29.708 28.318 1.00 60.56 331 PRO A C 1
ATOM 2509 O O . PRO A 1 331 ? 11.495 28.668 28.773 1.00 60.56 331 PRO A O 1
ATOM 2512 N N . THR A 1 332 ? 10.105 30.409 28.986 1.00 71.06 332 THR A N 1
ATOM 2513 C CA . THR A 1 332 ? 9.486 29.933 30.223 1.00 71.06 332 THR A CA 1
ATOM 2514 C C . THR A 1 332 ? 8.372 28.953 29.866 1.00 71.06 332 THR A C 1
ATOM 2516 O O . THR A 1 332 ? 7.531 29.281 29.051 1.00 71.06 332 THR A O 1
ATOM 2519 N N . LEU A 1 333 ? 8.348 27.758 30.467 1.00 79.94 333 LEU A N 1
ATOM 2520 C CA . LEU A 1 333 ? 7.336 26.703 30.240 1.00 79.94 333 LEU A CA 1
ATOM 2521 C C . LEU A 1 333 ? 6.037 26.952 31.029 1.00 79.94 333 LEU A C 1
ATOM 2523 O O . LEU A 1 333 ? 5.516 26.062 31.706 1.00 79.94 333 LEU A O 1
ATOM 2527 N N . THR A 1 334 ? 5.574 28.199 31.053 1.00 83.81 334 THR A N 1
ATOM 2528 C CA . THR A 1 334 ? 4.515 28.636 31.969 1.00 83.81 334 THR A CA 1
ATOM 2529 C C . THR A 1 334 ? 3.160 28.084 31.541 1.00 83.81 334 THR A C 1
ATOM 2531 O O . THR A 1 334 ? 2.447 27.512 32.361 1.00 83.81 334 THR A O 1
ATOM 2534 N N . ARG A 1 335 ? 2.817 28.200 30.256 1.00 78.94 335 ARG A N 1
ATOM 2535 C CA . ARG A 1 335 ? 1.524 27.763 29.708 1.00 78.94 335 ARG A CA 1
ATOM 2536 C C . ARG A 1 335 ? 1.388 26.247 29.710 1.00 78.94 335 ARG A C 1
ATOM 2538 O O . ARG A 1 335 ? 0.326 25.743 30.060 1.00 78.94 335 ARG A O 1
ATOM 2545 N N . ALA A 1 336 ? 2.458 25.525 29.387 1.00 77.75 336 ALA A N 1
ATOM 2546 C CA . ALA A 1 336 ? 2.505 24.072 29.449 1.00 77.75 336 ALA A CA 1
ATOM 2547 C C . ALA A 1 336 ? 2.235 23.565 30.870 1.00 77.75 336 ALA A C 1
ATOM 2549 O O . ALA A 1 336 ? 1.392 22.691 31.052 1.00 77.75 336 ALA A O 1
ATOM 2550 N N . ARG A 1 337 ? 2.874 24.170 31.884 1.00 84.25 337 ARG A N 1
ATOM 2551 C CA . ARG A 1 337 ? 2.650 23.822 33.298 1.00 84.25 337 ARG A CA 1
ATOM 2552 C C . ARG A 1 337 ? 1.236 24.159 33.766 1.00 84.25 337 ARG A C 1
ATOM 2554 O O . ARG A 1 337 ? 0.620 23.351 34.455 1.00 84.25 337 ARG A O 1
ATOM 2561 N N . THR A 1 338 ? 0.711 25.327 33.392 1.00 85.12 338 THR A N 1
ATOM 2562 C CA . THR A 1 338 ? -0.667 25.717 33.728 1.00 85.12 338 THR A CA 1
ATOM 2563 C C . THR A 1 338 ? -1.677 24.749 33.119 1.00 85.12 338 THR A C 1
ATOM 2565 O O . THR A 1 338 ? -2.540 24.245 33.832 1.00 85.12 338 THR A O 1
ATOM 2568 N N . LEU A 1 339 ? -1.534 24.423 31.834 1.00 82.75 339 LEU A N 1
ATOM 2569 C CA . LEU A 1 339 ? -2.454 23.525 31.144 1.00 82.75 339 LEU A CA 1
ATOM 2570 C C . LEU A 1 339 ? -2.382 22.092 31.681 1.00 82.75 339 LEU A C 1
ATOM 2572 O O . LEU A 1 339 ? -3.400 21.415 31.790 1.00 82.75 339 LEU A O 1
ATOM 2576 N N . GLU A 1 340 ? -1.188 21.625 32.035 1.00 83.56 340 GLU A N 1
ATOM 2577 C CA . GLU A 1 340 ? -0.994 20.319 32.659 1.00 83.56 340 GLU A CA 1
ATOM 2578 C C . GLU A 1 340 ? -1.688 20.242 34.027 1.00 83.56 340 GLU A C 1
ATOM 2580 O O . GLU A 1 340 ? -2.396 19.272 34.304 1.00 83.56 340 GLU A O 1
ATOM 2585 N N . ALA A 1 341 ? -1.568 21.288 34.851 1.00 83.94 341 ALA A N 1
ATOM 2586 C CA . ALA A 1 341 ? -2.268 21.382 36.131 1.00 83.94 341 ALA A CA 1
ATOM 2587 C C . ALA A 1 341 ? -3.799 21.432 35.958 1.00 83.94 341 ALA A C 1
ATOM 2589 O O . ALA A 1 341 ? -4.527 20.751 36.683 1.00 83.94 341 ALA A O 1
ATOM 2590 N N . GLU A 1 342 ? -4.296 22.183 34.972 1.00 81.19 342 GLU A N 1
ATOM 2591 C CA . GLU A 1 342 ? -5.722 22.225 34.627 1.00 81.19 342 GLU A CA 1
ATOM 2592 C C . GLU A 1 342 ? -6.234 20.861 34.147 1.00 81.19 342 GLU A C 1
ATOM 2594 O O . GLU A 1 342 ? -7.287 20.402 34.593 1.00 81.19 342 GLU A O 1
ATOM 2599 N N . ALA A 1 343 ? -5.481 20.178 33.280 1.00 79.31 343 ALA A N 1
ATOM 2600 C CA . ALA A 1 343 ? -5.844 18.864 32.761 1.00 79.31 343 ALA A CA 1
ATOM 2601 C C . ALA A 1 343 ? -5.858 17.796 33.866 1.00 79.31 343 ALA A C 1
ATOM 2603 O O . ALA A 1 343 ? -6.770 16.972 33.900 1.00 79.31 343 ALA A O 1
ATOM 2604 N N . LEU A 1 344 ? -4.903 17.838 34.800 1.00 82.12 344 LEU A N 1
ATOM 2605 C CA . LEU A 1 344 ? -4.886 16.965 35.978 1.00 82.12 344 LEU A CA 1
ATOM 2606 C C . LEU A 1 344 ? -6.069 17.235 36.912 1.00 82.12 344 LEU A C 1
ATOM 2608 O O . LEU A 1 344 ? -6.714 16.290 37.359 1.00 82.12 344 LEU A O 1
ATOM 2612 N N . SER A 1 345 ? -6.385 18.506 37.169 1.00 81.50 345 SER A N 1
ATOM 2613 C CA . SER A 1 345 ? -7.533 18.899 37.995 1.00 81.50 345 SER A CA 1
ATOM 2614 C C . SER A 1 345 ? -8.854 18.408 37.391 1.00 81.50 345 SER A C 1
ATOM 2616 O O . SER A 1 345 ? -9.664 17.778 38.069 1.00 81.50 345 SER A O 1
ATOM 2618 N N . LEU A 1 346 ? -9.034 18.595 36.080 1.00 74.94 346 LEU A N 1
ATOM 2619 C CA . LEU A 1 346 ? -10.204 18.104 35.353 1.00 74.94 346 LEU A CA 1
ATOM 2620 C C . LEU A 1 346 ? -10.273 16.580 35.306 1.00 74.94 346 LEU A C 1
ATOM 2622 O O . LEU A 1 346 ? -11.364 16.019 35.378 1.00 74.94 346 LEU A O 1
ATOM 2626 N N . LEU A 1 347 ? -9.134 15.901 35.172 1.00 79.62 347 LEU A N 1
ATOM 2627 C CA . LEU A 1 347 ? -9.073 14.445 35.195 1.00 79.62 347 LEU A CA 1
ATOM 2628 C C . LEU A 1 347 ? -9.462 13.898 36.574 1.00 79.62 347 LEU A C 1
ATOM 2630 O O . LEU A 1 347 ? -10.208 12.923 36.646 1.00 79.62 347 LEU A O 1
ATOM 2634 N N . ALA A 1 348 ? -8.997 14.537 37.650 1.00 81.88 348 ALA A N 1
ATOM 2635 C CA . ALA A 1 348 ? -9.373 14.198 39.017 1.00 81.88 348 ALA A CA 1
ATOM 2636 C C . ALA A 1 348 ? -10.876 14.417 39.247 1.00 81.88 348 ALA A C 1
ATOM 2638 O O . ALA A 1 348 ? -11.566 13.481 39.648 1.00 81.88 348 ALA A O 1
ATOM 2639 N N . GLU A 1 349 ? -11.411 15.588 38.873 1.00 77.88 349 GLU A N 1
ATOM 2640 C CA . GLU A 1 349 ? -12.853 15.869 38.942 1.00 77.88 349 GLU A CA 1
ATOM 2641 C C . GLU A 1 349 ? -13.657 14.841 38.132 1.00 77.88 349 GLU A C 1
ATOM 2643 O O . GLU A 1 349 ? -14.646 14.292 38.617 1.00 77.88 349 GLU A O 1
ATOM 2648 N N . ALA A 1 350 ? -13.229 14.553 36.900 1.00 71.94 350 ALA A N 1
ATOM 2649 C CA . ALA A 1 350 ? -13.895 13.599 36.025 1.00 71.94 350 ALA A CA 1
ATOM 2650 C C . ALA A 1 350 ? -13.872 12.183 36.599 1.00 71.94 350 ALA A C 1
ATOM 2652 O O . ALA A 1 350 ? -14.871 11.480 36.490 1.00 71.94 350 ALA A O 1
ATOM 2653 N N . ASN A 1 351 ? -12.765 11.762 37.210 1.00 80.00 351 ASN A N 1
ATOM 2654 C CA . ASN A 1 351 ? -12.632 10.450 37.831 1.00 80.00 351 ASN A CA 1
ATOM 2655 C C . ASN A 1 351 ? -13.498 10.316 39.090 1.00 80.00 351 ASN A C 1
ATOM 2657 O O . ASN A 1 351 ? -14.169 9.296 39.252 1.00 80.00 351 ASN A O 1
ATOM 2661 N N . ASP A 1 352 ? -13.529 11.340 39.943 1.00 80.56 352 ASP A N 1
ATOM 2662 C CA . ASP A 1 352 ? -14.353 11.346 41.154 1.00 80.56 352 ASP A CA 1
ATOM 2663 C C . ASP A 1 352 ? -15.837 11.353 40.792 1.00 80.56 352 ASP A C 1
ATOM 2665 O O . ASP A 1 352 ? -16.596 10.482 41.214 1.00 80.56 352 ASP A O 1
ATOM 2669 N N . ARG A 1 353 ? -16.253 12.247 39.891 1.00 73.94 353 ARG A N 1
ATOM 2670 C CA . ARG A 1 353 ? -17.652 12.308 39.450 1.00 73.94 353 ARG A CA 1
ATOM 2671 C C . ARG A 1 353 ? -18.076 11.109 38.614 1.00 73.94 353 ARG A C 1
ATOM 2673 O O . ARG A 1 353 ? -19.243 10.735 38.656 1.00 73.94 353 ARG A O 1
ATOM 2680 N N . ALA A 1 354 ? -17.151 10.466 37.904 1.00 69.38 354 ALA A N 1
ATOM 2681 C CA . ALA A 1 354 ? -17.400 9.196 37.230 1.00 69.38 354 ALA A CA 1
ATOM 2682 C C . ALA A 1 354 ? -17.715 8.050 38.203 1.00 69.38 354 ALA A C 1
ATOM 2684 O O . ALA A 1 354 ? -18.377 7.099 37.794 1.00 69.38 354 ALA A O 1
ATOM 2685 N N . ARG A 1 355 ? -17.254 8.100 39.461 1.00 75.62 355 ARG A N 1
ATOM 2686 C CA . ARG A 1 355 ? -17.639 7.104 40.478 1.00 75.62 355 ARG A CA 1
ATOM 2687 C C . ARG A 1 355 ? -19.088 7.283 40.915 1.00 75.62 355 ARG A C 1
ATOM 2689 O O . ARG A 1 355 ? -19.799 6.291 41.014 1.00 75.62 355 ARG A O 1
ATOM 2696 N N . ASP A 1 356 ? -19.519 8.531 41.073 1.00 78.19 356 ASP A N 1
ATOM 2697 C CA . ASP A 1 356 ? -20.852 8.878 41.582 1.00 78.19 356 ASP A CA 1
ATOM 2698 C C . ASP A 1 356 ? -21.874 9.184 40.468 1.00 78.19 356 ASP A C 1
ATOM 2700 O O . ASP A 1 356 ? -22.989 9.625 40.739 1.00 78.19 356 ASP A O 1
ATOM 2704 N N . LEU A 1 357 ? -21.494 8.984 39.198 1.00 71.56 357 LEU A N 1
ATOM 2705 C CA . LEU A 1 357 ? -22.281 9.322 37.999 1.00 71.56 357 LEU A CA 1
ATOM 2706 C C . LEU A 1 357 ? -22.744 10.790 37.944 1.00 71.56 357 LEU A C 1
ATOM 2708 O O . LEU A 1 357 ? -23.744 11.129 37.299 1.00 71.56 357 LEU A O 1
ATOM 2712 N N . LEU A 1 358 ? -21.993 11.685 38.582 1.00 74.06 358 LEU A N 1
ATOM 2713 C CA . LEU A 1 358 ? -22.304 13.105 38.642 1.00 74.06 358 LEU A CA 1
ATOM 2714 C C . LEU A 1 358 ? -21.883 13.827 37.348 1.00 74.06 358 LEU A C 1
ATOM 2716 O O . LEU A 1 358 ? -20.900 13.453 36.703 1.00 74.06 358 LEU A O 1
ATOM 2720 N N . PRO A 1 359 ? -22.586 14.902 36.946 1.00 71.31 359 PRO A N 1
ATOM 2721 C CA . PRO A 1 359 ? -22.168 15.728 35.817 1.00 71.31 359 PRO A CA 1
ATOM 2722 C C . PRO A 1 359 ? -20.804 16.377 36.078 1.00 71.31 359 PRO A C 1
ATOM 2724 O O . PRO A 1 359 ? -20.591 16.946 37.146 1.00 71.31 359 PRO A O 1
ATOM 2727 N N . ILE A 1 360 ? -19.907 16.347 35.092 1.00 75.00 360 ILE A N 1
ATOM 2728 C CA . ILE A 1 360 ? -18.604 17.033 35.149 1.00 75.00 360 ILE A CA 1
ATOM 2729 C C . ILE A 1 360 ? -18.815 18.515 34.818 1.00 75.00 360 ILE A C 1
ATOM 2731 O O . ILE A 1 360 ? -19.281 18.836 33.715 1.00 75.00 360 ILE A O 1
ATOM 2735 N N . ALA A 1 361 ? -18.504 19.393 35.776 1.00 69.12 361 ALA A N 1
ATOM 2736 C CA . ALA A 1 361 ? -18.774 20.827 35.700 1.00 69.12 361 ALA A CA 1
ATOM 2737 C C . ALA A 1 361 ? -17.710 21.560 34.873 1.00 69.12 361 ALA A C 1
ATOM 2739 O O . ALA A 1 361 ? -18.044 22.452 34.090 1.00 69.12 361 ALA A O 1
ATOM 2740 N N . GLY A 1 362 ? -16.447 21.143 34.996 1.00 66.69 362 GLY A N 1
ATOM 2741 C CA . GLY A 1 362 ? -15.342 21.682 34.216 1.00 66.69 362 GLY A CA 1
ATOM 2742 C C . GLY A 1 362 ? -15.430 21.355 32.720 1.00 66.69 362 GLY A C 1
ATOM 2743 O O . GLY A 1 362 ? -15.872 20.278 32.302 1.00 66.69 362 GLY A O 1
ATOM 2744 N N . ASN A 1 363 ? -14.992 22.300 31.886 1.00 65.12 363 ASN A N 1
ATOM 2745 C CA . ASN A 1 363 ? -14.763 22.051 30.467 1.00 65.12 363 ASN A CA 1
ATOM 2746 C C . ASN A 1 363 ? -13.275 21.778 30.230 1.00 65.12 363 ASN A C 1
ATOM 2748 O O . ASN A 1 363 ? -12.451 22.501 30.784 1.00 65.12 363 ASN A O 1
ATOM 2752 N N . PRO A 1 364 ? -12.926 20.782 29.394 1.00 68.81 364 PRO A N 1
ATOM 2753 C CA . PRO A 1 364 ? -11.556 20.622 28.930 1.00 68.81 364 PRO A CA 1
ATOM 2754 C C . PRO A 1 364 ? -11.089 21.907 28.259 1.00 68.81 364 PRO A C 1
ATOM 2756 O O . PRO A 1 364 ? -11.877 22.601 27.605 1.00 68.81 364 PRO A O 1
ATOM 2759 N N . ALA A 1 365 ? -9.807 22.207 28.442 1.00 71.69 365 ALA A N 1
ATOM 2760 C CA . ALA A 1 365 ? -9.199 23.390 27.873 1.00 71.69 365 ALA A CA 1
ATOM 2761 C C . ALA A 1 365 ? -9.434 23.455 26.350 1.00 71.69 365 ALA A C 1
ATOM 2763 O O . ALA A 1 365 ? -9.441 22.417 25.672 1.00 71.69 365 ALA A O 1
ATOM 2764 N N . PRO A 1 366 ? -9.631 24.660 25.787 1.00 70.50 366 PRO A N 1
ATOM 2765 C CA . PRO A 1 366 ? -9.754 24.838 24.349 1.00 70.50 366 PRO A CA 1
ATOM 2766 C C . PRO A 1 366 ? -8.553 24.248 23.600 1.00 70.50 366 PRO A C 1
ATOM 2768 O O . PRO A 1 366 ? -7.413 24.352 24.048 1.00 70.50 366 PRO A O 1
ATOM 2771 N N . MET A 1 367 ? -8.786 23.718 22.396 1.00 67.12 367 MET A N 1
ATOM 2772 C CA . MET A 1 367 ? -7.703 23.221 21.529 1.00 67.12 367 MET A CA 1
ATOM 2773 C C . MET A 1 367 ? -6.643 24.291 21.219 1.00 67.12 367 MET A C 1
ATOM 2775 O O . MET A 1 367 ? -5.491 23.950 20.967 1.00 67.12 367 MET A O 1
ATOM 2779 N N . ALA A 1 368 ? -7.018 25.574 21.265 1.00 62.44 368 ALA A N 1
ATOM 2780 C CA . ALA A 1 368 ? -6.088 26.694 21.145 1.00 62.44 368 ALA A CA 1
ATOM 2781 C C . ALA A 1 368 ? -5.078 26.735 22.307 1.00 62.44 368 ALA A C 1
ATOM 2783 O O . ALA A 1 368 ? -3.883 26.841 22.063 1.00 62.44 368 ALA A O 1
ATOM 2784 N N . SER A 1 369 ? -5.538 26.541 23.547 1.00 70.75 369 SER A N 1
ATOM 2785 C CA . SER A 1 369 ? -4.682 26.490 24.739 1.00 70.75 369 SER A CA 1
ATOM 2786 C C . SER A 1 369 ? -3.708 25.313 24.693 1.00 70.75 369 SER A C 1
ATOM 2788 O O . SER A 1 369 ? -2.556 25.458 25.092 1.00 70.75 369 SER A O 1
ATOM 2790 N N . LEU A 1 370 ? -4.140 24.169 24.143 1.00 72.56 370 LEU A N 1
ATOM 2791 C CA . LEU A 1 370 ? -3.244 23.051 23.847 1.00 72.56 370 LEU A CA 1
ATOM 2792 C C . LEU A 1 370 ? -2.186 23.453 22.818 1.00 72.56 370 LEU A C 1
ATOM 2794 O O . LEU A 1 370 ? -1.006 23.276 23.083 1.00 72.56 370 LEU A O 1
ATOM 2798 N N . GLY A 1 371 ? -2.582 24.040 21.686 1.00 67.44 371 GLY A N 1
ATOM 2799 C CA . GLY A 1 371 ? -1.637 24.521 20.673 1.00 67.44 371 GLY A CA 1
ATOM 2800 C C . GLY A 1 371 ? -0.570 25.460 21.246 1.00 67.44 371 GLY A C 1
ATOM 2801 O O . GLY A 1 371 ? 0.616 25.266 20.984 1.00 67.44 371 GLY A O 1
ATOM 2802 N N . ASP A 1 372 ? -0.978 26.405 22.094 1.00 76.75 372 ASP A N 1
ATOM 2803 C CA . ASP A 1 372 ? -0.071 27.353 22.747 1.00 76.75 372 ASP A CA 1
ATOM 2804 C C . ASP A 1 372 ? 0.903 26.670 23.721 1.00 76.75 372 ASP A C 1
ATOM 2806 O O . ASP A 1 372 ? 2.081 27.026 23.766 1.00 76.75 372 ASP A O 1
ATOM 2810 N N . ALA A 1 373 ? 0.436 25.683 24.489 1.00 75.50 373 ALA A N 1
ATOM 2811 C CA . ALA A 1 373 ? 1.274 24.904 25.400 1.00 75.50 373 ALA A CA 1
ATOM 2812 C C . ALA A 1 373 ? 2.279 24.010 24.654 1.00 75.50 373 ALA A C 1
ATOM 2814 O O . ALA A 1 373 ? 3.423 23.875 25.085 1.00 75.50 373 ALA A O 1
ATOM 2815 N N . LEU A 1 374 ? 1.880 23.423 23.521 1.00 77.06 374 LEU A N 1
ATOM 2816 C CA . LEU A 1 374 ? 2.774 22.605 22.695 1.00 77.06 374 LEU A CA 1
ATOM 2817 C C . LEU A 1 374 ? 3.864 23.440 22.029 1.00 77.06 374 LEU A C 1
ATOM 2819 O O . LEU A 1 374 ? 5.024 23.036 22.032 1.00 77.06 374 LEU A O 1
ATOM 2823 N N . ALA A 1 375 ? 3.504 24.623 21.527 1.00 75.62 375 ALA A N 1
ATOM 2824 C CA . ALA A 1 375 ? 4.461 25.560 20.952 1.00 75.62 375 ALA A CA 1
ATOM 2825 C C . ALA A 1 375 ? 5.511 26.017 21.981 1.00 75.62 375 ALA A C 1
ATOM 2827 O O . ALA A 1 375 ? 6.671 26.225 21.637 1.00 75.62 375 ALA A O 1
ATOM 2828 N N . GLU A 1 376 ? 5.131 26.145 23.256 1.00 81.94 376 GLU A N 1
ATOM 2829 C CA . GLU A 1 376 ? 6.056 26.495 24.340 1.00 81.94 376 GLU A CA 1
ATOM 2830 C C . GLU A 1 376 ? 7.037 25.348 24.659 1.00 81.94 376 GLU A C 1
ATOM 2832 O O . GLU A 1 376 ? 8.218 25.601 24.902 1.00 81.94 376 GLU A O 1
ATOM 2837 N N . ILE A 1 377 ? 6.581 24.089 24.598 1.00 76.25 377 ILE A N 1
ATOM 2838 C CA . ILE A 1 377 ? 7.438 22.897 24.748 1.00 76.25 377 ILE A CA 1
ATOM 2839 C C . ILE A 1 377 ? 8.434 22.797 23.581 1.00 76.25 377 ILE A C 1
ATOM 2841 O O . ILE A 1 377 ? 9.624 22.589 23.811 1.00 76.25 377 ILE A O 1
ATOM 2845 N N . GLU A 1 378 ? 7.972 23.003 22.347 1.00 76.94 378 GLU A N 1
ATOM 2846 C CA . GLU A 1 378 ? 8.809 22.983 21.137 1.00 76.94 378 GLU A CA 1
ATOM 2847 C C . GLU A 1 378 ? 9.837 24.126 21.131 1.00 76.94 378 GLU A C 1
ATOM 2849 O O . GLU A 1 378 ? 11.012 23.929 20.801 1.00 76.94 378 GLU A O 1
ATOM 2854 N N . ALA A 1 379 ? 9.429 25.324 21.559 1.00 76.81 379 ALA A N 1
ATOM 2855 C CA . ALA A 1 379 ? 10.341 26.449 21.727 1.00 76.81 379 ALA A CA 1
ATOM 2856 C C . ALA A 1 379 ? 11.434 26.122 22.755 1.00 76.81 379 ALA A C 1
ATOM 2858 O O . ALA A 1 379 ? 12.607 26.390 22.502 1.00 76.81 379 ALA A O 1
ATOM 2859 N N . ALA A 1 380 ? 11.073 25.498 23.879 1.00 78.38 380 ALA A N 1
ATOM 2860 C CA . ALA A 1 380 ? 12.024 25.089 24.906 1.00 78.38 380 ALA A CA 1
ATOM 2861 C C . ALA A 1 380 ? 12.985 23.981 24.452 1.00 78.38 380 ALA A C 1
ATOM 2863 O O . ALA A 1 380 ? 14.155 24.022 24.835 1.00 78.38 380 ALA A O 1
ATOM 2864 N N . GLU A 1 381 ? 12.551 23.045 23.607 1.00 81.19 381 GLU A N 1
ATOM 2865 C CA . GLU A 1 381 ? 13.450 22.086 22.950 1.00 81.19 381 GLU A CA 1
ATOM 2866 C C . GLU A 1 381 ? 14.428 22.807 22.009 1.00 81.19 381 GLU A C 1
ATOM 2868 O O . GLU A 1 381 ? 15.642 22.614 22.086 1.00 81.19 381 GLU A O 1
ATOM 2873 N N . THR A 1 382 ? 13.913 23.714 21.177 1.00 74.31 382 THR A N 1
ATOM 2874 C CA . THR A 1 382 ? 14.702 24.448 20.174 1.00 74.31 382 THR A CA 1
ATOM 2875 C C . THR A 1 382 ? 15.774 25.336 20.811 1.00 74.31 382 THR A C 1
ATOM 2877 O O . THR A 1 382 ? 16.875 25.472 20.277 1.00 74.31 382 THR A O 1
ATOM 2880 N N . THR A 1 383 ? 15.487 25.933 21.971 1.00 78.75 383 THR A N 1
ATOM 2881 C CA . THR A 1 383 ? 16.453 26.755 22.716 1.00 78.75 383 THR A CA 1
ATOM 2882 C C . THR A 1 383 ? 17.354 25.947 23.653 1.00 78.75 383 THR A C 1
ATOM 2884 O O . THR A 1 383 ? 18.176 26.539 24.351 1.00 78.75 383 THR A O 1
ATOM 2887 N N . GLY A 1 384 ? 17.190 24.621 23.720 1.00 78.06 384 GLY A N 1
ATOM 2888 C CA . GLY A 1 384 ? 17.939 23.744 24.626 1.00 78.06 384 GLY A CA 1
ATOM 2889 C C . GLY A 1 384 ? 17.561 23.879 26.106 1.00 78.06 384 GLY A C 1
ATOM 2890 O O . GLY A 1 384 ? 18.321 23.446 26.967 1.00 78.06 384 GLY A O 1
ATOM 2891 N N . ALA A 1 385 ? 16.408 24.482 26.412 1.00 77.94 385 ALA A N 1
ATOM 2892 C CA . ALA A 1 385 ? 15.857 24.566 27.768 1.00 77.94 385 ALA A CA 1
ATOM 2893 C C . ALA A 1 385 ? 15.191 23.245 28.207 1.00 77.94 385 ALA A C 1
ATOM 2895 O O . ALA A 1 385 ? 15.064 22.984 29.399 1.00 77.94 385 ALA A O 1
ATOM 2896 N N . LEU A 1 386 ? 14.794 22.405 27.247 1.00 80.06 386 LEU A N 1
ATOM 2897 C CA . LEU A 1 386 ? 14.408 21.008 27.437 1.00 80.06 386 LEU A CA 1
ATOM 2898 C C . LEU A 1 386 ? 15.282 20.122 26.548 1.00 80.06 386 LEU A C 1
ATOM 2900 O O . LEU A 1 386 ? 15.568 20.469 25.403 1.00 80.06 386 LEU A O 1
ATOM 2904 N N . THR A 1 387 ? 15.666 18.949 27.051 1.00 78.38 387 THR A N 1
ATOM 2905 C CA . THR A 1 387 ? 16.235 17.909 26.185 1.00 78.38 387 THR A CA 1
ATOM 2906 C C . THR A 1 387 ? 15.137 17.331 25.286 1.00 78.38 387 THR A C 1
ATOM 2908 O O . THR A 1 387 ? 13.972 17.295 25.684 1.00 78.38 387 THR A O 1
ATOM 2911 N N . SER A 1 388 ? 15.491 16.842 24.094 1.00 71.12 388 SER A N 1
ATOM 2912 C CA . SER A 1 388 ? 14.523 16.217 23.175 1.00 71.12 388 SER A CA 1
ATOM 2913 C C . SER A 1 388 ? 13.728 15.055 23.815 1.00 71.12 388 SER A C 1
ATOM 2915 O O . SER A 1 388 ? 12.503 15.007 23.655 1.00 71.12 388 SER A O 1
ATOM 2917 N N . PRO A 1 389 ? 14.345 14.177 24.641 1.00 72.06 389 PRO A N 1
ATOM 2918 C CA . PRO A 1 389 ? 13.599 13.204 25.442 1.00 72.06 389 PRO A CA 1
ATOM 2919 C C . PRO A 1 389 ? 12.609 13.847 26.426 1.00 72.06 389 PRO A C 1
ATOM 2921 O O . PRO A 1 389 ? 11.441 13.468 26.448 1.00 72.06 389 PRO A O 1
ATOM 2924 N N . SER A 1 390 ? 13.032 14.853 27.202 1.00 77.06 390 SER A N 1
ATOM 2925 C CA . SER A 1 390 ? 12.165 15.530 28.181 1.00 77.06 390 SER A CA 1
ATOM 2926 C C . SER A 1 390 ? 10.994 16.270 27.517 1.00 77.06 390 SER A C 1
ATOM 2928 O O . SER A 1 390 ? 9.874 16.242 28.030 1.00 77.06 390 SER A O 1
ATOM 2930 N N . ALA A 1 391 ? 11.233 16.904 26.365 1.00 72.94 391 ALA A N 1
ATOM 2931 C CA . ALA A 1 391 ? 10.199 17.554 25.563 1.00 72.94 391 ALA A CA 1
ATOM 2932 C C . ALA A 1 391 ? 9.182 16.532 25.035 1.00 72.94 391 ALA A C 1
ATOM 2934 O O . ALA A 1 391 ? 7.977 16.731 25.188 1.00 72.94 391 ALA A O 1
ATOM 2935 N N . SER A 1 392 ? 9.659 15.397 24.514 1.00 72.00 392 SER A N 1
ATOM 2936 C CA . SER A 1 392 ? 8.811 14.303 24.022 1.00 72.00 392 SER A CA 1
ATOM 2937 C C . SER A 1 392 ? 7.920 13.713 25.120 1.00 72.00 392 SER A C 1
ATOM 2939 O O . SER A 1 392 ? 6.723 13.524 24.902 1.00 72.00 392 SER A O 1
ATOM 2941 N N . VAL A 1 393 ? 8.470 13.473 26.317 1.00 79.31 393 VAL A N 1
ATOM 2942 C CA . VAL A 1 393 ? 7.713 12.947 27.468 1.00 79.31 393 VAL A CA 1
ATOM 2943 C C . VAL A 1 393 ? 6.645 13.942 27.925 1.00 79.31 393 VAL A C 1
ATOM 2945 O O . VAL A 1 393 ? 5.479 13.572 28.079 1.00 79.31 393 VAL A O 1
ATOM 2948 N N . ARG A 1 394 ? 7.001 15.225 28.090 1.00 80.19 394 ARG A N 1
ATOM 2949 C CA . ARG A 1 394 ? 6.039 16.261 28.504 1.00 80.19 394 ARG A CA 1
ATOM 2950 C C . ARG A 1 394 ? 4.946 16.470 27.452 1.00 80.19 394 ARG A C 1
ATOM 2952 O O . ARG A 1 394 ? 3.785 16.667 27.807 1.00 80.19 394 ARG A O 1
ATOM 2959 N N . TRP A 1 395 ? 5.288 16.359 26.168 1.00 78.19 395 TRP A N 1
ATOM 2960 C CA . TRP A 1 395 ? 4.322 16.432 25.077 1.00 78.19 395 TRP A CA 1
ATOM 2961 C C . TRP A 1 395 ? 3.317 15.275 25.108 1.00 78.19 395 TRP A C 1
ATOM 2963 O O . TRP A 1 395 ? 2.104 15.505 25.072 1.00 78.19 395 TRP A O 1
ATOM 2973 N N . ALA A 1 396 ? 3.817 14.042 25.227 1.00 74.12 396 ALA A N 1
ATOM 2974 C CA . ALA A 1 396 ? 2.995 12.839 25.310 1.00 74.12 396 ALA A CA 1
ATOM 2975 C C . ALA A 1 396 ? 2.051 12.883 26.520 1.00 74.12 396 ALA A C 1
ATOM 2977 O O . ALA A 1 396 ? 0.858 12.609 26.382 1.00 74.12 396 ALA A O 1
ATOM 2978 N N . ARG A 1 397 ? 2.556 13.312 27.683 1.00 82.00 397 ARG A N 1
ATOM 2979 C CA . ARG A 1 397 ? 1.759 13.456 28.907 1.00 82.00 397 ARG A CA 1
ATOM 2980 C C . ARG A 1 397 ? 0.616 14.449 28.738 1.00 82.00 397 ARG A C 1
ATOM 2982 O O . ARG A 1 397 ? -0.523 14.123 29.065 1.00 82.00 397 ARG A O 1
ATOM 2989 N N . LEU A 1 398 ? 0.894 15.638 28.206 1.00 79.31 398 LEU A N 1
ATOM 2990 C CA . LEU A 1 398 ? -0.119 16.679 28.040 1.00 79.31 398 LEU A CA 1
ATOM 2991 C C . LEU A 1 398 ? -1.252 16.231 27.102 1.00 79.31 398 LEU A C 1
ATOM 2993 O O . LEU A 1 398 ? -2.429 16.444 27.399 1.00 79.31 398 LEU A O 1
ATOM 2997 N N . LEU A 1 399 ? -0.909 15.550 26.004 1.00 76.94 399 LEU A N 1
ATOM 2998 C CA . LEU A 1 399 ? -1.893 14.969 25.089 1.00 76.94 399 LEU A CA 1
ATOM 2999 C C . LEU A 1 399 ? -2.713 13.861 25.754 1.00 76.94 399 LEU A C 1
ATOM 3001 O O . LEU A 1 399 ? -3.941 13.875 25.656 1.00 76.94 399 LEU A O 1
ATOM 3005 N N . ALA A 1 400 ? -2.052 12.942 26.460 1.00 79.94 400 ALA A N 1
ATOM 3006 C CA . ALA A 1 400 ? -2.711 11.828 27.131 1.00 79.94 400 ALA A CA 1
ATOM 3007 C C . ALA A 1 400 ? -3.694 12.310 28.212 1.00 79.94 400 ALA A C 1
ATOM 3009 O O . ALA A 1 400 ? -4.815 11.809 28.288 1.00 79.94 400 ALA A O 1
ATOM 3010 N N . LEU A 1 401 ? -3.318 13.321 29.004 1.00 80.69 401 LEU A N 1
ATOM 3011 C CA . LEU A 1 401 ? -4.181 13.917 30.029 1.00 80.69 401 LEU A CA 1
ATOM 3012 C C . LEU A 1 401 ? -5.445 14.539 29.424 1.00 80.69 401 LEU A C 1
ATOM 3014 O O . LEU A 1 401 ? -6.556 14.289 29.899 1.00 80.69 401 LEU A O 1
ATOM 3018 N N . ILE A 1 402 ? -5.292 15.316 28.350 1.00 77.69 402 ILE A N 1
ATOM 3019 C CA . ILE A 1 402 ? -6.420 15.972 27.680 1.00 77.69 402 ILE A CA 1
ATOM 3020 C C . ILE A 1 402 ? -7.334 14.934 27.029 1.00 77.69 402 ILE A C 1
ATOM 3022 O O . ILE A 1 402 ? -8.554 14.989 27.202 1.00 77.69 402 ILE A O 1
ATOM 3026 N N . GLU A 1 403 ? -6.766 13.965 26.311 1.00 82.00 403 GLU A N 1
ATOM 3027 C CA . GLU A 1 403 ? -7.529 12.888 25.685 1.00 82.00 403 GLU A CA 1
ATOM 3028 C C . GLU A 1 403 ? -8.309 12.070 26.721 1.00 82.00 403 GLU A C 1
ATOM 3030 O O . GLU A 1 403 ? -9.504 11.817 26.540 1.00 82.00 403 GLU A O 1
ATOM 3035 N N . ALA A 1 404 ? -7.665 11.690 27.823 1.00 81.06 404 ALA A N 1
ATOM 3036 C CA . ALA A 1 404 ? -8.310 10.960 28.903 1.00 81.06 404 ALA A CA 1
ATOM 3037 C C . ALA A 1 404 ? -9.479 11.743 29.511 1.00 81.06 404 ALA A C 1
ATOM 3039 O O . ALA A 1 404 ? -10.557 11.175 29.704 1.00 81.06 404 ALA A O 1
ATOM 3040 N N . GLY A 1 405 ? -9.307 13.051 29.735 1.00 79.19 405 GLY A N 1
ATOM 3041 C CA . GLY A 1 405 ? -10.379 13.932 30.200 1.00 79.19 405 GLY A CA 1
ATOM 3042 C C . GLY A 1 405 ? -11.586 13.942 29.253 1.00 79.19 405 GLY A C 1
ATOM 3043 O O . GLY A 1 405 ? -12.729 13.782 29.691 1.00 79.19 405 GLY A O 1
ATOM 3044 N N . TRP A 1 406 ? -11.350 14.044 27.940 1.00 77.69 406 TRP A N 1
ATOM 3045 C CA . TRP A 1 406 ? -12.414 13.965 26.930 1.00 77.69 406 TRP A CA 1
ATOM 3046 C C . TRP A 1 406 ? -13.114 12.602 26.913 1.00 77.69 406 TRP A C 1
ATOM 3048 O O . TRP A 1 406 ? -14.348 12.546 26.892 1.00 77.69 406 TRP A O 1
ATOM 3058 N N . ARG A 1 407 ? -12.346 11.506 26.949 1.00 80.38 407 ARG A N 1
ATOM 3059 C CA . ARG A 1 407 ? -12.879 10.136 26.931 1.00 80.38 407 ARG A CA 1
ATOM 3060 C C . ARG A 1 407 ? -13.733 9.844 28.164 1.00 80.38 407 ARG A C 1
ATOM 3062 O O . ARG A 1 407 ? -14.843 9.341 28.013 1.00 80.38 407 ARG A O 1
ATOM 3069 N N . LEU A 1 408 ? -13.275 10.213 29.362 1.00 81.81 408 LEU A N 1
ATOM 3070 C CA . LEU A 1 408 ? -14.046 10.039 30.598 1.00 81.81 408 LEU A CA 1
ATOM 3071 C C . LEU A 1 408 ? -15.343 10.843 30.580 1.00 81.81 408 LEU A C 1
ATOM 3073 O O . LEU A 1 408 ? -16.391 10.338 30.978 1.00 81.81 408 LEU A O 1
ATOM 3077 N N . ARG A 1 409 ? -15.312 12.069 30.054 1.00 80.31 409 ARG A N 1
ATOM 3078 C CA . ARG A 1 409 ? -16.519 12.891 29.943 1.00 80.31 409 ARG A CA 1
ATOM 3079 C C . ARG A 1 409 ? -17.544 12.303 28.983 1.00 80.31 409 ARG A C 1
ATOM 3081 O O . ARG A 1 409 ? -18.735 12.288 29.298 1.00 80.31 409 ARG A O 1
ATOM 3088 N N . ALA A 1 410 ? -17.098 11.823 27.824 1.00 80.88 410 ALA A N 1
ATOM 3089 C CA . ALA A 1 410 ? -17.966 11.119 26.887 1.00 80.88 410 ALA A CA 1
ATOM 3090 C C . ALA A 1 410 ? -18.576 9.875 27.548 1.00 80.88 410 ALA A C 1
ATOM 3092 O O . ALA A 1 410 ? -19.784 9.666 27.471 1.00 80.88 410 ALA A O 1
ATOM 3093 N N . LEU A 1 411 ? -17.760 9.115 28.278 1.00 81.12 411 LEU A N 1
ATOM 3094 C CA . LEU A 1 411 ? -18.177 7.914 28.985 1.00 81.12 411 LEU A CA 1
ATOM 3095 C C . LEU A 1 411 ? -19.252 8.194 30.054 1.00 81.12 411 LEU A C 1
ATOM 3097 O O . LEU A 1 411 ? -20.269 7.504 30.094 1.00 81.12 411 LEU A O 1
ATOM 3101 N N . VAL A 1 412 ? -19.092 9.247 30.864 1.00 80.19 412 VAL A N 1
ATOM 3102 C CA . VAL A 1 412 ? -20.109 9.676 31.845 1.00 80.19 412 VAL A CA 1
ATOM 3103 C C . VAL A 1 412 ? -21.429 10.038 31.155 1.00 80.19 412 VAL A C 1
ATOM 3105 O O . VAL A 1 412 ? -22.486 9.589 31.591 1.00 80.19 412 VAL A O 1
ATOM 3108 N N . ARG A 1 413 ? -21.389 10.778 30.036 1.00 80.56 413 ARG A N 1
ATOM 3109 C CA . ARG A 1 413 ? -22.601 11.135 29.269 1.00 80.56 413 ARG A CA 1
ATOM 3110 C C . ARG A 1 413 ? -23.307 9.914 28.676 1.00 80.56 413 ARG A C 1
ATOM 3112 O O . ARG A 1 413 ? -24.536 9.847 28.685 1.00 80.56 413 ARG A O 1
ATOM 3119 N N . LEU A 1 414 ? -22.548 8.945 28.168 1.00 78.44 414 LEU A N 1
ATOM 3120 C CA . LEU A 1 414 ? -23.098 7.689 27.653 1.00 78.44 414 LEU A CA 1
ATOM 3121 C C . LEU A 1 414 ? -23.782 6.886 28.768 1.00 78.44 414 LEU A C 1
ATOM 3123 O O . LEU A 1 414 ? -24.852 6.324 28.550 1.00 78.44 414 LEU A O 1
ATOM 3127 N N . CYS A 1 415 ? -23.207 6.875 29.973 1.00 81.38 415 CYS A N 1
ATOM 3128 C CA . CYS A 1 415 ? -23.807 6.191 31.117 1.00 81.38 415 CYS A CA 1
ATOM 3129 C C . CYS A 1 415 ? -25.085 6.900 31.591 1.00 81.38 415 CYS A C 1
ATOM 3131 O O . CYS A 1 415 ? -26.109 6.255 31.792 1.00 81.38 415 CYS A O 1
ATOM 3133 N N . GLN A 1 416 ? -25.061 8.233 31.697 1.00 81.50 416 GLN A N 1
ATOM 3134 C CA . GLN A 1 416 ? -26.223 9.043 32.094 1.00 81.50 416 GLN A CA 1
ATOM 3135 C C . GLN A 1 416 ? -27.387 8.957 31.096 1.00 81.50 416 GLN A C 1
ATOM 3137 O O . GLN A 1 416 ? -28.545 9.059 31.488 1.00 81.50 416 GLN A O 1
ATOM 3142 N N . SER A 1 417 ? -27.093 8.748 29.810 1.00 81.62 417 SER A N 1
ATOM 3143 C CA . SER A 1 417 ? -28.108 8.537 28.7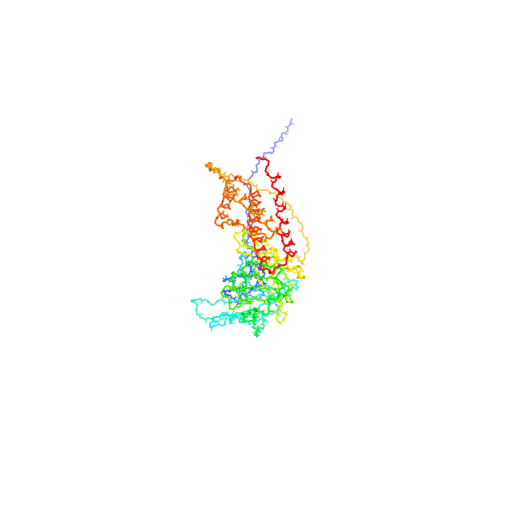66 1.00 81.62 417 SER A CA 1
ATOM 3144 C C . SER A 1 417 ? -28.587 7.085 28.650 1.00 81.62 417 SER A C 1
ATOM 3146 O O . SER A 1 417 ? -29.391 6.783 27.770 1.00 81.62 417 SER A O 1
ATOM 3148 N N . GLY A 1 418 ? -28.102 6.179 29.509 1.00 83.50 418 GLY A N 1
ATOM 3149 C CA . GLY A 1 418 ? -28.476 4.763 29.505 1.00 83.50 418 GLY A CA 1
ATOM 3150 C C . GLY A 1 418 ? -27.887 3.948 28.348 1.00 83.50 418 GLY A C 1
ATOM 3151 O O . GLY A 1 418 ? -28.283 2.803 28.151 1.00 83.50 418 GLY A O 1
ATOM 3152 N N . GLN A 1 419 ? -26.944 4.503 27.578 1.00 81.19 419 GLN A N 1
ATOM 3153 C CA . GLN A 1 419 ? -26.320 3.815 26.439 1.00 81.19 419 GLN A CA 1
ATOM 3154 C C . GLN A 1 419 ? -25.257 2.795 26.867 1.00 81.19 419 GLN A C 1
ATOM 3156 O O . GLN A 1 419 ? -24.939 1.876 26.112 1.00 81.19 419 GLN A O 1
ATOM 3161 N N . ILE A 1 420 ? -24.701 2.944 28.071 1.00 87.31 420 ILE A N 1
ATOM 3162 C CA . ILE A 1 420 ? -23.784 1.975 28.677 1.00 87.31 420 ILE A CA 1
ATOM 3163 C C . ILE A 1 420 ? -24.197 1.685 30.120 1.00 87.31 420 ILE A C 1
ATOM 3165 O O . ILE A 1 420 ? -24.647 2.575 30.838 1.00 87.31 420 ILE A O 1
ATOM 3169 N N . ALA A 1 421 ? -24.020 0.433 30.544 1.00 84.69 421 ALA A N 1
ATOM 3170 C CA . ALA A 1 421 ? -24.253 0.023 31.924 1.00 84.69 421 ALA A CA 1
ATOM 3171 C C . ALA A 1 421 ? -23.140 0.544 32.863 1.00 84.69 421 ALA A C 1
ATOM 3173 O O . ALA A 1 421 ? -21.985 0.633 32.424 1.00 84.69 421 ALA A O 1
ATOM 3174 N N . PRO A 1 422 ? -23.439 0.808 34.152 1.00 84.12 422 PRO A N 1
ATOM 3175 C CA . PRO A 1 422 ? -22.454 1.279 35.134 1.00 84.12 422 PRO A CA 1
ATOM 3176 C C . PRO A 1 422 ? -21.214 0.380 35.260 1.00 84.12 422 PRO A C 1
ATOM 3178 O O . PRO A 1 422 ? -20.094 0.883 35.314 1.00 84.12 422 PRO A O 1
ATOM 3181 N N . ASP A 1 423 ? -21.376 -0.944 35.204 1.00 82.19 423 ASP A N 1
ATOM 3182 C CA . ASP A 1 423 ? -20.248 -1.883 35.311 1.00 82.19 423 ASP A CA 1
ATOM 3183 C C . ASP A 1 423 ? -19.304 -1.792 34.104 1.00 82.19 423 ASP A C 1
ATOM 3185 O O . ASP A 1 423 ? -18.077 -1.788 34.235 1.00 82.19 423 ASP A O 1
ATOM 3189 N N . ARG A 1 424 ? -19.876 -1.637 32.902 1.00 83.88 424 ARG A N 1
ATOM 3190 C CA . ARG A 1 424 ? -19.110 -1.429 31.665 1.00 83.88 424 ARG A CA 1
ATOM 3191 C C . ARG A 1 424 ? -18.398 -0.078 31.682 1.00 83.88 424 ARG A C 1
ATOM 3193 O O . ARG A 1 424 ? -17.263 0.022 31.218 1.00 83.88 424 ARG A O 1
ATOM 3200 N N . MET A 1 425 ? -19.045 0.940 32.245 1.00 86.12 425 MET A N 1
ATOM 3201 C CA . MET A 1 425 ? -18.452 2.253 32.467 1.00 86.12 425 MET A CA 1
ATOM 3202 C C . MET A 1 425 ? -17.256 2.168 33.426 1.00 86.12 425 MET A C 1
ATOM 3204 O O . MET A 1 425 ? -16.187 2.684 33.105 1.00 86.12 425 MET A O 1
ATOM 3208 N N . ALA A 1 426 ? -17.380 1.446 34.543 1.00 81.38 426 ALA A N 1
ATOM 3209 C CA . ALA A 1 426 ? -16.288 1.251 35.495 1.00 81.38 426 ALA A CA 1
ATOM 3210 C C . ALA A 1 426 ? -15.072 0.551 34.858 1.00 81.38 426 ALA A C 1
ATOM 3212 O O . ALA A 1 426 ? -13.936 0.990 35.057 1.00 81.38 426 ALA A O 1
ATOM 3213 N N . ALA A 1 427 ? -15.299 -0.475 34.030 1.00 81.56 427 ALA A N 1
ATOM 3214 C CA . ALA A 1 427 ? -14.234 -1.157 33.292 1.00 81.56 427 ALA A CA 1
ATOM 3215 C C . ALA A 1 427 ? -13.544 -0.233 32.268 1.00 81.56 427 ALA A C 1
ATOM 3217 O O . ALA A 1 427 ? -12.315 -0.169 32.207 1.00 81.56 427 ALA A O 1
ATOM 3218 N N . GLN A 1 428 ? -14.317 0.537 31.494 1.00 85.12 428 GLN A N 1
ATOM 3219 C CA . GLN A 1 428 ? -13.770 1.480 30.511 1.00 85.12 428 GLN A CA 1
ATOM 3220 C C . GLN A 1 428 ? -13.045 2.661 31.173 1.00 85.12 428 GLN A C 1
ATOM 3222 O O . GLN A 1 428 ? -12.023 3.111 30.657 1.00 85.12 428 GLN A O 1
ATOM 3227 N N . ARG A 1 429 ? -13.502 3.118 32.347 1.00 86.88 429 ARG A N 1
ATOM 3228 C CA . ARG A 1 429 ? -12.801 4.112 33.174 1.00 86.88 429 ARG A CA 1
ATOM 3229 C C . ARG A 1 429 ? -11.405 3.620 33.552 1.00 86.88 429 ARG A C 1
ATOM 3231 O O . ARG A 1 429 ? -10.434 4.346 33.358 1.00 86.88 429 ARG A O 1
ATOM 3238 N N . LEU A 1 430 ? -11.296 2.390 34.058 1.00 85.56 430 LEU A N 1
ATOM 3239 C CA . LEU A 1 430 ? -10.006 1.794 34.418 1.00 85.56 430 LEU A CA 1
ATOM 3240 C C . LEU A 1 430 ? -9.073 1.680 33.205 1.00 85.56 430 LEU A C 1
ATOM 3242 O O . LEU A 1 430 ? -7.896 2.014 33.315 1.00 85.56 430 LEU A O 1
ATOM 3246 N N . ALA A 1 431 ? -9.603 1.300 32.039 1.00 83.56 431 ALA A N 1
ATOM 3247 C CA . ALA A 1 431 ? -8.828 1.225 30.801 1.00 83.56 431 ALA A CA 1
ATOM 3248 C C . ALA A 1 431 ? -8.299 2.593 30.324 1.00 83.56 431 ALA A C 1
ATOM 3250 O O . ALA A 1 431 ? -7.213 2.659 29.756 1.00 83.56 431 ALA A O 1
ATOM 3251 N N . ILE A 1 432 ? -9.034 3.687 30.564 1.00 82.75 432 ILE A N 1
ATOM 3252 C CA . ILE A 1 432 ? -8.584 5.051 30.233 1.00 82.75 432 ILE A CA 1
ATOM 3253 C C . ILE A 1 432 ? -7.482 5.524 31.192 1.00 82.75 432 ILE A C 1
ATOM 3255 O O . ILE A 1 432 ? -6.554 6.205 30.765 1.00 82.75 432 ILE A O 1
ATOM 3259 N N . LEU A 1 433 ? -7.573 5.171 32.476 1.00 83.56 433 LEU A N 1
ATOM 3260 C CA . LEU A 1 433 ? -6.634 5.632 33.504 1.00 83.56 433 LEU A CA 1
ATOM 3261 C C . LEU A 1 433 ? -5.343 4.805 33.568 1.00 83.56 433 LEU A C 1
ATOM 3263 O O . LEU A 1 433 ? -4.302 5.339 33.945 1.00 83.56 433 LEU A O 1
ATOM 3267 N N . HIS A 1 434 ? -5.383 3.525 33.190 1.00 81.38 434 HIS A N 1
ATOM 3268 C CA . HIS A 1 434 ? -4.226 2.628 33.283 1.00 81.38 434 HIS A CA 1
ATOM 3269 C C . HIS A 1 434 ? -2.968 3.159 32.558 1.00 81.38 434 HIS A C 1
ATOM 3271 O O . HIS A 1 434 ? -1.904 3.165 33.178 1.00 81.38 434 HIS A O 1
ATOM 3277 N N . PRO A 1 435 ? -3.042 3.664 31.309 1.00 76.00 435 PRO A N 1
ATOM 3278 C CA . PRO A 1 435 ? -1.875 4.228 30.623 1.00 76.00 435 PRO A CA 1
ATOM 3279 C C . PRO A 1 435 ? -1.346 5.512 31.278 1.00 76.00 435 PRO A C 1
ATOM 3281 O O . PRO A 1 435 ? -0.157 5.793 31.210 1.00 76.00 435 PRO A O 1
ATOM 3284 N N . LEU A 1 436 ? -2.205 6.295 31.940 1.00 78.06 436 LEU A N 1
ATOM 3285 C CA . LEU A 1 436 ? -1.813 7.567 32.561 1.00 78.06 436 LEU A CA 1
ATOM 3286 C C . LEU A 1 436 ? -0.968 7.362 33.816 1.00 78.06 436 LEU A C 1
ATOM 3288 O O . LEU A 1 436 ? -0.057 8.144 34.073 1.00 78.06 436 LEU A O 1
ATOM 3292 N N . ASN A 1 437 ? -1.231 6.289 34.566 1.00 71.25 437 ASN A N 1
ATOM 3293 C CA . ASN A 1 437 ? -0.439 5.938 35.744 1.00 71.25 437 ASN A CA 1
ATOM 3294 C C . ASN A 1 437 ? 1.018 5.605 35.390 1.00 71.25 437 ASN A C 1
ATOM 3296 O O . ASN A 1 437 ? 1.894 5.793 36.226 1.00 71.25 437 ASN A O 1
ATOM 3300 N N . GLN A 1 438 ? 1.287 5.163 34.156 1.00 67.94 438 GLN A N 1
ATOM 3301 C CA . GLN A 1 438 ? 2.647 4.891 33.681 1.00 67.94 438 GLN A CA 1
ATOM 3302 C C . GLN A 1 438 ? 3.438 6.195 33.466 1.00 67.94 438 GLN A C 1
ATOM 3304 O O . GLN A 1 438 ? 4.599 6.273 33.848 1.00 67.94 438 GLN A O 1
ATOM 3309 N N . PHE A 1 439 ? 2.785 7.259 32.983 1.00 65.81 439 PHE A N 1
ATOM 3310 C CA . PHE A 1 439 ? 3.415 8.572 32.771 1.00 65.81 439 PHE A CA 1
ATOM 3311 C C . PHE A 1 439 ? 3.674 9.372 34.055 1.00 65.81 439 PHE A C 1
ATOM 3313 O O . PHE A 1 439 ? 4.480 10.299 34.044 1.00 65.81 439 PHE A O 1
ATOM 3320 N N . ILE A 1 440 ? 2.975 9.064 35.153 1.00 57.00 440 ILE A N 1
ATOM 3321 C CA . ILE A 1 440 ? 3.165 9.755 36.440 1.00 57.00 440 ILE A CA 1
ATOM 3322 C C . ILE A 1 440 ? 4.472 9.310 37.114 1.00 57.00 440 ILE A C 1
ATOM 3324 O O . ILE A 1 440 ? 5.104 10.119 37.781 1.00 57.00 440 ILE A O 1
ATOM 3328 N N . VAL A 1 441 ? 4.905 8.064 36.900 1.00 54.31 441 VAL A N 1
ATOM 3329 C CA . VAL A 1 441 ? 6.110 7.499 37.534 1.00 54.31 441 VAL A CA 1
ATOM 3330 C C . VAL A 1 441 ? 7.399 7.917 36.811 1.00 54.31 441 VAL A C 1
ATOM 3332 O O . VAL A 1 441 ? 8.415 8.135 37.456 1.00 54.31 441 VAL A O 1
ATOM 3335 N N . GLU A 1 442 ? 7.369 8.085 35.486 1.00 53.00 442 GLU A N 1
ATOM 3336 C CA . GLU A 1 442 ? 8.579 8.319 34.674 1.00 53.00 442 GLU A CA 1
ATOM 3337 C C . GLU A 1 442 ? 9.179 9.736 34.775 1.00 53.00 442 GLU A C 1
ATOM 3339 O O . GLU A 1 442 ? 10.305 9.947 34.333 1.00 53.00 442 GLU A O 1
ATOM 3344 N N . LEU A 1 443 ? 8.468 10.722 35.335 1.00 49.31 443 LEU A N 1
ATOM 3345 C CA . LEU A 1 443 ? 8.943 12.116 35.396 1.00 49.31 443 LEU A CA 1
ATOM 3346 C C . LEU A 1 443 ? 9.591 12.508 36.728 1.00 49.31 443 LEU A C 1
ATOM 3348 O O . LEU A 1 443 ? 10.448 13.390 36.718 1.00 49.31 443 LEU A O 1
ATOM 3352 N N . ASP A 1 444 ? 9.249 11.842 37.834 1.00 48.12 444 ASP A N 1
ATOM 3353 C CA . ASP A 1 444 ? 9.911 12.083 39.127 1.00 48.12 444 ASP A CA 1
ATOM 3354 C C . ASP A 1 444 ? 11.395 11.652 39.099 1.00 48.12 444 ASP A C 1
ATOM 3356 O O . ASP A 1 444 ? 12.202 12.176 39.864 1.00 48.12 444 ASP A O 1
ATOM 3360 N N . ASP A 1 445 ? 11.780 10.779 38.159 1.00 46.06 445 ASP A N 1
ATOM 3361 C CA . ASP A 1 445 ? 13.169 10.342 37.939 1.00 46.06 445 ASP A CA 1
ATOM 3362 C C . ASP A 1 445 ? 13.973 11.241 36.977 1.00 46.06 445 ASP A C 1
ATOM 3364 O O . ASP A 1 445 ? 15.201 11.141 36.915 1.00 46.06 445 ASP A O 1
ATOM 3368 N N . VAL A 1 446 ? 13.320 12.122 36.206 1.00 48.72 446 VAL A N 1
ATOM 3369 C CA . VAL A 1 446 ? 13.965 12.862 35.097 1.00 48.72 446 VAL A CA 1
ATOM 3370 C C . VAL A 1 446 ? 14.246 14.333 35.436 1.00 48.72 446 VAL A C 1
ATOM 3372 O O . VAL A 1 446 ? 14.990 14.986 34.705 1.00 48.72 446 VAL A O 1
ATOM 3375 N N . ASP A 1 447 ? 13.732 14.855 36.554 1.00 45.38 447 ASP A N 1
ATOM 3376 C CA . ASP A 1 447 ? 13.918 16.263 36.946 1.00 45.38 447 ASP A CA 1
ATOM 3377 C C . ASP A 1 447 ? 14.409 16.435 38.405 1.00 45.38 447 ASP A C 1
ATOM 3379 O O . ASP A 1 447 ? 13.667 16.916 39.269 1.00 45.38 447 ASP A O 1
ATOM 3383 N N . PRO A 1 448 ? 15.668 16.077 38.744 1.00 37.50 448 PRO A N 1
ATOM 3384 C CA . PRO A 1 448 ? 16.276 16.499 39.995 1.00 37.50 448 PRO A CA 1
ATOM 3385 C C . PRO A 1 448 ? 16.860 17.916 39.840 1.00 37.50 448 PRO A C 1
ATOM 3387 O O . PRO A 1 448 ? 18.076 18.085 39.834 1.00 37.50 448 PRO A O 1
ATOM 3390 N N . ARG A 1 449 ? 15.968 18.917 39.835 1.00 37.53 449 ARG A N 1
ATOM 3391 C CA . ARG A 1 449 ? 16.219 20.377 39.927 1.00 37.53 449 ARG A CA 1
ATOM 3392 C C . ARG A 1 449 ? 16.716 21.121 38.690 1.00 37.53 449 ARG A C 1
ATOM 3394 O O . ARG A 1 449 ? 17.770 20.759 38.125 1.00 37.53 449 ARG A O 1
#

Sequence (449 aa):
MVHSSPRPCARWLAAAGAQRIEAAEPSRQTWAAARGVTRWAATADIAGAFPGCGQRGGALLGSKLRVTDRYLLVDEGRAHGFGLPLTAVSRIAIGAAAETLPRRKAVLHLAYNDRGTERTVVIRPRTVRFGWPGDCFGDAVTAFRQAGYEPMRSNQTLSFVIPWDQARCFREEAVIWSGRATAPLDPLGFRRAGCDLWLTTEALMWSTPIARGLNRVSLNHVVDALPANLSGHTAAGLVIGYLDEQQTRRDLFVICDRHLVPGHNACGRDGLAAGLQSLGIAPGEAAALVQPWRRDWWPAGSVPAHQTGKGHDPRPLASPAPPVPARVPAPTLTRARTLEAEALSLLAEANDRARDLLPIAGNPAPMASLGDALAEIEAAETTGALTSPSASVRWARLLALIEAGWRLRALVRLCQSGQIAPDRMAAQRLAILHPLNQFIVELDDVDPR

Radius of gyration: 31.2 Å; chains: 1; bounding box: 129×55×74 Å

Secondary structure (DSSP, 8-state):
---PPPPPPP----------------SHHHHHHHH--EEEEEEEEEEES-TTHHHHTTEEEEEEEEEESSEEEESTTSTT-EEEEGGGEEEEEEEE---SSSSPPEEEEEEEEETTEEEEEEEEEPPPTTS----HHHHHHHHHHHTT---EEP------EEEHHHHGGGTTSPEEEEEEEEEESSTTS--EEEEEEEEESSEEEEE-TT-SEEEEEEGGGEEEEEEEE-SSTT-EEEEEEEE-TTS-EEEEEEEE--SSSHHHHHHHHHHHHHHHHHTTPEEPPP-----TTSGGGS---SS----------PPPPP-PPPPPPP-PPPPP-HHHHHHHHHHHHHHHHHHHHHHTTPPP-SPPPPHHHHHHHHHHHHHHHHTTSS-HHHHHHHHHHHHHHHHHHHHHHHHHHHHHTTSS-HHHHHHHHHHHHHHHHHHHHTTTTT---

Foldseek 3Di:
DDDDDDDDDDDDDDDPDDDPPPPDPPFPVVVDVVQAAWQDKAFKKKFWADAQCLQALGIDHRWIWTDHLFWTWTNAPDPQIFIDGPVQWPAKAWEWWPDPDPDTAIWIWTWGDDPNDIIIMIIGGDADPPDDGDPSVVSVCVSVVVSVHHHHYDPDPDAQFDAAVRCVVCPPFAFPDKDWWWWAPTQNRPDTDIWIWTDTLFWTWTDDPPHRGIGIDTLVFWQAKEWRNYPDQAKTKIWTWGADPVRRITIIIIIQRPDPHSVVRVVNRVSVRVSSVVSVHHHDDGNHGHRPSDPVRDPPDDDDDDDDDDDDDDDDDDDDDDDDDDQDPAQDLVLLVVLLVVLVVLLVQLLVCLVVLHQRPDDRDDVVSLVVNLVSLVSNCVNVVDPPVRSVLSNVLSVLSSVLSVQSNVLSVCVVVVVDPSVVSVVVNCVSCVVNVVSVPVVVVVDPD